Protein AF-A0A950YIQ6-F1 (afdb_monomer)

Radius of gyration: 29.06 Å; Cα contacts (8 Å, |Δi|>4): 868; chains: 1; bounding box: 82×90×87 Å

Foldseek 3Di:
DDDDDPDDDDDDPDDDDPVVVVVVVVVVVVVVVVVVVVVVVVVVVVVVVVVVVVCVVVVPDDDDPDDPDDDDDPPPDAFDDADALKWKKWKKKWWDKDWAQLLGWDQDPVRDIDGDHDIWIKTFTKIWMWIAHLQRKIWIFIFRLDIDTPDPVSVVRNVVNVDDDDLQCQPPPVPHNAGDIARAPQAPDQPPPVPVPPPPPPQDDDRHLHLDGSVVLQVQDLALVSNLVSSVVSVVVSLVSNCVSVVDDSDPPPDALVNLVVRLVSSLSHPHTQSSLLSSVSNNVPGPQKDKDQFDADPVRDTFIWIWHDDVPDIWIWGAHNVRSHTQDTPDTIGTPDIDMDSHSPDDPPPDDDRDRVVADPDQFQWDWPPQEAAQFDKIKIKTKDFQPDDDDDPFWKWKFKDWDAPPPADDDSGGDTFTWDFPDWDDDPRMIITITIDGCVSRPVRHRHFTKIKIFIFGDPDPDDDTGDSSGGNIDIHGHHHDPDD

Mean predicted aligned error: 12.97 Å

Sequence (487 aa):
MSRDQAVRAVEAPHRPSEQEELQALIEEARRRARRRRRRYAITLVVAVLAAGALYLVLASGDGGAGVPTRGPQAAGVGPQAFGPGRFWYTRTISTERQWLPAGGMTIDRRGYTHRHGPNVQFKLRISDETWVGVDGTIRERMIVAGARFASAADHARWVAYGRRLPNFNDVWLGWIGHDQITVGGDKFPPLPWYQVGEWTGPSGKDIGDGLFRYRQLLSLPTRPAAMRARLRQAEAALARREARTAGANATDIQKGAFADLSEITGLLTSPLPAAERLALFRAAVTIPGASVNARARDSLGRQGVAISASGGVSFQQLIIEPASGALLEDAPKVAVVAQGVVGSPYALPKGVSPVRAPGAPPRPQTPAITPRIGNPTTVFTLRLSADARGQSRQPPRLEGLLIGTPGPQCFATSAPAPIPLVASASVRRASRFTDVYRLSPISVHRRTWCPGRYELTVLPKSADRLPSPSPGAGSSIYFEVRPGAGR

Nearest PDB structures (foldseek):
  5j67-assembly3_C  TM=2.232E-01  e=2.550E-02  Homo sapiens
  8ftm-assembly2_B  TM=3.881E-01  e=1.146E+00  Thermochaetoides thermophila DSM 1495
  8ftm-assembly1_A  TM=3.210E-01  e=2.034E+00  Thermochaetoides thermophila DSM 1495
  4af7-assembly2_B  TM=2.852E-01  e=6.077E+00  Pisum sativum

Secondary structure (DSSP, 8-state):
----------PPPPPPPHHHHHHHHHHHHHHHHHHHHHHHHHHHHHHHHHHHHHHHHHHT-----------------------TT-EEEEEEEEEEEEEEETTEEEE-TTS-EEEES-EEEEEEEEEEEEEEETTS-EEEEEEEEEEEESSHHHHHHHHHTTPPPP-TTTS--SSSS-EEEEPP-SEESPPPS--TT---GGGS--TT--SEEHHHHTT--SSHHHHHHHHHHHHHHHHHHHHHHHTS--------HHHHHHHHHHHHTSS--HHHHHHHHHHHHTSTT-EEEEEEE-TT--EEEEEEEEETTEEEEEEE-TTT--EEEEETTEEEEEEEEESSTT---TT-PPPPPTT--SS----EEESSEE-TTPPEEEEEEEE--SS-PPPPPEEEEEEEEE-TT----SSPPPEEE-EEEEEEETTEEEEEEEE-HHHH-TTT-SSEEEEEEEEE---SS-----TT--EEEEEEEPPP---

pLDDT: mean 78.28, std 16.17, range [31.89, 97.5]

Structure (mmCIF, N/CA/C/O backbone):
data_AF-A0A950YIQ6-F1
#
_entry.id   AF-A0A950YIQ6-F1
#
loop_
_atom_site.group_PDB
_atom_site.id
_atom_site.type_symbol
_atom_site.label_atom_id
_atom_site.label_alt_id
_atom_site.label_comp_id
_atom_site.label_asym_id
_atom_site.label_entity_id
_atom_site.label_seq_id
_atom_site.pdbx_PDB_ins_code
_atom_site.Cartn_x
_atom_site.Cartn_y
_atom_site.Cartn_z
_atom_site.occupancy
_atom_site.B_iso_or_equiv
_atom_site.auth_seq_id
_atom_site.auth_comp_id
_atom_site.auth_asym_id
_atom_site.auth_atom_id
_atom_site.pdbx_PDB_model_num
ATOM 1 N N . MET A 1 1 ? 18.750 61.637 -62.722 1.00 42.31 1 MET A N 1
ATOM 2 C CA . MET A 1 1 ? 17.492 60.970 -62.320 1.00 42.31 1 MET A CA 1
ATOM 3 C C . MET A 1 1 ? 17.755 60.244 -61.008 1.00 42.31 1 MET A C 1
ATOM 5 O O . MET A 1 1 ? 18.305 59.155 -61.035 1.00 42.31 1 MET A O 1
ATOM 9 N N . SER A 1 2 ? 17.461 60.894 -59.879 1.00 39.16 2 SER A N 1
ATOM 10 C CA . SER A 1 2 ? 17.601 60.342 -58.523 1.00 39.16 2 SER A CA 1
ATOM 11 C C . SER A 1 2 ? 16.195 60.103 -57.975 1.00 39.16 2 SER A C 1
ATOM 13 O O . SER A 1 2 ? 15.342 60.979 -58.123 1.00 39.16 2 SER A O 1
ATOM 15 N N . ARG A 1 3 ? 15.916 58.914 -57.436 1.00 53.34 3 ARG A N 1
ATOM 16 C CA . ARG A 1 3 ? 14.595 58.532 -56.917 1.00 53.34 3 ARG A CA 1
ATOM 17 C C . ARG A 1 3 ? 14.752 58.169 -55.440 1.00 53.34 3 ARG A C 1
ATOM 19 O O . ARG A 1 3 ? 15.026 57.021 -55.108 1.00 53.34 3 ARG A O 1
ATOM 26 N N . ASP A 1 4 ? 14.591 59.174 -54.585 1.00 46.94 4 ASP A N 1
ATOM 27 C CA . ASP A 1 4 ? 14.439 59.023 -53.139 1.00 46.94 4 ASP A CA 1
ATOM 28 C C . ASP A 1 4 ? 13.091 58.352 -52.840 1.00 46.94 4 ASP A C 1
ATOM 30 O O . ASP A 1 4 ? 12.026 58.960 -52.968 1.00 46.94 4 ASP A O 1
ATOM 34 N N . GLN A 1 5 ? 13.117 57.073 -52.462 1.00 58.41 5 GLN A N 1
ATOM 35 C CA . GLN A 1 5 ? 11.973 56.403 -51.848 1.00 58.41 5 GLN A CA 1
ATOM 36 C C . GLN A 1 5 ? 12.049 56.601 -50.333 1.00 58.41 5 GLN A C 1
ATOM 38 O O . GLN A 1 5 ? 12.748 55.883 -49.622 1.00 58.41 5 GLN A O 1
ATOM 43 N N . ALA A 1 6 ? 11.306 57.595 -49.848 1.00 53.34 6 ALA A N 1
ATOM 44 C CA . ALA A 1 6 ? 11.070 57.813 -48.430 1.00 53.34 6 ALA A CA 1
ATOM 45 C C . ALA A 1 6 ? 10.363 56.587 -47.822 1.00 53.34 6 ALA A C 1
ATOM 47 O O . ALA A 1 6 ? 9.197 56.306 -48.110 1.00 53.34 6 ALA A O 1
ATOM 48 N N . VAL A 1 7 ? 11.084 55.851 -46.976 1.00 58.34 7 VAL A N 1
ATOM 49 C CA . VAL A 1 7 ? 10.540 54.762 -46.163 1.00 58.34 7 VAL A CA 1
ATOM 50 C C . VAL A 1 7 ? 9.609 55.380 -45.121 1.00 58.34 7 VAL A C 1
ATOM 52 O O . VAL A 1 7 ? 10.047 56.000 -44.155 1.00 58.34 7 VAL A O 1
ATOM 55 N N . ARG A 1 8 ? 8.300 55.249 -45.346 1.00 64.25 8 ARG A N 1
ATOM 56 C CA . ARG A 1 8 ? 7.257 55.697 -44.420 1.00 64.25 8 ARG A CA 1
ATOM 57 C C . ARG A 1 8 ? 7.284 54.772 -43.201 1.00 64.25 8 ARG A C 1
ATOM 59 O O . ARG A 1 8 ? 6.934 53.599 -43.317 1.00 64.25 8 ARG A O 1
ATOM 66 N N . ALA A 1 9 ? 7.743 55.285 -42.062 1.00 63.44 9 ALA A N 1
ATOM 67 C CA . ALA A 1 9 ? 7.735 54.557 -40.799 1.00 63.44 9 ALA A CA 1
ATOM 68 C C . ALA A 1 9 ? 6.290 54.165 -40.452 1.00 63.44 9 ALA A C 1
ATOM 70 O O . ALA A 1 9 ? 5.440 55.021 -40.214 1.00 63.44 9 ALA A O 1
ATOM 71 N N . VAL A 1 10 ? 6.003 52.864 -40.497 1.00 71.56 10 VAL A N 1
ATOM 72 C CA . VAL A 1 10 ? 4.728 52.302 -40.050 1.00 71.56 10 VAL A CA 1
ATOM 73 C C . VAL A 1 10 ? 4.785 52.250 -38.531 1.00 71.56 10 VAL A C 1
ATOM 75 O O . VAL A 1 10 ? 5.514 51.443 -37.957 1.00 71.56 10 VAL A O 1
ATOM 78 N N . GLU A 1 11 ? 4.057 53.156 -37.889 1.00 66.69 11 GLU A N 1
ATOM 79 C CA . GLU A 1 11 ? 3.913 53.199 -36.439 1.00 66.69 11 GLU A CA 1
ATOM 80 C C . GLU A 1 11 ? 3.221 51.916 -35.962 1.00 66.69 11 GLU A C 1
ATOM 82 O O . GLU A 1 11 ? 2.131 51.561 -36.420 1.00 66.69 11 GLU A O 1
ATOM 87 N N . ALA A 1 12 ? 3.910 51.155 -35.109 1.00 65.94 12 ALA A N 1
ATOM 88 C CA . ALA A 1 12 ? 3.411 49.875 -34.632 1.00 65.94 12 ALA A CA 1
ATOM 89 C C . ALA A 1 12 ? 2.179 50.099 -33.736 1.00 65.94 12 ALA A C 1
ATOM 91 O O . ALA A 1 12 ? 2.223 50.960 -32.854 1.00 65.94 12 ALA A O 1
ATOM 92 N N . PRO A 1 13 ? 1.085 49.335 -33.928 1.00 75.38 13 PRO A N 1
ATOM 93 C CA . PRO A 1 13 ? -0.121 49.492 -33.129 1.00 75.38 13 PRO A CA 1
ATOM 94 C C . PRO A 1 13 ? 0.188 49.301 -31.642 1.00 75.38 13 PRO A C 1
ATOM 96 O O . PRO A 1 13 ? 0.937 48.400 -31.256 1.00 75.38 13 PRO A O 1
ATOM 99 N N . HIS A 1 14 ? -0.402 50.172 -30.822 1.00 77.62 14 HIS A N 1
ATOM 100 C CA . HIS A 1 14 ? -0.225 50.187 -29.377 1.00 77.62 14 HIS A CA 1
ATOM 101 C C . HIS A 1 14 ? -0.548 48.808 -28.792 1.00 77.62 14 HIS A C 1
ATOM 103 O O . HIS A 1 14 ? -1.653 48.286 -28.966 1.00 77.62 14 HIS A O 1
ATOM 109 N N . ARG A 1 15 ? 0.442 48.190 -28.143 1.00 77.12 15 ARG A N 1
ATOM 110 C CA . ARG A 1 15 ? 0.281 46.876 -27.526 1.00 77.12 15 ARG A CA 1
ATOM 111 C C . ARG A 1 15 ? -0.532 47.059 -26.238 1.00 77.12 15 ARG A C 1
ATOM 113 O O . ARG A 1 15 ? -0.115 47.873 -25.415 1.00 77.12 15 ARG A O 1
ATOM 120 N N . PRO A 1 16 ? -1.667 46.357 -26.063 1.00 79.38 16 PRO A N 1
ATOM 121 C CA . PRO A 1 16 ? -2.445 46.447 -24.834 1.00 79.38 16 PRO A CA 1
ATOM 122 C C . PRO A 1 16 ? -1.581 46.041 -23.641 1.00 79.38 16 PRO A C 1
ATOM 124 O O . PRO A 1 16 ? -0.647 45.242 -23.765 1.00 79.38 16 PRO A O 1
ATOM 127 N N . SER A 1 17 ? -1.876 46.622 -22.486 1.00 89.06 17 SER A N 1
ATOM 128 C CA . SER A 1 17 ? -1.135 46.323 -21.265 1.00 89.06 17 SER A CA 1
ATOM 129 C C . SER A 1 17 ? -1.343 44.859 -20.854 1.00 89.06 17 SER A C 1
ATOM 131 O O . SER A 1 17 ? -2.412 44.282 -21.066 1.00 89.06 17 SER A O 1
ATOM 133 N N . GLU A 1 18 ? -0.347 44.242 -20.211 1.00 70.31 18 GLU A N 1
ATOM 134 C CA . GLU A 1 18 ? -0.447 42.846 -19.740 1.00 70.31 18 GLU A CA 1
ATOM 135 C C . GLU A 1 18 ? -1.662 42.618 -18.816 1.00 70.31 18 GLU A C 1
ATOM 137 O O . GLU A 1 18 ? -2.218 41.520 -18.753 1.00 70.31 18 GLU A O 1
ATOM 142 N N . GLN A 1 19 ? -2.122 43.666 -18.124 1.00 80.56 19 GLN A N 1
ATOM 143 C CA . GLN A 1 19 ? -3.324 43.620 -17.292 1.00 80.56 19 GLN A CA 1
ATOM 144 C C . GLN A 1 19 ? -4.613 43.499 -18.117 1.00 80.56 19 GLN A C 1
ATOM 146 O O . GLN A 1 19 ? -5.512 42.751 -17.723 1.00 80.56 19 GLN A O 1
ATOM 151 N N . GLU A 1 20 ? -4.704 44.175 -19.263 1.00 84.06 20 GLU A N 1
ATOM 152 C CA . GLU A 1 20 ? -5.847 44.074 -20.178 1.00 84.06 20 GLU A CA 1
ATOM 153 C C . GLU A 1 20 ? -5.892 42.702 -20.856 1.00 84.06 20 GLU A C 1
ATOM 155 O O . GLU A 1 20 ? -6.966 42.103 -20.962 1.00 84.06 20 GLU A O 1
ATOM 160 N N . GLU A 1 21 ? -4.733 42.146 -21.225 1.00 79.25 21 GLU A N 1
ATOM 161 C CA . GLU A 1 21 ? -4.646 40.775 -21.742 1.00 79.25 21 GLU A CA 1
ATOM 162 C C . GLU A 1 21 ? -5.109 39.751 -20.688 1.00 79.25 21 GLU A C 1
ATOM 164 O O . GLU A 1 21 ? -5.892 38.843 -20.991 1.00 79.25 21 GLU A O 1
ATOM 169 N N . LEU A 1 22 ? -4.710 39.922 -19.422 1.00 70.50 22 LEU A N 1
ATOM 170 C CA . LEU A 1 22 ? -5.131 39.039 -18.332 1.00 70.50 22 LEU A CA 1
ATOM 171 C C . LEU A 1 22 ? -6.644 39.129 -18.070 1.00 70.50 22 LEU A C 1
ATOM 173 O O . LEU A 1 22 ? -7.314 38.103 -17.897 1.00 70.50 22 LEU A O 1
ATOM 177 N N . GLN A 1 23 ? -7.204 40.341 -18.063 1.00 84.75 23 GLN A N 1
ATOM 178 C CA . GLN A 1 23 ? -8.643 40.546 -17.895 1.00 84.75 23 GLN A CA 1
ATOM 179 C C . GLN A 1 23 ? -9.438 39.953 -19.062 1.00 84.75 23 GLN A C 1
ATOM 181 O O . GLN A 1 23 ? -10.435 39.264 -18.821 1.00 84.75 23 GLN A O 1
ATOM 186 N N . ALA A 1 24 ? -8.970 40.115 -20.303 1.00 84.44 24 ALA A N 1
ATOM 187 C CA . ALA A 1 24 ? -9.593 39.521 -21.483 1.00 84.44 24 ALA A CA 1
ATOM 188 C C . ALA A 1 24 ? -9.618 37.983 -21.410 1.00 84.44 24 ALA A C 1
ATOM 190 O O . ALA A 1 24 ? -10.642 37.359 -21.707 1.00 84.44 24 ALA A O 1
ATOM 191 N N . LEU A 1 25 ? -8.540 37.356 -20.929 1.00 76.88 25 LEU A N 1
ATOM 192 C CA . LEU A 1 25 ? -8.481 35.903 -20.738 1.00 76.88 25 LEU A CA 1
ATOM 193 C C . LEU A 1 25 ? -9.440 35.412 -19.640 1.00 76.88 25 LEU A C 1
ATOM 195 O O . LEU A 1 25 ? -10.090 34.372 -19.802 1.00 76.88 25 LEU A O 1
ATOM 199 N N . ILE A 1 26 ? -9.578 36.156 -18.536 1.00 78.56 26 ILE A N 1
ATOM 200 C CA . ILE A 1 26 ? -10.524 35.833 -17.452 1.00 78.56 26 ILE A CA 1
ATOM 201 C C . ILE A 1 26 ? -11.977 35.983 -17.932 1.00 78.56 26 ILE A C 1
ATOM 203 O O . ILE A 1 26 ? -12.813 35.103 -17.681 1.00 78.56 26 ILE A O 1
ATOM 207 N N . GLU A 1 27 ? -12.284 37.066 -18.646 1.00 88.75 27 GLU A N 1
ATOM 208 C CA . GLU A 1 27 ? -13.581 37.335 -19.275 1.00 88.75 27 GLU A CA 1
ATOM 209 C C . GLU A 1 27 ? -13.953 36.204 -20.252 1.00 88.75 27 GLU A C 1
ATOM 211 O O . GLU A 1 27 ? -15.057 35.640 -20.199 1.00 88.75 27 GLU A O 1
ATOM 216 N N . GLU A 1 28 ? -13.011 35.789 -21.103 1.00 86.12 28 GLU A N 1
ATOM 217 C CA . GLU A 1 28 ? -13.232 34.724 -22.074 1.00 86.12 28 GLU A CA 1
ATOM 218 C C . GLU A 1 28 ? -13.419 33.355 -21.398 1.00 86.12 28 GLU A C 1
ATOM 220 O O . GLU A 1 28 ? -14.325 32.590 -21.763 1.00 86.12 28 GLU A O 1
ATOM 225 N N . ALA A 1 29 ? -12.643 33.054 -20.353 1.00 66.81 29 ALA A N 1
ATOM 226 C CA . ALA A 1 29 ? -12.818 31.846 -19.552 1.00 66.81 29 ALA A CA 1
ATOM 227 C C . ALA A 1 29 ? -14.212 31.793 -18.898 1.00 66.81 29 ALA A C 1
ATOM 229 O O . ALA A 1 29 ? -14.886 30.754 -18.946 1.00 66.81 29 ALA A O 1
ATOM 230 N N . ARG A 1 30 ? -14.707 32.922 -18.368 1.00 82.88 30 ARG A N 1
ATOM 231 C CA . ARG A 1 30 ? -16.068 33.038 -17.813 1.00 82.88 30 ARG A CA 1
ATOM 232 C C . ARG A 1 30 ? -17.140 32.837 -18.886 1.00 82.88 30 ARG A C 1
ATOM 234 O O . ARG A 1 30 ? -18.103 32.098 -18.648 1.00 82.88 30 ARG A O 1
ATOM 241 N N . ARG A 1 31 ? -16.974 33.404 -20.088 1.00 86.62 31 ARG A N 1
ATOM 242 C CA . ARG A 1 31 ? -17.899 33.184 -21.221 1.00 86.62 31 ARG A CA 1
ATOM 243 C C . ARG A 1 31 ? -17.945 31.713 -21.640 1.00 86.62 31 ARG A C 1
ATOM 245 O O . ARG A 1 31 ? -19.036 31.156 -21.805 1.00 86.62 31 ARG A O 1
ATOM 252 N N . ARG A 1 32 ? -16.790 31.044 -21.743 1.00 80.56 32 ARG A N 1
ATOM 253 C CA . ARG A 1 32 ? -16.707 29.605 -22.062 1.00 80.56 32 ARG A CA 1
ATOM 254 C C . ARG A 1 32 ? -17.368 28.743 -20.976 1.00 80.56 32 ARG A C 1
ATOM 256 O O . ARG A 1 32 ? -18.088 27.798 -21.309 1.00 80.56 32 ARG A O 1
ATOM 263 N N . ALA A 1 33 ? -17.212 29.092 -19.697 1.00 65.50 33 ALA A N 1
ATOM 264 C CA . ALA A 1 33 ? -17.868 28.396 -18.587 1.00 65.50 33 ALA A CA 1
ATOM 265 C C . ALA A 1 33 ? -19.403 28.529 -18.622 1.00 65.50 33 ALA A C 1
ATOM 267 O O . ALA A 1 33 ? -20.108 27.529 -18.460 1.00 65.50 33 ALA A O 1
ATOM 268 N N . ARG A 1 34 ? -19.940 29.726 -18.913 1.00 85.44 34 ARG A N 1
ATOM 269 C CA . ARG A 1 34 ? -21.394 29.947 -19.062 1.00 85.44 34 ARG A CA 1
ATOM 270 C C . ARG A 1 34 ? -21.987 29.129 -20.216 1.00 85.44 34 ARG A C 1
ATOM 272 O O . ARG A 1 34 ? -23.048 28.530 -20.048 1.00 85.44 34 ARG A O 1
ATOM 279 N N . ARG A 1 35 ? -21.281 29.020 -21.353 1.00 85.69 35 ARG A N 1
ATOM 280 C CA . ARG A 1 35 ? -21.709 28.176 -22.490 1.00 85.69 35 ARG A CA 1
ATOM 281 C C . ARG A 1 35 ? -21.786 26.690 -22.116 1.00 85.69 35 ARG A C 1
ATOM 283 O O . ARG A 1 35 ? -22.743 26.025 -22.500 1.00 85.69 35 ARG A O 1
ATOM 290 N N . ARG A 1 36 ? -20.831 26.174 -21.328 1.00 77.31 36 ARG A N 1
ATOM 291 C CA . ARG A 1 36 ? -20.856 24.777 -20.844 1.00 77.31 36 ARG A CA 1
ATOM 292 C C . ARG A 1 36 ? -22.008 24.522 -19.872 1.00 77.31 36 ARG A C 1
ATOM 294 O O . ARG A 1 36 ? -22.713 23.535 -20.035 1.00 77.31 36 ARG A O 1
ATOM 301 N N . ARG A 1 37 ? -22.247 25.435 -18.922 1.00 78.56 37 ARG A N 1
ATOM 302 C CA . ARG A 1 37 ? -23.371 25.323 -17.973 1.00 78.56 37 ARG A CA 1
ATOM 303 C C . ARG A 1 37 ? -24.727 25.325 -18.682 1.00 78.56 37 ARG A C 1
ATOM 305 O O . ARG A 1 37 ? -25.567 24.503 -18.343 1.00 78.56 37 ARG A O 1
ATOM 312 N N . ARG A 1 38 ? -24.914 26.168 -19.708 1.00 84.62 38 ARG A N 1
ATOM 313 C CA . ARG A 1 38 ? -26.137 26.150 -20.535 1.00 84.62 38 ARG A CA 1
ATOM 314 C C . ARG A 1 38 ? -26.321 24.822 -21.270 1.00 84.62 38 ARG A C 1
ATOM 316 O O . ARG A 1 38 ? -27.418 24.283 -21.249 1.00 84.62 38 ARG A O 1
ATOM 323 N N . ARG A 1 39 ? -25.257 24.268 -21.866 1.00 83.00 39 ARG A N 1
ATOM 324 C CA . ARG A 1 39 ? -25.331 22.956 -22.533 1.00 83.00 39 ARG A CA 1
ATOM 325 C C . ARG A 1 39 ? -25.726 21.848 -21.556 1.00 83.00 39 ARG A C 1
ATOM 327 O O . ARG A 1 39 ? -26.656 21.120 -21.859 1.00 83.00 39 ARG A O 1
ATOM 334 N N . TYR A 1 40 ? -25.105 21.778 -20.376 1.00 74.38 40 TYR A N 1
ATOM 335 C CA . TYR A 1 40 ? -25.460 20.771 -19.367 1.00 74.38 40 TYR A CA 1
ATOM 336 C C . TYR A 1 40 ? -26.877 20.931 -18.818 1.00 74.38 40 TYR A C 1
ATOM 338 O O . TYR A 1 40 ? -27.555 19.927 -18.636 1.00 74.38 40 TYR A O 1
ATOM 346 N N . ALA A 1 41 ? -27.342 22.163 -18.598 1.00 77.44 41 ALA A N 1
ATOM 347 C CA . ALA A 1 41 ? -28.721 22.407 -18.185 1.00 77.44 41 ALA A CA 1
ATOM 348 C C . ALA A 1 41 ? -29.719 21.886 -19.234 1.00 77.44 41 ALA A C 1
ATOM 350 O O . ALA A 1 41 ? -30.662 21.191 -18.875 1.00 77.44 41 ALA A O 1
ATOM 351 N N . ILE A 1 42 ? -29.464 22.130 -20.526 1.00 89.31 42 ILE A N 1
ATOM 352 C CA . ILE A 1 42 ? -30.293 21.596 -21.619 1.00 89.31 42 ILE A CA 1
ATOM 353 C C . ILE A 1 42 ? -30.255 20.063 -21.632 1.00 89.31 42 ILE A C 1
ATOM 355 O O . ILE A 1 42 ? -31.305 19.434 -21.694 1.00 89.31 42 ILE A O 1
ATOM 359 N N . THR A 1 43 ? -29.072 19.445 -21.531 1.00 84.69 43 THR A N 1
ATOM 360 C CA . THR A 1 43 ? -28.958 17.975 -21.523 1.00 84.69 43 THR A CA 1
ATOM 361 C C . THR A 1 43 ? -29.690 17.353 -20.335 1.00 84.69 43 THR A C 1
ATOM 363 O O . THR A 1 43 ? -30.328 16.317 -20.488 1.00 84.69 43 THR A O 1
ATOM 366 N N . LEU A 1 44 ? -29.634 17.993 -19.164 1.00 86.75 44 LEU A N 1
ATOM 367 C CA . LEU A 1 44 ? -30.313 17.523 -17.960 1.00 86.75 44 LEU A CA 1
ATOM 368 C C . LEU A 1 44 ? -31.835 17.657 -18.085 1.00 86.75 44 LEU A C 1
ATOM 370 O O . LEU A 1 44 ? -32.541 16.716 -17.744 1.00 86.75 44 LEU A O 1
ATOM 374 N N . VAL A 1 45 ? -32.338 18.763 -18.643 1.00 89.12 45 VAL A N 1
ATOM 375 C CA . VAL A 1 45 ? -33.773 18.925 -18.935 1.00 89.12 45 VAL A CA 1
ATOM 376 C C . VAL A 1 45 ? -34.251 17.863 -19.929 1.00 89.12 45 VAL A C 1
ATOM 378 O O . VAL A 1 45 ? -35.259 17.214 -19.671 1.00 89.12 45 VAL A O 1
ATOM 381 N N . VAL A 1 46 ? -33.509 17.612 -21.013 1.00 91.06 46 VAL A N 1
ATOM 382 C CA . VAL A 1 46 ? -33.849 16.556 -21.986 1.00 91.06 46 VAL A CA 1
ATOM 383 C C . VAL A 1 46 ? -33.846 15.173 -21.331 1.00 91.06 46 VAL A C 1
ATOM 385 O O . VAL A 1 46 ? -34.763 14.392 -21.563 1.00 91.06 46 VAL A O 1
ATOM 388 N N . ALA A 1 47 ? -32.861 14.872 -20.482 1.00 84.94 47 ALA A N 1
ATOM 389 C CA . ALA A 1 47 ? -32.800 13.598 -19.770 1.00 84.94 47 ALA A CA 1
ATOM 390 C C . ALA A 1 47 ? -33.969 13.421 -18.786 1.00 84.94 47 ALA A C 1
ATOM 392 O O . ALA A 1 47 ? -34.541 12.337 -18.717 1.00 84.94 47 ALA A O 1
ATOM 393 N N . VAL A 1 48 ? -34.355 14.477 -18.061 1.00 85.56 48 VAL A N 1
ATOM 394 C CA . VAL A 1 48 ? -35.510 14.452 -17.150 1.00 85.56 48 VAL A CA 1
ATOM 395 C C . VAL A 1 48 ? -36.815 14.280 -17.925 1.00 85.56 48 VAL A C 1
ATOM 397 O O . VAL A 1 48 ? -37.645 13.474 -17.521 1.00 85.56 48 VAL A O 1
ATOM 400 N N . LEU A 1 49 ? -36.985 14.968 -19.058 1.00 88.38 49 LEU A N 1
ATOM 401 C CA . LEU A 1 49 ? -38.165 14.805 -19.910 1.00 88.38 49 LEU A CA 1
ATOM 402 C C . LEU A 1 49 ? -38.238 13.399 -20.521 1.00 88.38 49 LEU A C 1
ATOM 404 O O . LEU A 1 49 ? -39.303 12.791 -20.511 1.00 88.38 49 LEU A O 1
ATOM 408 N N . ALA A 1 50 ? -37.113 12.848 -20.984 1.00 85.44 50 ALA A N 1
ATOM 409 C CA . ALA A 1 50 ? -37.051 11.482 -21.500 1.00 85.44 50 ALA A CA 1
ATOM 410 C C . ALA A 1 50 ? -37.350 10.441 -20.409 1.00 85.44 50 ALA A C 1
ATOM 412 O O . ALA A 1 50 ? -38.095 9.494 -20.648 1.00 85.44 50 ALA A O 1
ATOM 413 N N . ALA A 1 51 ? -36.823 10.636 -19.196 1.00 78.88 51 ALA A N 1
ATOM 414 C CA . ALA A 1 51 ? -37.116 9.777 -18.053 1.00 78.88 51 ALA A CA 1
ATOM 415 C C . ALA A 1 51 ? -38.582 9.889 -17.606 1.00 78.88 51 ALA A C 1
ATOM 417 O O . ALA A 1 51 ? -39.194 8.875 -17.288 1.00 78.88 51 ALA A O 1
ATOM 418 N N . GLY A 1 52 ? -39.161 11.093 -17.624 1.00 84.00 52 GLY A N 1
ATOM 419 C CA . GLY A 1 52 ? -40.573 11.325 -17.318 1.00 84.00 52 GLY A CA 1
ATOM 420 C C . GLY A 1 52 ? -41.509 10.682 -18.343 1.00 84.00 52 GLY A C 1
ATOM 421 O O . GLY A 1 52 ? -42.465 10.015 -17.961 1.00 84.00 52 GLY A O 1
ATOM 422 N N . ALA A 1 53 ? -41.196 10.802 -19.636 1.00 82.62 53 ALA A N 1
ATOM 423 C CA . ALA A 1 53 ? -41.944 10.138 -20.702 1.00 82.62 53 ALA A CA 1
ATOM 424 C C . ALA A 1 53 ? -41.854 8.607 -20.588 1.00 82.62 53 ALA A C 1
ATOM 426 O O . ALA A 1 53 ? -42.868 7.921 -20.676 1.00 82.62 53 ALA A O 1
ATOM 427 N N . LEU A 1 54 ? -40.659 8.071 -20.313 1.00 82.19 54 LEU A N 1
ATOM 428 C CA . LEU A 1 54 ? -40.466 6.639 -20.087 1.00 82.19 54 LEU A CA 1
ATOM 429 C C . LEU A 1 54 ? -41.223 6.151 -18.843 1.00 82.19 54 LEU A C 1
ATOM 431 O O . LEU A 1 54 ? -41.815 5.077 -18.870 1.00 82.19 54 LEU A O 1
ATOM 435 N N . TYR A 1 55 ? -41.243 6.945 -17.770 1.00 81.00 55 TYR A N 1
ATOM 436 C CA . TYR A 1 55 ? -41.996 6.629 -16.559 1.00 81.00 55 TYR A CA 1
ATOM 437 C C . TYR A 1 55 ? -43.504 6.580 -16.821 1.00 81.00 55 TYR A C 1
ATOM 439 O O . TYR A 1 55 ? -44.151 5.652 -16.360 1.00 81.00 55 TYR A O 1
ATOM 447 N N . LEU A 1 56 ? -44.060 7.508 -17.606 1.00 80.00 56 LEU A N 1
ATOM 448 C CA . LEU A 1 56 ? -45.485 7.491 -17.967 1.00 80.00 56 LEU A CA 1
ATOM 449 C C . LEU A 1 56 ? -45.858 6.287 -18.852 1.00 80.00 56 LEU A C 1
ATOM 451 O O . LEU A 1 56 ? -46.930 5.708 -18.680 1.00 80.00 56 LEU A O 1
ATOM 455 N N . VAL A 1 57 ? -44.960 5.859 -19.747 1.00 78.19 57 VAL A N 1
ATOM 456 C CA . VAL A 1 57 ? -45.144 4.633 -20.549 1.00 78.19 57 VAL A CA 1
ATOM 457 C C . VAL A 1 57 ? -45.070 3.375 -19.678 1.00 78.19 57 VAL A C 1
ATOM 459 O O . VAL A 1 57 ? -45.838 2.444 -19.877 1.00 78.19 57 VAL A O 1
ATOM 462 N N . LEU A 1 58 ? -44.180 3.338 -18.684 1.00 74.12 58 LEU A N 1
ATOM 463 C CA . LEU A 1 58 ? -44.047 2.184 -17.787 1.00 74.12 58 LEU A CA 1
ATOM 464 C C . LEU A 1 58 ? -45.124 2.145 -16.691 1.00 74.12 58 LEU A C 1
ATOM 466 O O . LEU A 1 58 ? -45.496 1.066 -16.245 1.00 74.12 58 LEU A O 1
ATOM 470 N N . ALA A 1 59 ? -45.641 3.299 -16.266 1.00 69.62 59 ALA A N 1
ATOM 471 C CA . ALA A 1 59 ? -46.675 3.407 -15.237 1.00 69.62 59 ALA A CA 1
ATOM 472 C C . ALA A 1 59 ? -48.098 3.141 -15.763 1.00 69.62 59 ALA A C 1
ATOM 474 O O . ALA A 1 59 ? -49.011 2.981 -14.960 1.00 69.62 59 ALA A O 1
ATOM 475 N N . SER A 1 60 ? -48.294 3.074 -17.086 1.00 67.31 60 SER A N 1
ATOM 476 C CA . SER A 1 60 ? -49.566 2.679 -17.717 1.00 67.31 60 SER A CA 1
ATOM 477 C C . SER A 1 60 ? -49.671 1.169 -17.994 1.00 67.31 60 SER A C 1
ATOM 479 O O . SER A 1 60 ? -50.661 0.716 -18.565 1.00 67.31 60 SER A O 1
ATOM 481 N N . GLY A 1 61 ? -48.681 0.376 -17.568 1.00 49.66 61 GLY A N 1
ATOM 482 C CA . GLY A 1 61 ? -48.738 -1.084 -17.601 1.00 49.66 61 GLY A CA 1
ATOM 483 C C . GLY A 1 61 ? -49.470 -1.649 -16.385 1.00 49.66 61 GLY A C 1
ATOM 484 O O . GLY A 1 61 ? -48.925 -1.663 -15.281 1.00 49.66 61 GLY A O 1
ATOM 485 N N . ASP A 1 62 ? -50.691 -2.130 -16.601 1.00 52.97 62 ASP A N 1
ATOM 486 C CA . ASP A 1 62 ? -51.471 -2.879 -15.619 1.00 52.97 62 ASP A CA 1
ATOM 487 C C . ASP A 1 62 ? -50.723 -4.138 -15.141 1.00 52.97 62 ASP A C 1
ATOM 489 O O . ASP A 1 62 ? -50.290 -4.967 -15.941 1.00 52.97 62 ASP A O 1
ATOM 493 N N . GLY A 1 63 ? -50.636 -4.291 -13.817 1.00 51.28 63 GLY A N 1
ATOM 494 C CA . GLY A 1 63 ? -50.615 -5.589 -13.137 1.00 51.28 63 GLY A CA 1
ATOM 495 C C . GLY A 1 63 ? -49.334 -6.429 -13.204 1.00 51.28 63 GLY A C 1
ATOM 496 O O . GLY A 1 63 ? -49.126 -7.223 -14.114 1.00 51.28 63 GLY A O 1
ATOM 497 N N . GLY A 1 64 ? -48.552 -6.407 -12.120 1.00 47.34 64 GLY A N 1
ATOM 498 C CA . GLY A 1 64 ? -47.594 -7.478 -11.835 1.00 47.34 64 GLY A CA 1
ATOM 499 C C . GLY A 1 64 ? -46.610 -7.128 -10.730 1.00 47.34 64 GLY A C 1
ATOM 500 O O . GLY A 1 64 ? -45.510 -6.656 -11.003 1.00 47.34 64 GLY A O 1
ATOM 501 N N . ALA A 1 65 ? -46.988 -7.368 -9.473 1.00 48.53 65 ALA A N 1
ATOM 502 C CA . ALA A 1 65 ? -46.122 -7.193 -8.310 1.00 48.53 65 ALA A CA 1
ATOM 503 C C . ALA A 1 65 ? -44.953 -8.204 -8.328 1.00 48.53 65 ALA A C 1
ATOM 505 O O . ALA A 1 65 ? -44.991 -9.251 -7.687 1.00 48.53 65 ALA A O 1
ATOM 506 N N . GLY A 1 66 ? -43.902 -7.887 -9.083 1.00 42.44 66 GLY A N 1
ATOM 507 C CA . GLY A 1 66 ? -42.624 -8.587 -9.050 1.00 42.44 66 GLY A CA 1
ATOM 508 C C . GLY A 1 66 ? -41.787 -8.092 -7.876 1.00 42.44 66 GLY A C 1
ATOM 509 O O . GLY A 1 66 ? -41.178 -7.026 -7.940 1.00 42.44 66 GLY A O 1
ATOM 510 N N . VAL A 1 67 ? -41.762 -8.869 -6.794 1.00 49.59 67 VAL A N 1
ATOM 511 C CA . VAL A 1 67 ? -40.841 -8.685 -5.665 1.00 49.59 67 VAL A CA 1
ATOM 512 C C . VAL A 1 67 ? -39.405 -8.623 -6.209 1.00 49.59 67 VAL A C 1
ATOM 514 O O . VAL A 1 67 ? -38.976 -9.574 -6.865 1.00 49.59 67 VAL A O 1
ATOM 517 N N . PRO A 1 68 ? -38.631 -7.548 -5.966 1.00 49.38 68 PRO A N 1
ATOM 518 C CA . PRO A 1 68 ? -37.263 -7.474 -6.452 1.00 49.38 68 PRO A CA 1
ATOM 519 C C . PRO A 1 68 ? -36.412 -8.538 -5.756 1.00 49.38 68 PRO A C 1
ATOM 521 O O . PRO A 1 68 ? -36.198 -8.509 -4.541 1.00 49.38 68 PRO A O 1
ATOM 524 N N . THR A 1 69 ? -35.907 -9.480 -6.550 1.00 42.09 69 THR A N 1
ATOM 525 C CA . THR A 1 69 ? -34.956 -10.511 -6.145 1.00 42.09 69 THR A CA 1
ATOM 526 C C . THR A 1 69 ? -33.662 -9.833 -5.704 1.00 42.09 69 THR A C 1
ATOM 528 O O . THR A 1 69 ? -32.825 -9.414 -6.504 1.00 42.09 69 THR A O 1
ATOM 531 N N . ARG A 1 70 ? -33.519 -9.683 -4.388 1.00 44.25 70 ARG A N 1
ATOM 532 C CA . ARG A 1 70 ? -32.305 -9.244 -3.703 1.00 44.25 70 ARG A CA 1
ATOM 533 C C . ARG A 1 70 ? -31.169 -10.181 -4.120 1.00 44.25 70 ARG A C 1
ATOM 535 O O . ARG A 1 70 ? -31.153 -11.342 -3.720 1.00 44.25 70 ARG A O 1
ATOM 542 N N . GLY A 1 71 ? -30.249 -9.692 -4.955 1.00 44.22 71 GLY A N 1
ATOM 543 C CA . GLY A 1 71 ? -29.046 -10.441 -5.322 1.00 44.22 71 GLY A CA 1
ATOM 544 C C . GLY A 1 71 ? -28.305 -10.913 -4.063 1.00 44.22 71 GLY A C 1
ATOM 545 O O . GLY A 1 71 ? -28.387 -10.233 -3.034 1.00 44.22 71 GLY A O 1
ATOM 546 N N . PRO A 1 72 ? -27.618 -12.069 -4.109 1.00 39.00 72 PRO A N 1
ATOM 547 C CA . PRO A 1 72 ? -26.993 -12.666 -2.938 1.00 39.00 72 PRO A CA 1
ATOM 548 C C . PRO A 1 72 ? -26.003 -11.677 -2.319 1.00 39.00 72 PRO A C 1
ATOM 550 O O . PRO A 1 72 ? -24.911 -11.447 -2.840 1.00 39.00 72 PRO A O 1
ATOM 553 N N . GLN A 1 73 ? -26.401 -11.074 -1.197 1.00 46.16 73 GLN A N 1
ATOM 554 C CA . GLN A 1 73 ? -25.473 -10.418 -0.291 1.00 46.16 73 GLN A CA 1
ATOM 555 C C . GLN A 1 73 ? -24.469 -11.491 0.117 1.00 46.16 73 GLN A C 1
ATOM 557 O O . GLN A 1 73 ? -24.861 -12.536 0.637 1.00 46.16 73 GLN A O 1
ATOM 562 N N . ALA A 1 74 ? -23.191 -11.262 -0.191 1.00 45.94 74 ALA A N 1
ATOM 563 C CA . ALA A 1 74 ? -22.110 -12.137 0.226 1.00 45.94 74 ALA A CA 1
ATOM 564 C C . ALA A 1 74 ? -22.273 -12.399 1.727 1.00 45.94 74 ALA A C 1
ATOM 566 O O . ALA A 1 74 ? -22.218 -11.460 2.522 1.00 45.94 74 ALA A O 1
ATOM 567 N N . ALA A 1 75 ? -22.568 -13.653 2.084 1.00 39.69 75 ALA A N 1
ATOM 568 C CA . ALA A 1 75 ? -22.800 -14.061 3.459 1.00 39.69 75 ALA A CA 1
ATOM 569 C C . ALA A 1 75 ? -21.664 -13.515 4.325 1.00 39.69 75 ALA A C 1
ATOM 571 O O . ALA A 1 75 ? -20.489 -13.773 4.045 1.00 39.69 75 ALA A O 1
ATOM 572 N N . GLY A 1 76 ? -22.029 -12.700 5.317 1.00 39.25 76 GLY A N 1
ATOM 573 C CA . GLY A 1 76 ? -21.092 -12.040 6.211 1.00 39.25 76 GLY A CA 1
ATOM 574 C C . GLY A 1 76 ? -20.203 -13.083 6.866 1.00 39.25 76 GLY A C 1
ATOM 575 O O . GLY A 1 76 ? -20.631 -13.809 7.759 1.00 39.25 76 GLY A O 1
ATOM 576 N N . VAL A 1 77 ? -18.966 -13.181 6.386 1.00 45.38 77 VAL A N 1
ATOM 577 C CA . VAL A 1 77 ? -17.920 -13.973 7.018 1.00 45.38 77 VAL A CA 1
ATOM 578 C C . VAL A 1 77 ? -17.766 -13.396 8.422 1.00 45.38 77 VAL A C 1
ATOM 580 O O . VAL A 1 77 ? -17.389 -12.233 8.570 1.00 45.38 77 VAL A O 1
ATOM 583 N N . GLY A 1 78 ? -18.121 -14.183 9.442 1.00 46.28 78 GLY A N 1
ATOM 584 C CA . GLY A 1 78 ? -17.937 -13.803 10.842 1.00 46.28 78 GLY A CA 1
ATOM 585 C C . GLY A 1 78 ? -16.489 -13.370 11.119 1.00 46.28 78 GLY A C 1
ATOM 586 O O . GLY A 1 78 ? -15.600 -13.657 10.311 1.00 46.28 78 GLY A O 1
ATOM 587 N N . PRO A 1 79 ? -16.227 -12.665 12.234 1.00 51.56 79 PRO A N 1
ATOM 588 C CA . PRO A 1 79 ? -14.917 -12.093 12.531 1.00 51.56 79 PRO A CA 1
ATOM 589 C C . PRO A 1 79 ? -13.836 -13.179 12.493 1.00 51.56 79 PRO A C 1
ATOM 591 O O . PRO A 1 79 ? -13.696 -13.988 13.406 1.00 51.56 79 PRO A O 1
ATOM 594 N N . GLN A 1 80 ? -13.081 -13.229 11.395 1.00 56.22 80 GLN A N 1
ATOM 595 C CA . GLN A 1 80 ? -11.994 -14.181 11.245 1.00 56.22 80 GLN A CA 1
ATOM 596 C C . GLN A 1 80 ? -10.854 -13.738 12.157 1.00 56.22 80 GLN A C 1
ATOM 598 O O . GLN A 1 80 ? -10.250 -12.691 11.933 1.00 56.22 80 GLN A O 1
ATOM 603 N N . ALA A 1 81 ? -10.538 -14.551 13.164 1.00 60.69 81 ALA A N 1
ATOM 604 C CA . ALA A 1 81 ? -9.344 -14.349 13.968 1.00 60.69 81 ALA A CA 1
ATOM 605 C C . ALA A 1 81 ? -8.094 -14.418 13.067 1.00 60.69 81 ALA A C 1
ATOM 607 O O . ALA A 1 81 ? -7.884 -15.376 12.310 1.00 60.69 81 ALA A O 1
ATOM 608 N N . PHE A 1 82 ? -7.263 -13.381 13.123 1.00 75.25 82 PHE A N 1
ATOM 609 C CA . PHE A 1 82 ? -5.975 -13.346 12.441 1.00 75.25 82 PHE A CA 1
ATOM 610 C C . PHE A 1 82 ? -4.957 -14.166 13.243 1.00 75.25 82 PHE A C 1
ATOM 612 O O . PHE A 1 82 ? -4.607 -13.806 14.365 1.00 75.25 82 PHE A O 1
ATOM 619 N N . GLY A 1 83 ? -4.495 -15.277 12.672 1.00 73.38 83 GLY A N 1
ATOM 620 C CA . GLY A 1 83 ? -3.426 -16.101 13.237 1.00 73.38 83 GLY A CA 1
ATOM 621 C C . GLY A 1 83 ? -2.042 -15.741 12.676 1.00 73.38 83 GLY A C 1
ATOM 622 O O . GLY A 1 83 ? -1.958 -15.065 11.646 1.00 73.38 83 GLY A O 1
ATOM 623 N N . PRO A 1 84 ? -0.952 -16.222 13.306 1.00 75.69 84 PRO A N 1
ATOM 624 C CA . PRO A 1 84 ? 0.401 -16.120 12.762 1.00 75.69 84 PRO A CA 1
ATOM 625 C C . PRO A 1 84 ? 0.478 -16.603 11.306 1.00 75.69 84 PRO A C 1
ATOM 627 O O . PRO A 1 84 ? -0.162 -17.585 10.932 1.00 75.69 84 PRO A O 1
ATOM 630 N N . GLY A 1 85 ? 1.247 -15.899 10.472 1.00 77.19 85 GLY A N 1
ATOM 631 C CA . GLY A 1 85 ? 1.392 -16.211 9.044 1.00 77.19 85 GLY A CA 1
ATOM 632 C C . GLY A 1 85 ? 0.216 -15.784 8.155 1.00 77.19 85 GLY A C 1
ATOM 633 O O . GLY A 1 85 ? 0.293 -15.953 6.939 1.00 77.19 85 GLY A O 1
ATOM 634 N N . ARG A 1 86 ? -0.853 -15.205 8.722 1.00 87.62 86 ARG A N 1
ATOM 635 C CA . ARG A 1 86 ? -1.931 -14.562 7.956 1.00 87.62 86 ARG A CA 1
ATOM 636 C C . ARG A 1 86 ? -1.639 -13.075 7.763 1.00 87.62 86 ARG A C 1
ATOM 638 O O . ARG A 1 86 ? -1.052 -12.432 8.630 1.00 87.62 86 ARG A O 1
ATOM 645 N N . PHE A 1 87 ? -2.096 -12.542 6.636 1.00 87.31 87 PHE A N 1
ATOM 646 C CA . PHE A 1 87 ? -1.924 -11.144 6.251 1.00 87.31 87 PHE A CA 1
ATOM 647 C C . PHE A 1 87 ? -3.281 -10.518 5.943 1.00 87.31 87 PHE A C 1
ATOM 649 O O . PHE A 1 87 ? -4.153 -11.174 5.370 1.00 87.31 87 PHE A O 1
ATOM 656 N N . TRP A 1 88 ? -3.454 -9.250 6.295 1.00 89.62 88 TRP A N 1
ATOM 657 C CA . TRP A 1 88 ? -4.525 -8.417 5.769 1.00 89.62 88 TRP A CA 1
ATOM 658 C C . TRP A 1 88 ? -4.091 -7.815 4.447 1.00 89.62 88 TRP A C 1
ATOM 660 O O . TRP A 1 88 ? -3.136 -7.047 4.390 1.00 89.62 88 TRP A O 1
ATOM 670 N N . TYR A 1 89 ? -4.784 -8.200 3.390 1.00 90.44 89 TYR A N 1
ATOM 671 C CA . TYR A 1 89 ? -4.597 -7.647 2.069 1.00 90.44 89 TYR A CA 1
ATOM 672 C C . TYR A 1 89 ? -5.510 -6.444 1.867 1.00 90.44 89 TYR A C 1
ATOM 674 O O . TYR A 1 89 ? -6.708 -6.545 2.141 1.00 90.44 89 TYR A O 1
ATOM 682 N N . THR A 1 90 ? -4.974 -5.366 1.302 1.00 89.12 90 THR A N 1
ATOM 683 C CA . THR A 1 90 ? -5.755 -4.256 0.746 1.00 89.12 90 THR A CA 1
ATOM 684 C C . THR A 1 90 ? -5.231 -3.940 -0.648 1.00 89.12 90 THR A C 1
ATOM 686 O O . THR A 1 90 ? -4.028 -3.856 -0.856 1.00 89.12 90 THR A O 1
ATOM 689 N N . ARG A 1 91 ? -6.126 -3.753 -1.618 1.00 91.19 91 ARG A N 1
ATOM 690 C CA . ARG A 1 91 ? -5.801 -3.168 -2.919 1.00 91.19 91 ARG A CA 1
ATOM 691 C C . ARG A 1 91 ? -6.564 -1.882 -3.088 1.00 91.19 91 ARG A C 1
ATOM 693 O O . ARG A 1 91 ? -7.799 -1.886 -3.053 1.00 91.19 91 ARG A O 1
ATOM 700 N N . THR A 1 92 ? -5.837 -0.824 -3.389 1.00 89.44 92 THR A N 1
ATOM 701 C CA . THR A 1 92 ? -6.412 0.436 -3.817 1.00 89.44 92 THR A CA 1
ATOM 702 C C . THR A 1 92 ? -6.069 0.725 -5.270 1.00 89.44 92 THR A C 1
ATOM 704 O O . THR A 1 92 ? -5.121 0.183 -5.840 1.00 89.44 92 THR A O 1
ATOM 707 N N . ILE A 1 93 ? -6.907 1.531 -5.909 1.00 90.06 93 ILE A N 1
ATOM 708 C CA . ILE A 1 93 ? -6.657 2.080 -7.231 1.00 90.06 93 ILE A CA 1
ATOM 709 C C . ILE A 1 93 ? -6.742 3.587 -7.118 1.00 90.06 93 ILE A C 1
ATOM 711 O O . ILE A 1 93 ? -7.762 4.120 -6.674 1.00 90.06 93 ILE A O 1
ATOM 715 N N . SER A 1 94 ? -5.699 4.261 -7.579 1.00 88.44 94 SER A N 1
ATOM 716 C CA . SER A 1 94 ? -5.656 5.709 -7.647 1.00 88.44 94 SER A CA 1
ATOM 717 C C . SER A 1 94 ? -5.444 6.206 -9.070 1.00 88.44 94 SER A C 1
ATOM 719 O O . SER A 1 94 ? -5.022 5.474 -9.974 1.00 88.44 94 SER A O 1
ATOM 721 N N . THR A 1 95 ? -5.829 7.462 -9.305 1.00 89.69 95 THR A N 1
ATOM 722 C CA . THR A 1 95 ? -5.464 8.176 -10.530 1.00 89.69 95 THR A CA 1
ATOM 723 C C . THR A 1 95 ? -4.541 9.327 -10.189 1.00 89.69 95 THR A C 1
ATOM 725 O O . THR A 1 95 ? -4.960 10.322 -9.594 1.00 89.69 9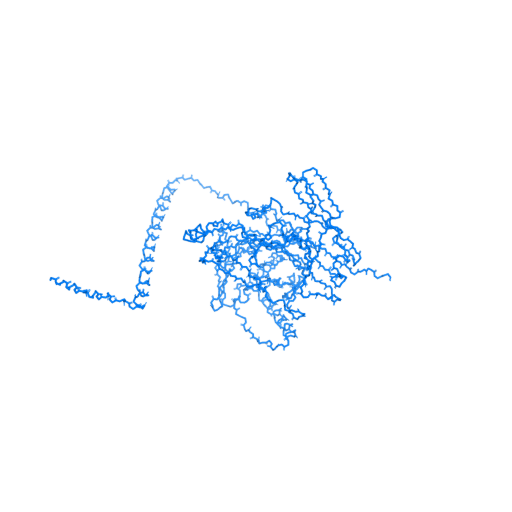5 THR A O 1
ATOM 728 N N . GLU A 1 96 ? -3.302 9.223 -10.643 1.00 87.56 96 GLU A N 1
ATOM 729 C CA . GLU A 1 96 ? -2.281 10.236 -10.431 1.00 87.56 96 GLU A CA 1
ATOM 730 C C . GLU A 1 96 ? -1.953 10.987 -11.711 1.00 87.56 96 GLU A C 1
ATOM 732 O O . GLU A 1 96 ? -2.212 10.521 -12.825 1.00 87.56 96 GLU A O 1
ATOM 737 N N . ARG A 1 97 ? -1.405 12.193 -11.555 1.00 91.19 97 ARG A N 1
ATOM 738 C CA . ARG A 1 97 ? -0.916 12.986 -12.677 1.00 91.19 97 ARG A CA 1
ATOM 739 C C . ARG A 1 97 ? 0.590 13.101 -12.588 1.00 91.19 97 ARG A C 1
ATOM 741 O O . ARG A 1 97 ? 1.083 13.713 -11.650 1.00 91.19 97 ARG A O 1
ATOM 748 N N . GLN A 1 98 ? 1.278 12.586 -13.598 1.00 90.50 98 GLN A N 1
ATOM 749 C CA . GLN A 1 98 ? 2.731 12.638 -13.670 1.00 90.50 98 GLN A CA 1
ATOM 750 C C . GLN A 1 98 ? 3.182 13.539 -14.810 1.00 90.50 98 GLN A C 1
ATOM 752 O O . GLN A 1 98 ? 2.662 13.447 -15.921 1.00 90.50 98 GLN A O 1
ATOM 757 N N . TRP A 1 99 ? 4.167 14.391 -14.542 1.00 91.62 99 TRP A N 1
ATOM 758 C CA . TRP A 1 99 ? 4.826 15.193 -15.566 1.00 91.62 99 TRP A CA 1
ATOM 759 C C . TRP A 1 99 ? 6.120 14.518 -16.005 1.00 91.62 99 TRP A C 1
ATOM 761 O O . TRP A 1 99 ? 6.949 14.165 -15.165 1.00 91.62 99 TRP A O 1
ATOM 771 N N . LEU A 1 100 ? 6.306 14.374 -17.316 1.00 91.25 100 LEU A N 1
ATOM 772 C CA . LEU A 1 100 ? 7.564 13.929 -17.908 1.00 91.25 100 LEU A CA 1
ATOM 773 C C . LEU A 1 100 ? 8.003 14.886 -19.021 1.00 91.25 100 LEU A C 1
ATOM 775 O O . LEU A 1 100 ? 7.157 15.328 -19.800 1.00 91.25 100 LEU A O 1
ATOM 779 N N . PRO A 1 101 ? 9.304 15.180 -19.140 1.00 93.00 101 PRO A N 1
ATOM 780 C CA . PRO A 1 101 ? 9.826 15.929 -20.278 1.00 93.00 101 PRO A CA 1
ATOM 781 C C . PRO A 1 101 ? 9.724 15.087 -21.562 1.00 93.00 101 PRO A C 1
ATOM 783 O O . PRO A 1 101 ? 10.176 13.941 -21.588 1.00 93.00 101 PRO A O 1
ATOM 786 N N . ALA A 1 102 ? 9.141 15.636 -22.633 1.00 92.81 102 ALA A N 1
ATOM 787 C CA . ALA A 1 102 ? 8.933 14.926 -23.905 1.00 92.81 102 ALA A CA 1
ATOM 788 C C . ALA A 1 102 ? 10.247 14.488 -24.574 1.00 92.81 102 ALA A C 1
ATOM 790 O O . ALA A 1 102 ? 10.326 13.420 -25.179 1.00 92.81 102 ALA A O 1
ATOM 791 N N . GLY A 1 103 ? 11.304 15.287 -24.425 1.00 90.12 103 GLY A N 1
ATOM 792 C CA . GLY A 1 103 ? 12.649 14.961 -24.891 1.00 90.12 103 GLY A CA 1
ATOM 793 C C . GLY A 1 103 ? 13.383 13.960 -23.996 1.00 90.12 103 GLY A C 1
ATOM 794 O O . GLY A 1 103 ? 14.446 13.482 -24.384 1.00 90.12 103 GLY A O 1
ATOM 795 N N . GLY A 1 104 ? 12.811 13.567 -22.855 1.00 87.81 104 GLY A N 1
ATOM 796 C CA . GLY A 1 104 ? 13.396 12.622 -21.907 1.00 87.81 104 GLY A CA 1
ATOM 797 C C . GLY A 1 104 ? 14.286 13.278 -20.850 1.00 87.81 104 GLY A C 1
ATOM 798 O O . GLY A 1 104 ? 14.368 14.502 -20.732 1.00 87.81 104 GLY A O 1
ATOM 799 N N . MET A 1 105 ? 14.924 12.429 -20.047 1.00 85.31 105 MET A N 1
ATOM 800 C CA . MET A 1 105 ? 15.868 12.826 -19.004 1.00 85.31 105 MET A CA 1
ATOM 801 C C . MET A 1 105 ? 17.230 12.201 -19.297 1.00 85.31 105 MET A C 1
ATOM 803 O O . MET A 1 105 ? 17.296 11.046 -19.717 1.00 85.31 105 MET A O 1
ATOM 807 N N . THR A 1 106 ? 18.305 12.946 -19.069 1.00 84.19 106 THR A N 1
ATOM 808 C CA . THR A 1 106 ? 19.681 12.433 -19.123 1.00 84.19 106 THR A CA 1
ATOM 809 C C . THR A 1 106 ? 20.388 12.769 -17.823 1.00 84.19 106 THR A C 1
ATOM 811 O O . THR A 1 106 ? 20.198 13.863 -17.303 1.00 84.19 106 THR A O 1
ATOM 814 N N . ILE A 1 107 ? 21.219 11.866 -17.315 1.00 77.94 107 ILE A N 1
ATOM 815 C CA . ILE A 1 107 ? 22.059 12.125 -16.143 1.00 77.94 107 ILE A CA 1
ATOM 816 C C . ILE A 1 107 ? 23.477 12.379 -16.652 1.00 77.94 107 ILE A C 1
ATOM 818 O O . ILE A 1 107 ? 24.003 11.569 -17.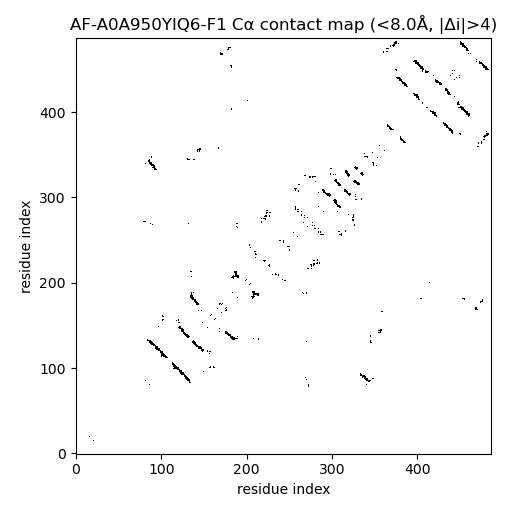417 1.00 77.94 107 ILE A O 1
ATOM 822 N N . ASP A 1 108 ? 24.073 13.517 -16.300 1.00 80.50 108 ASP A N 1
ATOM 823 C CA . ASP A 1 108 ? 25.460 13.796 -16.675 1.00 80.50 108 ASP A CA 1
ATOM 824 C C . ASP A 1 108 ? 26.463 13.025 -15.797 1.00 80.50 108 ASP A C 1
ATOM 826 O O . ASP A 1 108 ? 26.103 12.343 -14.839 1.00 80.50 108 ASP A O 1
ATOM 830 N N . ARG A 1 109 ? 27.760 13.131 -16.111 1.00 80.19 109 ARG A N 1
ATOM 831 C CA . ARG A 1 109 ? 28.824 12.440 -15.356 1.00 80.19 109 ARG A CA 1
ATOM 832 C C . ARG A 1 109 ? 28.917 12.863 -13.885 1.00 80.19 109 ARG A C 1
ATOM 834 O O . ARG A 1 109 ? 29.555 12.161 -13.110 1.00 80.19 109 ARG A O 1
ATOM 841 N N . ARG A 1 110 ? 28.333 14.005 -13.510 1.00 84.25 110 ARG A N 1
ATOM 842 C CA . ARG A 1 110 ? 28.297 14.513 -12.132 1.00 84.25 110 ARG A CA 1
ATOM 843 C C . ARG A 1 110 ? 27.023 14.080 -11.396 1.00 84.25 110 ARG A C 1
ATOM 845 O O . ARG A 1 110 ? 26.872 14.408 -10.226 1.00 84.25 110 ARG A O 1
ATOM 852 N N . GLY A 1 111 ? 26.120 13.350 -12.056 1.00 76.81 111 GLY A N 1
ATOM 853 C CA . GLY A 1 111 ? 24.859 12.896 -11.475 1.00 76.81 111 GLY A CA 1
ATOM 854 C C . GLY A 1 111 ? 23.702 13.889 -11.621 1.00 76.81 111 GLY A C 1
ATOM 855 O O . GLY A 1 111 ? 22.613 13.615 -11.117 1.00 76.81 111 GLY A O 1
ATOM 856 N N . TYR A 1 112 ? 23.877 15.020 -12.318 1.00 79.31 112 TYR A N 1
ATOM 857 C CA . TYR A 1 112 ? 22.781 15.975 -12.500 1.00 79.31 112 TYR A CA 1
ATOM 858 C C . TYR A 1 112 ? 21.802 15.492 -13.567 1.00 79.31 112 TYR A C 1
ATOM 860 O O . TYR A 1 112 ? 22.190 15.106 -14.671 1.00 79.31 112 TYR A O 1
ATOM 868 N N . THR A 1 113 ? 20.510 15.543 -13.236 1.00 81.56 113 THR A N 1
ATOM 869 C CA . THR A 1 113 ? 19.423 15.191 -14.155 1.00 81.56 113 THR A CA 1
ATOM 870 C C . THR A 1 113 ? 19.056 16.393 -15.021 1.00 81.56 113 THR A C 1
ATOM 872 O O . THR A 1 113 ? 18.499 17.376 -14.536 1.00 81.56 113 THR A O 1
ATOM 875 N N . HIS A 1 114 ? 19.295 16.283 -16.322 1.00 87.00 114 HIS A N 1
ATOM 876 C CA . HIS A 1 114 ? 18.889 17.249 -17.340 1.00 87.00 114 HIS A CA 1
ATOM 877 C C . HIS A 1 114 ? 17.567 16.816 -17.975 1.00 87.00 114 HIS A C 1
ATOM 879 O O . HIS A 1 114 ? 17.396 15.648 -18.333 1.00 87.00 114 HIS A O 1
ATOM 885 N N . ARG A 1 115 ? 16.622 17.752 -18.109 1.00 91.81 115 ARG A N 1
ATOM 886 C CA . ARG A 1 115 ? 15.293 17.527 -18.702 1.00 91.81 115 ARG A CA 1
ATOM 887 C C . ARG A 1 115 ? 15.238 18.171 -20.082 1.00 91.81 115 ARG A C 1
ATOM 889 O O . ARG A 1 115 ? 15.530 19.354 -20.207 1.00 91.81 115 ARG A O 1
ATOM 896 N N . HIS A 1 116 ? 14.818 17.416 -21.093 1.00 92.62 116 HIS A N 1
ATOM 897 C CA . HIS A 1 116 ? 14.809 17.885 -22.481 1.00 92.62 116 HIS A CA 1
ATOM 898 C C . HIS A 1 116 ? 13.383 18.080 -23.000 1.00 92.62 116 HIS A C 1
ATOM 900 O O . HIS A 1 116 ? 12.537 17.201 -22.855 1.00 92.62 116 HIS A O 1
ATOM 906 N N . GLY A 1 117 ? 13.114 19.204 -23.665 1.00 93.12 117 GLY A N 1
ATOM 907 C CA . GLY A 1 117 ? 11.813 19.489 -24.284 1.00 93.12 117 GLY A CA 1
ATOM 908 C C . GLY A 1 117 ? 10.686 19.861 -23.303 1.00 93.12 117 GLY A C 1
ATOM 909 O O . GLY A 1 117 ? 10.912 19.994 -22.099 1.00 93.12 117 GLY A O 1
ATOM 910 N N . PRO A 1 118 ? 9.453 20.064 -23.806 1.00 94.62 118 PRO A N 1
ATOM 911 C CA . PRO A 1 118 ? 8.322 20.496 -22.996 1.00 94.62 118 PRO A CA 1
ATOM 912 C C . PRO A 1 118 ? 7.839 19.388 -22.056 1.00 94.62 118 PRO A C 1
ATOM 914 O O . PRO A 1 118 ? 7.907 18.199 -22.374 1.00 94.62 118 PRO A O 1
ATOM 917 N N . ASN A 1 119 ? 7.266 19.783 -20.920 1.00 95.25 119 ASN A N 1
ATOM 918 C CA . ASN A 1 119 ? 6.612 18.842 -20.018 1.00 95.25 119 ASN A CA 1
ATOM 919 C C . ASN A 1 119 ? 5.285 18.345 -20.614 1.00 95.25 119 ASN A C 1
ATOM 921 O O . ASN A 1 119 ? 4.466 19.110 -21.129 1.00 95.25 119 ASN A O 1
ATOM 925 N N . VAL A 1 120 ? 5.074 17.040 -20.508 1.00 96.38 120 VAL A N 1
ATOM 926 C CA . VAL A 1 120 ? 3.877 16.316 -20.928 1.00 96.38 120 VAL A CA 1
ATOM 927 C C . VAL A 1 120 ? 3.247 15.695 -19.694 1.00 96.38 120 VAL A C 1
ATOM 929 O O . VAL A 1 120 ? 3.935 15.064 -18.889 1.00 96.38 120 VAL A O 1
ATOM 932 N N . GLN A 1 121 ? 1.939 15.879 -19.533 1.00 96.44 121 GLN A N 1
ATOM 933 C CA . GLN A 1 121 ? 1.201 15.316 -18.412 1.00 96.44 121 GLN A CA 1
ATOM 934 C C . GLN A 1 121 ? 0.566 13.972 -18.780 1.00 96.44 121 GLN A C 1
ATOM 936 O O . GLN A 1 121 ? -0.154 13.834 -19.773 1.00 96.44 121 GLN A O 1
ATOM 941 N N . PHE A 1 122 ? 0.771 12.987 -17.915 1.00 94.81 122 PHE A N 1
ATOM 942 C CA . PHE A 1 122 ? 0.152 11.672 -17.961 1.00 94.81 122 PHE A CA 1
ATOM 943 C C . PHE A 1 122 ? -0.865 11.531 -16.838 1.00 94.81 122 PHE A C 1
ATOM 945 O O . PHE A 1 122 ? -0.675 12.067 -15.751 1.00 94.81 122 PHE A O 1
ATOM 952 N N . LYS A 1 123 ? -1.943 10.793 -17.097 1.00 94.25 123 LYS A N 1
ATOM 953 C CA . LYS A 1 123 ? -2.838 10.242 -16.081 1.00 94.25 123 LYS A CA 1
ATOM 954 C C . LYS A 1 123 ? -2.468 8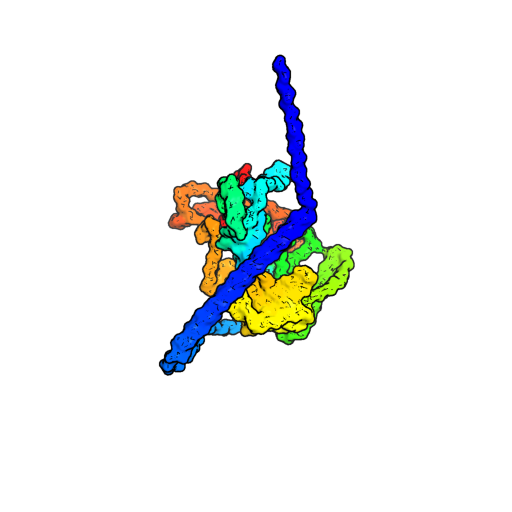.778 -15.893 1.00 94.25 123 LYS A C 1
ATOM 956 O O . LYS A 1 123 ? -2.670 7.974 -16.807 1.00 94.25 123 LYS A O 1
ATOM 961 N N . LEU A 1 124 ? -1.919 8.463 -14.730 1.00 92.31 124 LEU A N 1
ATOM 962 C CA . LEU A 1 124 ? -1.529 7.117 -14.340 1.00 92.31 124 LEU A CA 1
ATOM 963 C C . LEU A 1 124 ? -2.657 6.505 -13.523 1.00 92.31 124 LEU A C 1
ATOM 965 O O . LEU A 1 124 ? -3.169 7.142 -12.609 1.00 92.31 124 LEU A O 1
ATOM 969 N N . ARG A 1 125 ? -3.057 5.285 -13.866 1.00 92.25 125 ARG A N 1
ATOM 970 C CA . ARG A 1 125 ? -3.900 4.446 -13.020 1.00 92.25 125 ARG A CA 1
ATOM 971 C C . ARG A 1 125 ? -2.966 3.548 -12.226 1.00 92.25 125 ARG A C 1
ATOM 973 O O . ARG A 1 125 ? -2.384 2.628 -12.802 1.00 92.25 125 ARG A O 1
ATOM 980 N N . ILE A 1 126 ? -2.816 3.839 -10.944 1.00 89.50 126 ILE A N 1
ATOM 981 C CA . ILE A 1 126 ? -1.903 3.135 -10.048 1.00 89.50 126 ILE A CA 1
ATOM 982 C C . ILE A 1 126 ? -2.713 2.146 -9.215 1.00 89.50 126 ILE A C 1
ATOM 984 O O . ILE A 1 126 ? -3.845 2.433 -8.833 1.00 89.50 126 ILE A O 1
ATOM 988 N N . SER A 1 127 ? -2.168 0.950 -9.032 1.00 90.50 127 SER A N 1
ATOM 989 C CA . SER A 1 127 ? -2.665 -0.066 -8.116 1.00 90.50 127 SER A CA 1
ATOM 990 C C . SER A 1 127 ? -1.666 -0.213 -6.990 1.00 90.50 127 SER A C 1
ATOM 992 O O . SER A 1 127 ? -0.562 -0.689 -7.246 1.00 90.50 127 SER A O 1
ATOM 994 N N . ASP A 1 128 ? -2.088 0.115 -5.777 1.00 88.56 128 ASP A N 1
ATOM 995 C CA . ASP A 1 128 ? -1.309 -0.122 -4.569 1.00 88.56 128 ASP A CA 1
ATOM 996 C C . ASP A 1 128 ? -1.886 -1.340 -3.861 1.00 88.56 128 ASP A C 1
ATOM 998 O O . ASP A 1 128 ? -3.083 -1.419 -3.578 1.00 88.56 128 ASP A O 1
ATOM 1002 N N . GLU A 1 129 ? -1.049 -2.341 -3.647 1.00 88.75 129 GLU A N 1
ATOM 1003 C CA . GLU A 1 129 ? -1.388 -3.566 -2.943 1.00 88.75 129 GLU A CA 1
ATOM 1004 C C . GLU A 1 129 ? -0.584 -3.616 -1.652 1.00 88.75 129 GLU A C 1
ATOM 1006 O O . GLU A 1 129 ? 0.641 -3.538 -1.688 1.00 88.75 129 GLU A O 1
ATOM 1011 N N . THR A 1 130 ? -1.254 -3.787 -0.519 1.00 87.62 130 THR A N 1
ATOM 1012 C CA . THR A 1 130 ? -0.600 -3.966 0.772 1.00 87.62 130 THR A CA 1
ATOM 1013 C C . THR A 1 130 ? -0.962 -5.311 1.384 1.00 87.62 130 THR A C 1
ATOM 1015 O O . THR A 1 130 ? -2.086 -5.791 1.235 1.00 87.62 130 THR A O 1
ATOM 1018 N N . TRP A 1 131 ? -0.005 -5.942 2.065 1.00 89.31 131 TRP A N 1
ATOM 1019 C CA . TRP A 1 131 ? -0.198 -7.160 2.853 1.00 89.31 131 TRP A CA 1
ATOM 1020 C C . TRP A 1 131 ? 0.390 -6.949 4.231 1.00 89.31 131 TRP A C 1
ATOM 1022 O O . TRP A 1 131 ? 1.604 -6.964 4.393 1.00 89.31 131 TRP A O 1
ATOM 1032 N N . VAL A 1 132 ? -0.454 -6.825 5.239 1.00 85.06 132 VAL A N 1
ATOM 1033 C CA . VAL A 1 132 ? 0.005 -6.501 6.583 1.00 85.06 132 VAL A CA 1
ATOM 1034 C C . VAL A 1 132 ? -0.185 -7.703 7.505 1.00 85.06 132 VAL A C 1
ATOM 1036 O O . VAL A 1 132 ? -1.306 -8.161 7.731 1.00 85.06 132 VAL A O 1
ATOM 1039 N N . GLY A 1 133 ? 0.918 -8.256 7.999 1.00 84.25 133 GLY A N 1
ATOM 1040 C CA . GLY A 1 133 ? 0.951 -9.363 8.948 1.00 84.25 133 GLY A CA 1
ATOM 1041 C C . GLY A 1 133 ? 0.719 -8.898 10.384 1.00 84.25 133 GLY A C 1
ATOM 1042 O O . GLY A 1 133 ? 0.960 -7.746 10.736 1.00 84.25 133 GLY A O 1
ATOM 1043 N N . VAL A 1 134 ? 0.290 -9.819 11.247 1.00 83.75 134 VAL A N 1
ATOM 1044 C CA . VAL A 1 134 ? 0.073 -9.564 12.688 1.00 83.75 134 VAL A CA 1
ATOM 1045 C C . VAL A 1 134 ? 1.352 -9.225 13.461 1.00 83.75 134 VAL A C 1
ATOM 1047 O O . VAL A 1 134 ? 1.296 -8.742 14.585 1.00 83.75 134 VAL A O 1
ATOM 1050 N N . ASP A 1 135 ? 2.514 -9.499 12.878 1.00 76.88 135 ASP A N 1
ATOM 1051 C CA . ASP A 1 135 ? 3.824 -9.151 13.426 1.00 76.88 135 ASP A CA 1
ATOM 1052 C C . ASP A 1 135 ? 4.346 -7.803 12.896 1.00 76.88 135 ASP A C 1
ATOM 1054 O O . ASP A 1 135 ? 5.504 -7.454 13.107 1.00 76.88 135 ASP A O 1
ATOM 1058 N N . GLY A 1 136 ? 3.490 -7.052 12.197 1.00 74.75 136 GLY A N 1
ATOM 1059 C CA . GLY A 1 136 ? 3.825 -5.786 11.559 1.00 74.75 136 GLY A CA 1
ATOM 1060 C C . GLY A 1 136 ? 4.521 -5.941 10.211 1.00 74.75 136 GLY A C 1
ATOM 1061 O O . GLY A 1 136 ? 4.818 -4.926 9.601 1.00 74.75 136 GLY A O 1
ATOM 1062 N N . THR A 1 137 ? 4.824 -7.154 9.734 1.00 77.44 137 THR A N 1
ATOM 1063 C CA . THR A 1 137 ? 5.434 -7.334 8.406 1.00 77.44 137 THR A CA 1
ATOM 1064 C C . THR A 1 137 ? 4.520 -6.762 7.331 1.00 77.44 137 THR A C 1
ATOM 1066 O O . THR A 1 137 ? 3.363 -7.172 7.242 1.00 77.44 137 THR A O 1
ATOM 1069 N N . ILE A 1 138 ? 5.032 -5.858 6.498 1.00 78.31 138 ILE A N 1
ATOM 1070 C CA . ILE A 1 138 ? 4.264 -5.196 5.445 1.00 78.31 138 ILE A CA 1
ATOM 1071 C C . ILE A 1 138 ? 4.827 -5.541 4.070 1.00 78.31 138 ILE A C 1
ATOM 1073 O O . ILE A 1 138 ? 5.865 -5.052 3.661 1.00 78.31 138 ILE A O 1
ATOM 1077 N N . ARG A 1 139 ? 4.061 -6.356 3.355 1.00 82.75 139 ARG A N 1
ATOM 1078 C CA . ARG A 1 139 ? 3.833 -6.346 1.911 1.00 82.75 139 ARG A CA 1
ATOM 1079 C C . ARG A 1 139 ? 3.507 -5.003 1.268 1.00 82.75 139 ARG A C 1
ATOM 1081 O O . ARG A 1 139 ? 2.384 -4.600 1.527 1.00 82.75 139 ARG A O 1
ATOM 1088 N N . GLU A 1 140 ? 4.292 -4.371 0.410 1.00 80.56 140 GLU A N 1
ATOM 1089 C CA . GLU A 1 140 ? 3.777 -3.293 -0.448 1.00 80.56 140 GLU A CA 1
ATOM 1090 C C . GLU A 1 140 ? 4.139 -3.504 -1.911 1.00 80.56 140 GLU A C 1
ATOM 1092 O O . GLU A 1 140 ? 5.266 -3.833 -2.264 1.00 80.56 140 GLU A O 1
ATOM 1097 N N . ARG A 1 141 ? 3.159 -3.328 -2.792 1.00 83.50 141 ARG A N 1
ATOM 1098 C CA . ARG A 1 141 ? 3.363 -3.451 -4.226 1.00 83.50 141 ARG A CA 1
ATOM 1099 C C . ARG A 1 141 ? 2.590 -2.387 -4.978 1.00 83.50 141 ARG A C 1
ATOM 1101 O O . ARG A 1 141 ? 1.365 -2.430 -5.027 1.00 83.50 141 ARG A O 1
ATOM 1108 N N . MET A 1 142 ? 3.319 -1.493 -5.631 1.00 84.38 142 MET A N 1
ATOM 1109 C CA . MET A 1 142 ? 2.774 -0.456 -6.500 1.00 84.38 142 MET A CA 1
ATOM 1110 C C . MET A 1 142 ? 2.941 -0.850 -7.969 1.00 84.38 142 MET A C 1
ATOM 1112 O O . MET A 1 142 ? 4.032 -1.199 -8.421 1.00 84.38 142 MET A O 1
ATOM 1116 N N . ILE A 1 143 ? 1.857 -0.774 -8.741 1.00 85.44 143 ILE A N 1
ATOM 1117 C CA . ILE A 1 143 ? 1.831 -1.144 -10.161 1.00 85.44 143 ILE A CA 1
ATOM 1118 C C . ILE A 1 143 ? 1.125 -0.051 -10.948 1.00 85.44 143 ILE A C 1
ATOM 1120 O O . ILE A 1 143 ? -0.026 0.283 -10.665 1.00 85.44 143 ILE A O 1
ATOM 1124 N N . VAL A 1 144 ? 1.741 0.438 -12.023 1.00 88.50 144 VAL A N 1
ATOM 1125 C CA . VAL A 1 144 ? 1.028 1.276 -12.991 1.00 88.50 144 VAL A CA 1
ATOM 1126 C C . VAL A 1 144 ? 0.194 0.372 -13.888 1.00 88.50 144 VAL A C 1
ATOM 1128 O O . VAL A 1 144 ? 0.664 -0.169 -14.892 1.00 88.50 144 VAL A O 1
ATOM 1131 N N . ALA A 1 145 ? -1.066 0.199 -13.492 1.00 89.31 145 ALA A N 1
ATOM 1132 C CA . ALA A 1 145 ? -2.066 -0.611 -14.178 1.00 89.31 145 ALA A CA 1
ATOM 1133 C C . ALA A 1 145 ? -2.477 -0.018 -15.535 1.00 89.31 145 ALA A C 1
ATOM 1135 O O . ALA A 1 145 ? -2.987 -0.728 -16.400 1.00 89.31 145 ALA A O 1
ATOM 1136 N N . GLY A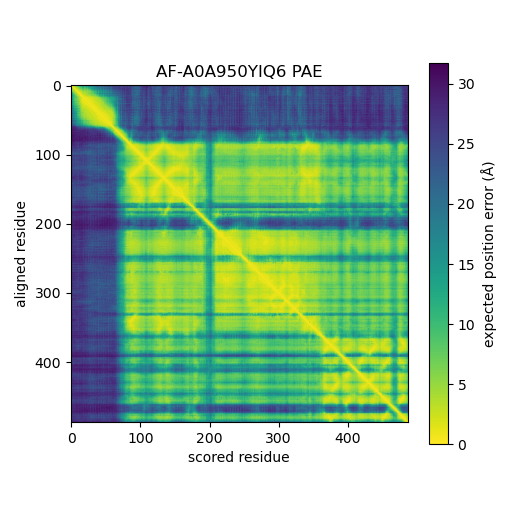 1 146 ? -2.272 1.285 -15.734 1.00 90.94 146 GLY A N 1
ATOM 1137 C CA . GLY A 1 146 ? -2.481 1.932 -17.021 1.00 90.94 146 GLY A CA 1
ATOM 1138 C C . GLY A 1 146 ? -1.916 3.343 -17.061 1.00 90.94 146 GLY A C 1
ATOM 1139 O O . GLY A 1 146 ? -1.831 4.023 -16.042 1.00 90.94 146 GLY A O 1
ATOM 1140 N N . ALA A 1 147 ? -1.564 3.799 -18.257 1.00 92.62 147 ALA A N 1
ATOM 1141 C CA . ALA A 1 147 ? -1.096 5.154 -18.493 1.00 92.62 147 ALA A CA 1
ATOM 1142 C C . ALA A 1 147 ? -1.759 5.720 -19.745 1.00 92.62 147 ALA A C 1
ATOM 1144 O O . ALA A 1 147 ? -1.933 5.025 -20.745 1.00 92.62 147 ALA A O 1
ATOM 1145 N N . ARG A 1 148 ? -2.133 6.996 -19.686 1.00 95.00 148 ARG A N 1
ATOM 1146 C CA . ARG A 1 148 ? -2.643 7.749 -20.835 1.00 95.00 148 ARG A CA 1
ATOM 1147 C C . ARG A 1 148 ? -2.228 9.205 -20.734 1.00 95.00 148 ARG A C 1
ATOM 1149 O O . ARG A 1 148 ? -1.985 9.704 -19.639 1.00 95.00 148 ARG A O 1
ATOM 1156 N N . PHE A 1 149 ? -2.212 9.910 -21.855 1.00 96.69 149 PHE A N 1
ATOM 1157 C CA . PHE A 1 149 ? -2.001 11.354 -21.851 1.00 96.69 149 PHE A CA 1
ATOM 1158 C C . PHE A 1 149 ? -3.154 12.070 -21.141 1.00 96.69 149 PHE A C 1
ATOM 1160 O O . PHE A 1 149 ? -4.317 11.659 -21.221 1.00 96.69 149 PHE A O 1
ATOM 1167 N N . ALA A 1 150 ? -2.841 13.143 -20.416 1.00 95.75 150 ALA A N 1
ATOM 1168 C CA . ALA A 1 150 ? -3.855 13.937 -19.735 1.00 95.75 150 ALA A CA 1
ATOM 1169 C C . ALA A 1 150 ? -4.744 14.709 -20.722 1.00 95.75 150 ALA A C 1
ATOM 1171 O O . ALA A 1 150 ? -5.924 14.926 -20.415 1.00 95.75 150 ALA A O 1
ATOM 1172 N N . SER A 1 151 ? -4.190 15.061 -21.891 1.00 97.19 151 SER A N 1
ATOM 1173 C CA . SER A 1 151 ? -4.845 15.763 -22.996 1.00 97.19 151 SER A CA 1
ATOM 1174 C C . SER A 1 151 ? -4.337 15.303 -24.376 1.00 97.19 151 SER A C 1
ATOM 1176 O O . SER A 1 151 ? -3.298 14.654 -24.490 1.00 97.19 151 SER A O 1
ATOM 1178 N N . ALA A 1 152 ? -5.046 15.674 -25.447 1.00 97.44 152 ALA A N 1
ATOM 1179 C CA . ALA A 1 152 ? -4.578 15.451 -26.820 1.00 97.44 152 ALA A CA 1
ATOM 1180 C C . ALA A 1 152 ? -3.321 16.279 -27.159 1.00 97.44 152 ALA A C 1
ATOM 1182 O O . ALA A 1 152 ? -2.470 15.822 -27.915 1.00 97.44 152 ALA A O 1
ATOM 1183 N N . ALA A 1 153 ? -3.168 17.466 -26.560 1.00 97.50 153 ALA A N 1
ATOM 1184 C CA . ALA A 1 153 ? -1.986 18.308 -26.745 1.00 97.50 153 ALA A CA 1
ATOM 1185 C C . ALA A 1 153 ? -0.728 17.684 -26.116 1.00 97.50 153 ALA A C 1
ATOM 1187 O O . ALA A 1 153 ? 0.351 17.752 -26.695 1.00 97.50 153 ALA A O 1
ATOM 1188 N N . ASP A 1 154 ? -0.875 17.038 -24.955 1.00 97.44 154 ASP A N 1
ATOM 1189 C CA . ASP A 1 154 ? 0.183 16.239 -24.324 1.00 97.44 154 ASP A CA 1
ATOM 1190 C C . ASP A 1 154 ? 0.637 15.094 -25.237 1.00 97.44 154 ASP A C 1
ATOM 1192 O O . ASP A 1 154 ? 1.834 14.906 -25.448 1.00 97.44 154 ASP A O 1
ATOM 1196 N N . HIS A 1 155 ? -0.321 14.378 -25.832 1.00 96.94 155 HIS A N 1
ATOM 1197 C CA . HIS A 1 155 ? -0.031 13.318 -26.795 1.00 96.94 155 HIS A CA 1
ATOM 1198 C C . HIS A 1 155 ? 0.722 13.849 -28.023 1.00 96.94 155 HIS A C 1
ATOM 1200 O O . HIS A 1 155 ? 1.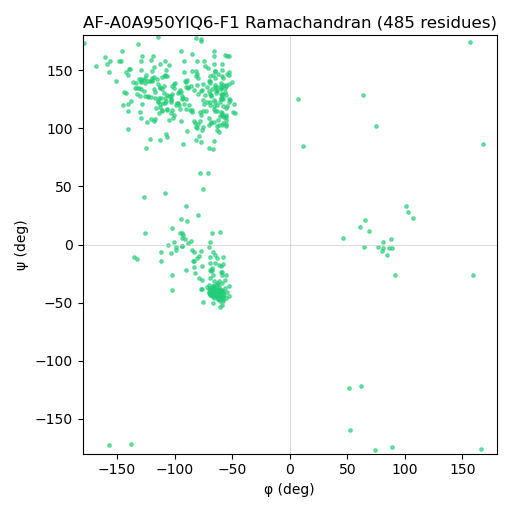757 13.296 -28.384 1.00 96.94 155 HIS A O 1
ATOM 1206 N N . ALA A 1 156 ? 0.252 14.946 -28.623 1.00 96.00 156 ALA A N 1
ATOM 1207 C CA . ALA A 1 156 ? 0.893 15.551 -29.790 1.00 96.00 156 ALA A CA 1
ATOM 1208 C C . ALA A 1 156 ? 2.336 15.991 -29.495 1.00 96.00 156 ALA A C 1
ATOM 1210 O O . ALA A 1 156 ? 3.238 15.691 -30.275 1.00 96.00 156 ALA A O 1
ATOM 1211 N N . ARG A 1 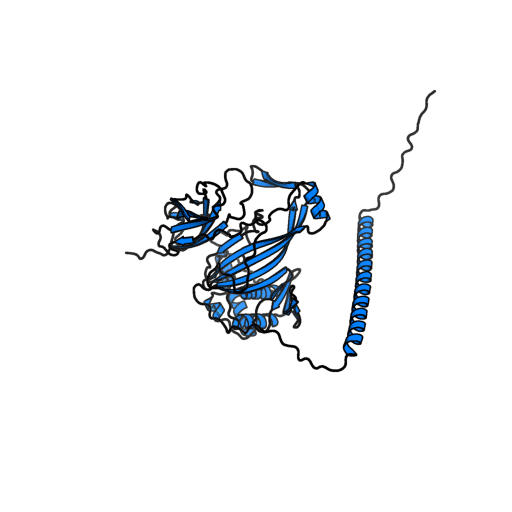157 ? 2.577 16.625 -28.336 1.00 96.06 157 ARG A N 1
ATOM 1212 C CA . ARG A 1 157 ? 3.933 16.979 -27.887 1.00 96.06 157 ARG A CA 1
ATOM 1213 C C . ARG A 1 157 ? 4.823 15.751 -27.738 1.00 96.06 157 ARG A C 1
ATOM 1215 O O . ARG A 1 157 ? 5.967 15.790 -28.160 1.00 96.06 157 ARG A O 1
ATOM 1222 N N . TRP A 1 158 ? 4.318 14.664 -27.159 1.00 95.81 158 TRP A N 1
ATOM 1223 C CA . TRP A 1 158 ? 5.098 13.436 -26.984 1.00 95.81 158 TRP A CA 1
ATOM 1224 C C . TRP A 1 158 ? 5.473 12.778 -28.318 1.00 95.81 158 TRP A C 1
ATOM 1226 O O . TRP A 1 158 ? 6.623 12.388 -28.524 1.00 95.81 158 TRP A O 1
ATOM 1236 N N . VAL A 1 159 ? 4.513 12.701 -29.245 1.00 95.56 159 VAL A N 1
ATOM 1237 C CA . VAL A 1 159 ? 4.710 12.127 -30.586 1.00 95.56 159 VAL A CA 1
ATOM 1238 C C . VAL A 1 159 ? 5.661 12.974 -31.431 1.00 95.56 159 VAL A C 1
ATOM 1240 O O . VAL A 1 159 ? 6.479 12.404 -32.147 1.00 95.56 159 VAL A O 1
ATOM 1243 N N . ALA A 1 160 ? 5.630 14.305 -31.304 1.00 96.56 160 ALA A N 1
ATOM 1244 C CA . ALA A 1 160 ? 6.554 15.200 -32.010 1.00 96.56 160 ALA A CA 1
ATOM 1245 C C . ALA A 1 160 ? 8.037 14.932 -31.678 1.00 96.56 160 ALA A C 1
ATOM 1247 O O . ALA A 1 160 ? 8.908 15.223 -32.489 1.00 96.56 160 ALA A O 1
ATOM 1248 N N . TYR A 1 161 ? 8.325 14.326 -30.521 1.00 95.62 161 TYR A N 1
ATOM 1249 C CA . TYR A 1 161 ? 9.669 13.888 -30.124 1.00 95.62 161 TYR A CA 1
ATOM 1250 C C . TYR A 1 161 ? 9.979 12.427 -30.509 1.00 95.62 161 TYR A C 1
ATOM 1252 O O . TYR A 1 161 ? 10.987 11.873 -30.068 1.00 95.62 161 TYR A O 1
ATOM 1260 N N . GLY A 1 162 ? 9.116 11.764 -31.288 1.00 94.31 162 GLY A N 1
ATOM 1261 C CA . GLY A 1 162 ? 9.324 10.392 -31.768 1.00 94.31 162 GLY A CA 1
ATOM 1262 C C . GLY A 1 162 ? 9.348 9.329 -30.662 1.00 94.31 162 GLY A C 1
ATOM 1263 O O . GLY A 1 162 ? 9.913 8.249 -30.845 1.00 94.31 162 GLY A O 1
ATOM 1264 N N . ARG A 1 163 ? 8.777 9.616 -29.485 1.00 87.69 163 ARG A N 1
ATOM 1265 C CA . ARG A 1 163 ? 8.820 8.720 -28.321 1.00 87.69 163 ARG A CA 1
ATOM 1266 C C . ARG A 1 163 ? 7.633 7.751 -28.309 1.00 87.69 163 ARG A C 1
ATOM 1268 O O . ARG A 1 163 ? 6.488 8.130 -28.542 1.00 87.69 163 ARG A O 1
ATOM 1275 N N . ARG A 1 164 ? 7.887 6.493 -27.934 1.00 90.31 164 ARG A N 1
ATOM 1276 C CA . ARG A 1 164 ? 6.829 5.526 -27.576 1.00 90.31 164 ARG A CA 1
ATOM 1277 C C . ARG A 1 164 ? 6.261 5.851 -26.194 1.00 90.31 164 ARG A C 1
ATOM 1279 O O . ARG A 1 164 ? 6.928 6.520 -25.405 1.00 90.31 164 ARG A O 1
ATOM 1286 N N . LEU A 1 165 ? 5.042 5.394 -25.895 1.00 86.88 165 LEU A N 1
ATOM 1287 C CA . LEU A 1 165 ? 4.488 5.510 -24.543 1.00 86.88 165 LEU A CA 1
ATOM 1288 C C . LEU A 1 165 ? 5.444 4.805 -23.565 1.00 86.88 165 LEU A C 1
ATOM 1290 O O . LEU A 1 165 ? 5.777 3.640 -23.804 1.00 86.88 165 LEU A O 1
ATOM 1294 N N . PRO A 1 166 ? 5.916 5.482 -22.507 1.00 85.38 166 PRO A N 1
ATOM 1295 C CA . PRO A 1 166 ? 6.842 4.860 -21.584 1.00 85.38 166 PRO A CA 1
ATOM 1296 C C . PRO A 1 166 ? 6.111 3.776 -20.794 1.00 85.38 166 PRO A C 1
ATOM 1298 O O . PRO A 1 166 ? 4.959 3.949 -20.384 1.00 85.38 166 PRO A O 1
ATOM 1301 N N . ASN A 1 167 ? 6.790 2.658 -20.552 1.00 83.50 167 ASN A N 1
ATOM 1302 C CA . ASN A 1 167 ? 6.339 1.724 -19.538 1.00 83.50 167 ASN A CA 1
ATOM 1303 C C . ASN A 1 167 ? 6.683 2.324 -18.173 1.00 83.50 167 ASN A C 1
ATOM 1305 O O . ASN A 1 167 ? 7.829 2.284 -17.743 1.00 83.50 167 ASN A O 1
ATOM 1309 N N . PHE A 1 168 ? 5.696 2.908 -17.496 1.00 82.56 168 PHE A N 1
ATOM 1310 C CA . PHE A 1 168 ? 5.894 3.540 -16.187 1.00 82.56 168 PHE A CA 1
ATOM 1311 C C . PHE A 1 168 ? 6.292 2.559 -15.075 1.00 82.56 168 PHE A C 1
ATOM 1313 O O . PHE A 1 168 ? 6.667 3.007 -14.002 1.00 82.56 168 PHE A O 1
ATOM 1320 N N . ASN A 1 169 ? 6.236 1.248 -15.327 1.00 75.31 169 ASN A N 1
ATOM 1321 C CA . ASN A 1 169 ? 6.800 0.245 -14.423 1.00 75.31 169 ASN A CA 1
ATOM 1322 C C . ASN A 1 169 ? 8.313 0.037 -14.649 1.00 75.31 169 ASN A C 1
ATOM 1324 O O . ASN A 1 169 ? 8.964 -0.548 -13.794 1.00 75.31 169 ASN A O 1
ATOM 1328 N N . ASP A 1 170 ? 8.863 0.529 -15.768 1.00 69.62 170 ASP A N 1
ATOM 1329 C CA . ASP A 1 170 ? 10.298 0.458 -16.112 1.00 69.62 170 ASP A CA 1
ATOM 1330 C C . ASP A 1 170 ? 10.996 1.794 -15.868 1.00 69.62 170 ASP A C 1
ATOM 1332 O O . ASP A 1 170 ? 12.213 1.860 -15.682 1.00 69.62 170 ASP A O 1
ATOM 1336 N N . VAL A 1 171 ? 10.240 2.891 -15.924 1.00 67.38 171 VAL A N 1
ATOM 1337 C CA . VAL A 1 171 ? 10.761 4.213 -15.600 1.00 67.38 171 VAL A CA 1
ATOM 1338 C C . VAL A 1 171 ? 10.865 4.288 -14.087 1.00 67.38 171 VAL A C 1
ATOM 1340 O O . VAL A 1 171 ? 9.878 4.558 -13.407 1.00 67.38 171 VAL A O 1
ATOM 1343 N N . TRP A 1 172 ? 12.074 4.067 -13.569 1.00 58.28 172 TRP A N 1
ATOM 1344 C CA . TRP A 1 172 ? 12.382 4.349 -12.175 1.00 58.28 172 TRP A CA 1
ATOM 1345 C C . TRP A 1 172 ? 12.176 5.847 -11.946 1.00 58.28 172 TRP A C 1
ATOM 1347 O O . TRP A 1 172 ? 13.028 6.671 -12.272 1.00 58.28 172 TRP A O 1
ATOM 1357 N N . LEU A 1 173 ? 11.001 6.214 -11.439 1.00 58.50 173 LEU A N 1
ATOM 1358 C CA . LEU A 1 173 ? 10.722 7.581 -11.008 1.00 58.50 173 LEU A CA 1
ATOM 1359 C C . LEU A 1 173 ? 11.182 7.821 -9.568 1.00 58.50 173 LEU A C 1
ATOM 1361 O O . LEU A 1 173 ? 10.968 8.912 -9.061 1.00 58.50 173 LEU A O 1
ATOM 1365 N N . GLY A 1 174 ? 11.815 6.836 -8.920 1.00 55.19 174 GLY A N 1
ATOM 1366 C CA . GLY A 1 174 ? 12.200 6.855 -7.505 1.00 55.19 174 GLY A CA 1
ATOM 1367 C C . GLY A 1 174 ? 11.136 6.266 -6.575 1.00 55.19 174 GLY A C 1
ATOM 1368 O O . GLY A 1 174 ? 11.469 5.707 -5.537 1.00 55.19 174 GLY A O 1
ATOM 1369 N N . TRP A 1 175 ? 9.862 6.297 -6.976 1.00 55.31 175 TRP A N 1
ATOM 1370 C CA . TRP A 1 175 ? 8.706 5.953 -6.130 1.00 55.31 175 TRP A CA 1
ATOM 1371 C C . TRP A 1 175 ? 7.662 5.053 -6.816 1.00 55.31 175 TRP A C 1
ATOM 1373 O O . TRP A 1 175 ? 6.792 4.530 -6.135 1.00 55.31 175 TRP A O 1
ATOM 1383 N N . ILE A 1 176 ? 7.745 4.833 -8.136 1.00 53.06 176 ILE A N 1
ATOM 1384 C CA . ILE A 1 176 ? 6.755 4.061 -8.905 1.00 53.06 176 ILE A CA 1
ATOM 1385 C C . ILE A 1 176 ? 7.391 2.754 -9.394 1.00 53.06 176 ILE A C 1
ATOM 1387 O O . ILE A 1 176 ? 8.433 2.789 -10.046 1.00 53.06 176 ILE A O 1
ATOM 1391 N N . GLY A 1 177 ? 6.751 1.617 -9.089 1.00 53.97 177 GLY A N 1
ATOM 1392 C CA . GLY A 1 177 ? 7.212 0.274 -9.475 1.00 53.97 177 GLY A CA 1
ATOM 1393 C C . GLY A 1 177 ? 7.922 -0.508 -8.366 1.00 53.97 177 GLY A C 1
ATOM 1394 O O . GLY A 1 177 ? 8.835 -1.280 -8.648 1.00 53.97 177 GLY A O 1
ATOM 1395 N N . HIS A 1 178 ? 7.518 -0.311 -7.112 1.00 66.38 178 HIS A N 1
ATOM 1396 C CA . HIS A 1 178 ? 8.107 -0.995 -5.964 1.00 66.38 178 HIS A CA 1
ATOM 1397 C C . HIS A 1 178 ? 7.272 -2.209 -5.584 1.00 66.38 178 HIS A C 1
ATOM 1399 O O . HIS A 1 178 ? 6.087 -2.075 -5.303 1.00 66.38 178 HIS A O 1
ATOM 1405 N N . ASP A 1 179 ? 7.889 -3.386 -5.596 1.00 71.75 179 ASP A N 1
ATOM 1406 C CA . ASP A 1 179 ? 7.438 -4.555 -4.846 1.00 71.75 179 ASP A CA 1
ATOM 1407 C C . ASP A 1 179 ? 8.423 -4.704 -3.690 1.00 71.75 179 ASP A C 1
ATOM 1409 O O . ASP A 1 179 ? 9.519 -5.235 -3.854 1.00 71.75 179 ASP A O 1
ATOM 1413 N N . GLN A 1 180 ? 8.076 -4.103 -2.562 1.00 68.44 180 GLN A N 1
ATOM 1414 C CA . GLN A 1 180 ? 8.913 -4.030 -1.375 1.00 68.44 180 GLN A CA 1
ATOM 1415 C C . GLN A 1 180 ? 8.211 -4.740 -0.246 1.00 68.44 180 GLN A C 1
ATOM 1417 O O . GLN A 1 180 ? 6.981 -4.804 -0.199 1.00 68.44 180 GLN A O 1
ATOM 1422 N N . ILE A 1 181 ? 8.973 -5.269 0.697 1.00 68.12 181 ILE A N 1
ATOM 1423 C CA . ILE A 1 181 ? 8.349 -5.686 1.933 1.00 68.12 181 ILE A CA 1
ATOM 1424 C C . ILE A 1 181 ? 9.188 -5.365 3.143 1.00 68.12 181 ILE A C 1
ATOM 1426 O O . ILE A 1 181 ? 10.316 -5.786 3.354 1.00 68.12 181 ILE A O 1
ATOM 1430 N N . THR A 1 182 ? 8.572 -4.584 3.999 1.00 67.56 182 THR A N 1
ATOM 1431 C CA . THR A 1 182 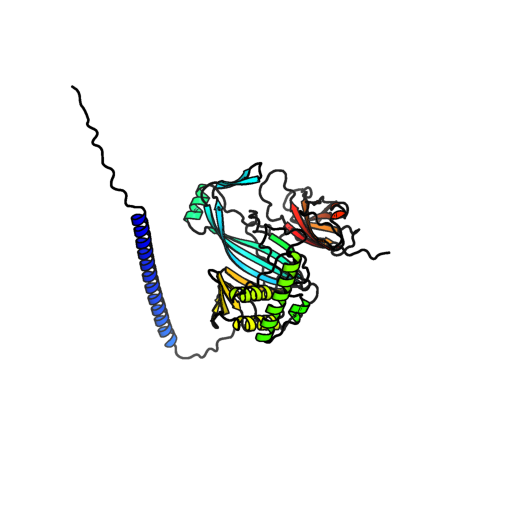? 9.212 -4.120 5.192 1.00 67.56 182 THR A CA 1
ATOM 1432 C C . THR A 1 182 ? 8.951 -5.115 6.300 1.00 67.56 182 THR A C 1
ATOM 1434 O O . THR A 1 182 ? 7.809 -5.465 6.609 1.00 67.56 182 THR A O 1
ATOM 1437 N N . VAL A 1 183 ? 10.022 -5.592 6.924 1.00 63.09 183 VAL A N 1
ATOM 1438 C CA . VAL A 1 183 ? 9.881 -6.374 8.143 1.00 63.09 183 VAL A CA 1
ATOM 1439 C C . VAL A 1 183 ? 9.397 -5.437 9.240 1.00 63.09 183 VAL A C 1
ATOM 1441 O O . VAL A 1 183 ? 10.073 -4.473 9.586 1.00 63.09 183 VAL A O 1
ATOM 1444 N N . GLY A 1 184 ? 8.229 -5.737 9.796 1.00 57.84 184 GLY A N 1
ATOM 1445 C CA . GLY A 1 184 ? 7.643 -4.909 10.832 1.00 57.84 184 GLY A CA 1
ATOM 1446 C C . GLY A 1 184 ? 8.398 -4.966 12.144 1.00 57.84 184 GLY A C 1
ATOM 1447 O O . GLY A 1 184 ? 8.852 -6.029 12.569 1.00 57.84 184 GLY A O 1
ATOM 1448 N N . GLY A 1 185 ? 8.416 -3.830 12.830 1.00 59.69 185 GLY A N 1
ATOM 1449 C CA . GLY A 1 185 ? 8.722 -3.732 14.251 1.00 59.69 185 GLY A CA 1
ATOM 1450 C C . GLY A 1 185 ? 7.486 -3.859 15.144 1.00 59.69 185 GLY A C 1
ATOM 1451 O O . GLY A 1 185 ? 7.451 -3.184 16.156 1.00 59.69 185 GLY A O 1
ATOM 1452 N N . ASP A 1 186 ? 6.471 -4.647 14.760 1.00 61.59 186 ASP A N 1
ATOM 1453 C CA . ASP A 1 186 ? 5.214 -4.926 15.490 1.00 61.59 186 ASP A CA 1
ATOM 1454 C C . ASP A 1 186 ? 4.216 -3.778 15.752 1.00 61.59 186 ASP A C 1
ATOM 1456 O O . ASP A 1 186 ? 3.126 -4.057 16.271 1.00 61.59 186 ASP A O 1
ATOM 1460 N N . LYS A 1 187 ? 4.527 -2.531 15.357 1.00 66.56 187 LYS A N 1
ATOM 1461 C CA . LYS A 1 187 ? 3.665 -1.350 15.571 1.00 66.56 187 LYS A CA 1
ATOM 1462 C C . LYS A 1 187 ? 2.919 -0.847 14.320 1.00 66.56 187 LYS A C 1
ATOM 1464 O O . LYS A 1 187 ? 3.372 -1.025 13.195 1.00 66.56 187 LYS A O 1
ATOM 1469 N N . PHE A 1 188 ? 1.787 -0.181 14.557 1.00 69.06 188 PHE A N 1
ATOM 1470 C CA . PHE A 1 188 ? 0.751 0.210 13.596 1.00 69.06 188 PHE A CA 1
ATOM 1471 C C . PHE A 1 188 ? 0.205 1.629 13.866 1.00 69.06 188 PHE A C 1
ATOM 1473 O O . PHE A 1 188 ? 0.140 2.009 15.037 1.00 69.06 188 PHE A O 1
ATOM 1480 N N . PRO A 1 189 ? -0.261 2.373 12.843 1.00 64.31 189 PRO A N 1
ATOM 1481 C CA . PRO A 1 189 ? -0.199 1.993 11.436 1.00 64.31 189 PRO A CA 1
ATOM 1482 C C . PRO A 1 189 ? 1.261 1.909 10.974 1.00 64.31 189 PRO A C 1
ATOM 1484 O O . PRO A 1 189 ? 2.125 2.572 11.555 1.00 64.31 189 PRO A O 1
ATOM 1487 N N . PRO A 1 190 ? 1.574 1.038 10.004 1.00 56.09 190 PRO A N 1
ATOM 1488 C CA . PRO A 1 190 ? 2.888 1.076 9.390 1.00 56.09 190 PRO A CA 1
ATOM 1489 C C . PRO A 1 190 ? 3.077 2.468 8.785 1.00 56.09 190 PRO A C 1
ATOM 1491 O O . PRO A 1 190 ? 2.202 2.943 8.062 1.00 56.09 190 PRO A O 1
ATOM 1494 N N . LEU A 1 191 ? 4.160 3.165 9.144 1.00 55.19 191 LEU A N 1
ATOM 1495 C CA . LEU A 1 191 ? 4.425 4.479 8.565 1.00 55.19 191 LEU A CA 1
ATOM 1496 C C . LEU A 1 191 ? 4.583 4.296 7.048 1.00 55.19 191 LEU A C 1
ATOM 1498 O O . LEU A 1 191 ? 5.432 3.502 6.638 1.00 55.19 191 LEU A O 1
ATOM 1502 N N . PRO A 1 192 ? 3.786 4.987 6.213 1.00 49.94 192 PRO A N 1
ATOM 1503 C CA . PRO A 1 192 ? 3.979 4.927 4.777 1.00 49.94 192 PRO A CA 1
ATOM 1504 C C . PRO A 1 192 ? 5.358 5.511 4.454 1.00 49.94 192 PRO A C 1
ATOM 1506 O O . PRO A 1 192 ? 5.717 6.592 4.919 1.00 49.94 192 PRO A O 1
ATOM 1509 N N . TRP A 1 193 ? 6.122 4.802 3.631 1.00 50.28 193 TRP A N 1
ATOM 1510 C CA . TRP A 1 193 ? 7.489 5.092 3.171 1.00 50.28 193 TRP A CA 1
ATOM 1511 C C . TRP A 1 193 ? 7.651 6.410 2.386 1.00 50.28 193 TRP A C 1
ATOM 1513 O O . TRP A 1 193 ? 8.710 6.666 1.820 1.00 50.28 193 TRP A O 1
ATOM 1523 N N . TYR A 1 194 ? 6.642 7.284 2.355 1.00 44.03 194 TYR A N 1
ATOM 1524 C CA . TYR A 1 194 ? 6.613 8.517 1.561 1.00 44.03 194 TYR A CA 1
ATOM 1525 C C . TYR A 1 194 ? 7.615 9.610 1.994 1.00 44.03 194 TYR A C 1
ATOM 1527 O O . TYR A 1 194 ? 7.572 10.715 1.459 1.00 44.03 194 TYR A O 1
ATOM 1535 N N . GLN A 1 195 ? 8.563 9.319 2.889 1.00 44.62 195 GLN A N 1
ATOM 1536 C CA . GLN A 1 195 ? 9.720 10.183 3.167 1.00 44.62 195 GLN A CA 1
ATOM 1537 C C . GLN A 1 195 ? 11.032 9.596 2.624 1.00 44.62 195 GLN A C 1
ATOM 1539 O O . GL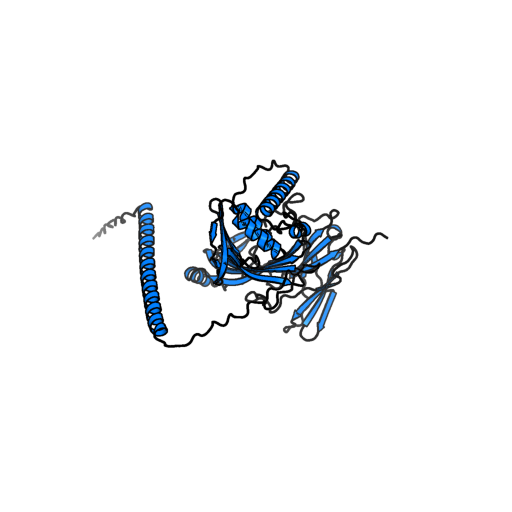N A 1 195 ? 12.070 9.615 3.283 1.00 44.62 195 GLN A O 1
ATOM 1544 N N . VAL A 1 196 ? 11.012 9.090 1.385 1.00 33.28 196 VAL A N 1
ATOM 1545 C CA . VAL A 1 196 ? 12.244 8.770 0.649 1.00 33.28 196 VAL A CA 1
ATOM 1546 C C . VAL A 1 196 ? 13.030 10.067 0.427 1.00 33.28 196 VAL A C 1
ATOM 1548 O O . VAL A 1 196 ? 12.694 10.883 -0.427 1.00 33.28 196 VAL A O 1
ATOM 1551 N N . GLY A 1 197 ? 14.062 10.261 1.242 1.00 33.22 197 GLY A N 1
ATOM 1552 C CA . GLY A 1 197 ? 14.936 11.434 1.246 1.00 33.22 197 GLY A CA 1
ATOM 1553 C C . GLY A 1 197 ? 15.671 11.599 2.574 1.00 33.22 197 GLY A C 1
ATOM 1554 O O . GLY A 1 197 ? 16.790 12.100 2.594 1.00 33.22 197 GLY A O 1
ATOM 1555 N N . GLU A 1 198 ? 15.092 11.087 3.658 1.00 35.34 198 GLU A N 1
ATOM 1556 C CA . GLU A 1 198 ? 15.694 11.136 4.983 1.00 35.34 198 GLU A CA 1
ATOM 1557 C C . GLU A 1 198 ? 15.783 9.710 5.535 1.00 35.34 198 GLU A C 1
ATOM 1559 O O . GLU A 1 198 ? 14.927 9.230 6.271 1.00 35.34 198 GLU A O 1
ATOM 1564 N N . TRP A 1 199 ? 16.836 8.986 5.142 1.00 36.91 199 TRP A N 1
ATOM 1565 C CA . TRP A 1 199 ? 17.319 7.884 5.972 1.00 36.91 199 TRP A CA 1
ATOM 1566 C C . TRP A 1 199 ? 17.848 8.547 7.248 1.00 36.91 199 TRP A C 1
ATOM 1568 O O . TRP A 1 199 ? 18.992 8.999 7.291 1.00 36.91 199 TRP A O 1
ATOM 1578 N N . THR A 1 200 ? 16.984 8.731 8.244 1.00 34.00 200 THR A N 1
ATOM 1579 C CA . THR A 1 200 ? 17.249 9.512 9.463 1.00 34.00 200 THR A CA 1
ATOM 1580 C C . THR A 1 200 ? 18.163 8.776 10.444 1.00 34.00 200 THR A C 1
ATOM 1582 O O . THR A 1 200 ? 17.877 8.701 11.633 1.00 34.00 200 THR A O 1
ATOM 1585 N N . GLY A 1 201 ? 19.275 8.222 9.961 1.00 32.78 201 GLY A N 1
ATOM 1586 C CA . GLY A 1 201 ? 20.349 7.703 10.800 1.00 32.78 201 GLY A CA 1
ATOM 1587 C C . GLY A 1 201 ? 19.907 6.702 11.884 1.00 32.78 201 GLY A C 1
ATOM 1588 O O . GLY A 1 201 ? 18.828 6.122 11.826 1.00 32.78 201 GLY A O 1
ATOM 1589 N N . PRO A 1 202 ? 20.733 6.516 12.923 1.00 31.89 202 PRO A N 1
ATOM 1590 C CA . PRO A 1 202 ? 20.401 5.711 14.102 1.00 31.89 202 PRO A CA 1
ATOM 1591 C C . PRO A 1 202 ? 19.315 6.319 15.015 1.00 31.89 202 PRO A C 1
ATOM 1593 O O . PRO A 1 202 ? 19.058 5.769 16.083 1.00 31.89 202 PRO A O 1
ATOM 1596 N N . SER A 1 203 ? 18.732 7.472 14.662 1.00 36.56 203 SER A N 1
ATOM 1597 C CA . SER A 1 203 ? 17.873 8.270 15.551 1.00 36.56 203 SER A CA 1
ATOM 1598 C C . SER A 1 203 ? 16.487 8.601 14.985 1.00 36.56 203 SER A C 1
ATOM 1600 O O . SER A 1 203 ? 15.783 9.407 15.591 1.00 36.56 203 SER A O 1
ATOM 1602 N N . GLY A 1 204 ? 16.052 8.024 13.860 1.00 38.16 204 GLY A N 1
ATOM 1603 C CA . GLY A 1 204 ? 14.782 8.416 13.248 1.00 38.16 204 GLY A CA 1
ATOM 1604 C C . GLY A 1 204 ? 13.870 7.270 12.834 1.00 38.16 204 GLY A C 1
ATOM 1605 O O . GLY A 1 204 ? 14.309 6.281 12.264 1.00 38.16 204 GLY A O 1
ATOM 1606 N N . LYS A 1 205 ? 12.597 7.465 13.202 1.00 44.03 205 LYS A N 1
ATOM 1607 C CA . LYS A 1 205 ? 11.387 6.674 12.936 1.00 44.03 205 LYS A CA 1
ATOM 1608 C C . LYS A 1 205 ? 11.668 5.300 12.337 1.00 44.03 205 LYS A C 1
ATOM 1610 O O . LYS A 1 205 ? 11.575 5.109 11.124 1.00 44.03 205 LYS A O 1
ATOM 1615 N N . ASP A 1 206 ? 11.952 4.339 13.210 1.00 45.06 206 ASP A N 1
ATOM 1616 C CA . ASP A 1 206 ? 12.050 2.948 12.791 1.00 45.06 206 ASP A CA 1
ATOM 1617 C C . ASP A 1 206 ? 10.724 2.518 12.153 1.00 45.06 206 ASP A C 1
ATOM 1619 O O . ASP A 1 206 ? 9.626 2.866 12.612 1.00 45.06 206 ASP A O 1
ATOM 1623 N N . ILE A 1 207 ? 10.810 1.693 11.110 1.00 43.53 207 ILE A N 1
ATOM 1624 C CA . ILE A 1 207 ? 9.660 0.913 10.658 1.00 43.53 207 ILE A CA 1
ATOM 1625 C C . ILE A 1 207 ? 9.177 0.110 11.868 1.00 43.53 207 ILE A C 1
ATOM 1627 O O . ILE A 1 207 ? 9.843 -0.807 12.346 1.00 43.53 207 ILE A O 1
ATOM 1631 N N . GLY A 1 208 ? 7.995 0.462 12.368 1.00 49.62 208 GLY A N 1
ATOM 1632 C CA . GLY A 1 208 ? 7.516 -0.030 13.653 1.00 49.62 208 GLY A CA 1
ATOM 1633 C C . GLY A 1 208 ? 7.524 1.012 14.766 1.00 49.62 208 GLY A C 1
ATOM 1634 O O . GLY A 1 208 ? 7.480 0.619 15.922 1.00 49.62 208 GLY A O 1
ATOM 1635 N N . ASP A 1 209 ? 7.502 2.314 14.477 1.00 60.31 209 ASP A N 1
ATOM 1636 C CA . ASP A 1 209 ? 7.145 3.372 15.440 1.00 60.31 209 ASP A CA 1
ATOM 1637 C C . ASP A 1 209 ? 5.674 3.809 15.402 1.00 60.31 209 ASP A C 1
ATOM 1639 O O . ASP A 1 209 ? 5.309 4.867 15.910 1.00 60.31 209 ASP A O 1
ATOM 1643 N N . GLY A 1 210 ? 4.792 2.949 14.891 1.00 70.62 210 GLY A N 1
ATOM 1644 C CA . GLY A 1 210 ? 3.348 3.167 14.946 1.00 70.62 210 GLY A CA 1
ATOM 1645 C C . GLY A 1 210 ? 2.795 3.383 16.369 1.00 70.62 210 GLY A C 1
ATOM 1646 O O . GLY A 1 210 ? 3.422 3.064 17.388 1.00 70.62 210 GLY A O 1
ATOM 1647 N N . LEU A 1 211 ? 1.578 3.921 16.440 1.00 81.75 211 LEU A N 1
ATOM 1648 C CA . LEU A 1 211 ? 0.839 4.171 17.678 1.00 81.75 211 LEU A CA 1
ATOM 1649 C C . LEU A 1 211 ? 0.630 2.926 18.551 1.00 81.75 211 LEU A C 1
ATOM 1651 O O . LEU A 1 211 ? 0.676 3.021 19.782 1.00 81.75 211 LEU A O 1
ATOM 1655 N N . PHE A 1 212 ? 0.389 1.770 17.932 1.00 84.31 212 PHE A N 1
ATOM 1656 C CA . PHE A 1 212 ? -0.048 0.558 18.622 1.00 84.31 212 PHE A CA 1
ATOM 1657 C C . PHE A 1 212 ? 0.726 -0.662 18.179 1.00 84.31 212 PHE A C 1
ATOM 1659 O O . PHE A 1 212 ? 0.867 -0.896 16.990 1.00 84.31 212 PHE A O 1
ATOM 1666 N N . ARG A 1 213 ? 1.098 -1.532 19.114 1.00 83.69 213 ARG A N 1
ATOM 1667 C CA . ARG A 1 213 ? 1.426 -2.918 18.767 1.00 83.69 213 ARG A CA 1
ATOM 1668 C C . ARG A 1 213 ? 0.195 -3.656 18.258 1.00 83.69 213 ARG A C 1
ATOM 1670 O O . ARG A 1 213 ? -0.912 -3.357 18.702 1.00 83.69 213 ARG A O 1
ATOM 1677 N N . TYR A 1 214 ? 0.371 -4.710 17.462 1.00 81.12 214 TYR A N 1
ATOM 1678 C CA . TYR A 1 214 ? -0.769 -5.520 17.008 1.00 81.12 214 TYR A CA 1
ATOM 1679 C C . TYR A 1 214 ? -1.662 -6.024 18.156 1.00 81.12 214 TYR A C 1
ATOM 1681 O O . TYR A 1 214 ? -2.882 -5.899 18.113 1.00 81.12 214 TYR A O 1
ATOM 1689 N N . ARG A 1 215 ? -1.064 -6.518 19.250 1.00 79.62 215 ARG A N 1
ATOM 1690 C CA . ARG A 1 215 ? -1.834 -6.927 20.441 1.00 79.62 215 ARG A CA 1
ATOM 1691 C C . ARG A 1 215 ? -2.658 -5.780 21.037 1.00 79.62 215 ARG A C 1
ATOM 1693 O O . ARG A 1 215 ? -3.736 -6.027 21.559 1.00 79.62 215 ARG A O 1
ATOM 1700 N N . GLN A 1 216 ? -2.161 -4.545 20.959 1.00 87.62 216 GLN A N 1
ATOM 1701 C CA . GLN A 1 216 ? -2.870 -3.361 21.448 1.00 87.62 216 GLN A CA 1
ATOM 1702 C C . GLN A 1 216 ? -3.995 -2.931 20.499 1.00 87.62 216 GLN A C 1
ATOM 1704 O O . GLN A 1 216 ? -5.001 -2.409 20.974 1.00 87.62 216 GLN A O 1
ATOM 1709 N N . LEU A 1 217 ? -3.847 -3.176 19.190 1.00 86.38 217 LEU A N 1
ATOM 1710 C CA . LEU A 1 217 ? -4.918 -2.980 18.212 1.00 86.38 217 LEU A CA 1
ATOM 1711 C C . LEU A 1 217 ? -6.132 -3.867 18.517 1.00 86.38 217 LEU A C 1
ATOM 1713 O O . LEU A 1 217 ? -7.263 -3.394 18.488 1.00 86.38 217 LEU A O 1
ATOM 1717 N N . LEU A 1 218 ? -5.894 -5.133 18.875 1.00 85.75 218 LEU A N 1
ATOM 1718 C CA . LEU A 1 218 ? -6.955 -6.078 19.251 1.00 85.75 218 LEU A CA 1
ATOM 1719 C C . LEU A 1 218 ? -7.630 -5.746 20.588 1.00 85.75 218 LEU A C 1
ATOM 1721 O O . LEU A 1 218 ? -8.693 -6.272 20.891 1.00 85.75 218 LEU A O 1
ATOM 1725 N N . SER A 1 219 ? -7.013 -4.890 21.405 1.00 88.25 219 SER A N 1
ATOM 1726 C CA . SER A 1 219 ? -7.580 -4.419 22.670 1.00 88.25 219 SER A CA 1
ATOM 1727 C C . SER A 1 219 ? -8.154 -3.005 22.568 1.00 88.25 219 SER A C 1
ATOM 1729 O O . SER A 1 219 ? -8.347 -2.347 23.593 1.00 88.25 219 SER A O 1
ATOM 1731 N N . LEU A 1 220 ? -8.346 -2.476 21.354 1.00 91.88 220 LEU A N 1
ATOM 1732 C CA . LEU A 1 220 ? -8.917 -1.147 21.194 1.00 91.88 220 LEU A CA 1
ATOM 1733 C C . LEU A 1 220 ? -10.364 -1.128 21.712 1.00 91.88 220 LEU A C 1
ATOM 1735 O O . LEU A 1 220 ? -11.146 -2.039 21.432 1.00 91.88 220 LEU A O 1
ATOM 1739 N N . PRO A 1 221 ? -10.751 -0.097 22.477 1.00 95.38 221 PRO A N 1
ATOM 1740 C CA . PRO A 1 221 ? -12.084 -0.038 23.051 1.00 95.38 221 PRO A CA 1
ATOM 1741 C C . PRO A 1 221 ? -13.132 0.197 21.958 1.00 95.38 221 PRO A C 1
ATOM 1743 O O . PRO A 1 221 ? -12.951 1.016 21.065 1.00 95.38 221 PRO A O 1
ATOM 1746 N N . THR A 1 222 ? -14.281 -0.465 22.060 1.00 93.88 222 THR A N 1
ATOM 1747 C CA . THR A 1 222 ? -15.342 -0.382 21.039 1.00 93.88 222 THR A CA 1
ATOM 1748 C C . THR A 1 222 ? -16.262 0.836 21.187 1.00 93.88 222 THR A C 1
ATOM 1750 O O . THR A 1 222 ? -17.014 1.169 20.268 1.00 93.88 222 THR A O 1
ATOM 1753 N N . ARG A 1 223 ? -16.218 1.524 22.339 1.00 95.12 223 ARG A N 1
ATOM 1754 C CA . ARG A 1 223 ? -16.991 2.752 22.593 1.00 95.12 223 ARG A CA 1
ATOM 1755 C C . ARG A 1 223 ? -16.303 3.958 21.932 1.00 95.12 223 ARG A C 1
ATOM 1757 O O . ARG A 1 223 ? -15.129 4.177 22.222 1.00 95.12 223 ARG A O 1
ATOM 1764 N N . PRO A 1 224 ? -17.008 4.798 21.148 1.00 94.06 224 PRO A N 1
ATOM 1765 C CA . PRO A 1 224 ? -16.385 5.879 20.370 1.00 94.06 224 PRO A CA 1
ATOM 1766 C C . PRO A 1 224 ? -15.536 6.855 21.194 1.00 94.06 224 PRO A C 1
ATOM 1768 O O . PRO A 1 224 ? -14.395 7.136 20.837 1.00 94.06 224 PRO A O 1
ATOM 1771 N N . ALA A 1 225 ? -16.051 7.321 22.337 1.00 93.19 225 ALA A N 1
ATOM 1772 C CA . ALA A 1 225 ? -15.326 8.246 23.211 1.00 93.19 225 ALA A CA 1
ATOM 1773 C C . ALA A 1 225 ? -14.055 7.614 23.808 1.00 93.19 225 ALA A C 1
ATOM 1775 O O . ALA A 1 225 ? -12.992 8.233 23.809 1.00 93.19 225 ALA A O 1
ATOM 1776 N N . ALA A 1 226 ? -14.144 6.355 24.254 1.00 95.50 226 ALA A N 1
ATOM 1777 C CA . ALA A 1 226 ? -12.997 5.616 24.775 1.00 95.50 226 ALA A CA 1
ATOM 1778 C C . ALA A 1 226 ? -11.959 5.329 23.677 1.00 95.50 226 ALA A C 1
ATOM 1780 O O . ALA A 1 226 ? -10.762 5.431 23.935 1.00 95.50 226 ALA A O 1
ATOM 1781 N N . MET A 1 227 ? -12.405 5.031 22.450 1.00 94.81 227 MET A N 1
ATOM 1782 C CA . MET A 1 227 ? -11.532 4.867 21.283 1.00 94.81 227 MET A CA 1
ATOM 1783 C C . MET A 1 227 ? -10.735 6.141 21.031 1.00 94.81 227 MET A C 1
ATOM 1785 O O . MET A 1 227 ? -9.509 6.095 21.008 1.00 94.81 227 MET A O 1
ATOM 1789 N N . ARG A 1 228 ? -11.401 7.297 20.943 1.00 93.19 228 ARG A N 1
ATOM 1790 C CA . ARG A 1 228 ? -10.718 8.583 20.735 1.00 93.19 228 ARG A CA 1
ATOM 1791 C C . ARG A 1 228 ? -9.735 8.921 21.851 1.00 93.19 228 ARG A C 1
ATOM 1793 O O . ARG A 1 228 ? -8.621 9.350 21.563 1.00 93.19 228 ARG A O 1
ATOM 1800 N N . ALA A 1 229 ? -10.114 8.698 23.108 1.00 92.94 229 ALA A N 1
ATOM 1801 C CA . ALA A 1 229 ? -9.209 8.896 24.238 1.00 92.94 229 ALA A CA 1
ATOM 1802 C C . ALA A 1 229 ? -7.967 7.992 24.132 1.00 92.94 229 ALA A C 1
ATOM 1804 O O . ALA A 1 229 ? -6.843 8.454 24.332 1.00 92.94 229 ALA A O 1
ATOM 1805 N N . ARG A 1 230 ? -8.155 6.721 23.747 1.00 94.38 230 ARG A N 1
ATOM 1806 C CA . ARG A 1 230 ? -7.059 5.763 23.571 1.00 94.38 230 ARG A CA 1
ATOM 1807 C C . ARG A 1 230 ? -6.119 6.140 22.423 1.00 94.38 230 ARG A C 1
ATOM 1809 O O . ARG A 1 230 ? -4.908 5.978 22.596 1.00 94.38 230 ARG A O 1
ATOM 1816 N N . LEU A 1 231 ? -6.657 6.633 21.302 1.00 91.94 231 LEU A N 1
ATOM 1817 C CA . LEU A 1 231 ? -5.885 7.152 20.163 1.00 91.94 231 LEU A CA 1
ATOM 1818 C C . LEU A 1 231 ? -5.016 8.338 20.598 1.00 91.94 231 LEU A C 1
ATOM 1820 O O . LEU A 1 231 ? -3.795 8.255 20.506 1.00 91.94 231 LEU A O 1
ATOM 1824 N N . ARG A 1 232 ? -5.614 9.366 21.211 1.00 90.94 232 ARG A N 1
ATOM 1825 C CA . ARG A 1 232 ? -4.885 10.548 21.709 1.00 90.94 232 ARG A CA 1
ATOM 1826 C C . ARG A 1 232 ? -3.791 10.193 22.714 1.00 90.94 232 ARG A C 1
ATOM 1828 O O . ARG A 1 232 ? -2.690 10.733 22.665 1.00 90.94 232 ARG A O 1
ATOM 1835 N N . GLN A 1 233 ? -4.061 9.246 23.613 1.00 90.88 233 GLN A N 1
ATOM 1836 C CA . GLN A 1 233 ? -3.057 8.755 24.557 1.00 90.88 233 GLN A CA 1
ATOM 1837 C C . GLN A 1 233 ? -1.881 8.069 23.842 1.00 90.88 233 GLN A C 1
ATOM 1839 O O . GLN A 1 233 ? -0.730 8.239 24.251 1.00 90.88 233 GLN A O 1
ATOM 1844 N N . ALA A 1 234 ? -2.155 7.280 22.797 1.00 89.75 234 ALA A N 1
ATOM 1845 C CA . ALA A 1 234 ? -1.119 6.626 22.003 1.00 89.75 234 ALA A CA 1
ATOM 1846 C C . ALA A 1 234 ? -0.265 7.651 21.247 1.00 89.75 234 ALA A C 1
ATOM 1848 O O . ALA A 1 234 ? 0.960 7.547 21.265 1.00 89.75 234 ALA A O 1
ATOM 1849 N N . GLU A 1 235 ? -0.894 8.670 20.666 1.00 87.06 235 GLU A N 1
ATOM 1850 C CA . GLU A 1 235 ? -0.205 9.768 19.985 1.00 87.06 235 GLU A CA 1
ATOM 1851 C C . GLU A 1 235 ? 0.684 10.563 20.940 1.00 87.06 235 GLU A C 1
ATOM 1853 O O . GLU A 1 235 ? 1.860 10.764 20.655 1.00 87.06 235 GLU A O 1
ATOM 1858 N N . ALA A 1 236 ? 0.174 10.939 22.115 1.00 86.69 236 ALA A N 1
ATOM 1859 C CA . ALA A 1 236 ? 0.971 11.615 23.138 1.00 86.69 236 ALA A CA 1
ATOM 1860 C C . ALA A 1 236 ? 2.139 10.741 23.634 1.00 86.69 236 ALA A C 1
ATOM 1862 O O . ALA A 1 236 ? 3.199 11.236 24.018 1.00 86.69 236 ALA A O 1
ATOM 1863 N N . ALA A 1 237 ? 1.973 9.415 23.655 1.00 85.75 237 ALA A N 1
ATOM 1864 C CA . ALA A 1 237 ? 3.066 8.497 23.958 1.00 85.75 237 ALA A CA 1
ATOM 1865 C C . ALA A 1 237 ? 4.098 8.415 22.821 1.00 85.75 237 ALA A C 1
ATOM 1867 O O . ALA A 1 237 ? 5.284 8.281 23.119 1.00 85.75 237 ALA A O 1
ATOM 1868 N N . LEU A 1 238 ? 3.675 8.482 21.553 1.00 82.88 238 LEU A N 1
ATOM 1869 C CA . LEU A 1 238 ? 4.573 8.542 20.397 1.00 82.88 238 LEU A CA 1
ATOM 1870 C C . LEU A 1 238 ? 5.358 9.855 20.377 1.00 82.88 238 LEU A C 1
ATOM 1872 O O . LEU A 1 238 ? 6.583 9.805 20.365 1.00 82.88 238 LEU A O 1
ATOM 1876 N N . ALA A 1 239 ? 4.685 10.997 20.512 1.00 82.69 239 ALA A N 1
ATOM 1877 C CA . ALA A 1 239 ? 5.326 12.310 20.562 1.00 82.69 239 ALA A CA 1
ATOM 1878 C C . ALA A 1 239 ? 6.401 12.385 21.664 1.00 82.69 239 ALA A C 1
ATOM 1880 O O . ALA A 1 239 ? 7.508 12.860 21.433 1.00 82.69 239 ALA A O 1
ATOM 1881 N N . ARG A 1 240 ? 6.136 11.814 22.851 1.00 83.81 240 ARG A N 1
ATOM 1882 C CA . ARG A 1 240 ? 7.130 11.709 23.941 1.00 83.81 240 ARG A CA 1
ATOM 1883 C C . ARG A 1 240 ? 8.313 10.786 23.633 1.00 83.81 240 ARG A C 1
ATOM 1885 O O . ARG A 1 240 ? 9.362 10.915 24.261 1.00 83.81 240 ARG A O 1
ATOM 1892 N N . ARG A 1 241 ? 8.159 9.793 22.754 1.00 81.56 241 ARG A N 1
ATOM 1893 C CA . ARG A 1 241 ? 9.293 8.982 22.275 1.00 81.56 241 ARG A CA 1
ATOM 1894 C C . ARG A 1 241 ? 10.118 9.785 21.280 1.00 81.56 241 ARG A C 1
ATOM 1896 O O . ARG A 1 241 ? 11.315 9.908 21.487 1.00 81.56 241 ARG A O 1
ATOM 1903 N N . GLU A 1 242 ? 9.464 10.386 20.290 1.00 78.88 242 GLU A N 1
ATOM 1904 C CA . GLU A 1 242 ? 10.116 11.203 19.262 1.00 78.88 242 GLU A CA 1
ATOM 1905 C C . GLU A 1 242 ? 10.905 12.367 19.879 1.00 78.88 242 GLU A C 1
ATOM 1907 O O . GLU A 1 242 ? 12.067 12.554 19.540 1.00 78.88 242 GLU A O 1
ATOM 1912 N N . ALA A 1 243 ? 10.334 13.072 20.863 1.00 81.69 243 ALA A N 1
ATOM 1913 C CA . ALA A 1 243 ? 11.013 14.150 21.588 1.00 81.69 243 ALA A CA 1
ATOM 1914 C C . ALA A 1 243 ? 12.312 13.687 22.270 1.00 81.69 243 ALA A C 1
ATOM 1916 O O . ALA A 1 243 ? 13.330 14.375 22.220 1.00 81.69 243 ALA A O 1
ATOM 1917 N N . ARG A 1 244 ? 12.287 12.498 22.892 1.00 82.00 244 ARG A N 1
ATOM 1918 C CA . ARG A 1 244 ? 13.458 11.924 23.570 1.00 82.00 244 ARG A CA 1
ATOM 1919 C C . ARG A 1 244 ? 14.561 11.556 22.586 1.00 82.00 244 ARG A C 1
ATOM 1921 O O . ARG A 1 244 ? 15.726 11.753 22.909 1.00 82.00 244 ARG A O 1
ATOM 1928 N N . THR A 1 245 ? 14.203 11.036 21.415 1.00 75.50 245 THR A N 1
ATOM 1929 C CA . THR A 1 245 ? 15.185 10.639 20.399 1.00 75.50 245 THR A CA 1
ATOM 1930 C C . THR A 1 245 ? 15.744 11.843 19.641 1.00 75.50 245 THR A C 1
ATOM 1932 O O . THR A 1 245 ? 16.937 11.887 19.363 1.00 75.50 245 THR A O 1
ATOM 1935 N N . ALA A 1 246 ? 14.908 12.840 19.338 1.00 75.69 246 ALA A N 1
ATOM 1936 C CA . ALA A 1 246 ? 15.303 14.018 18.568 1.00 75.69 246 ALA A CA 1
ATOM 1937 C C . ALA A 1 246 ? 16.070 15.072 19.388 1.00 75.69 246 ALA A C 1
ATOM 1939 O O . ALA A 1 246 ? 16.563 16.040 18.816 1.00 75.69 246 ALA A O 1
ATOM 1940 N N . GLY A 1 247 ? 16.127 14.940 20.720 1.00 76.56 247 GLY A N 1
ATOM 1941 C CA . GLY A 1 247 ? 16.710 15.960 21.602 1.00 76.56 247 GLY A CA 1
ATOM 1942 C C . GLY A 1 247 ? 16.000 17.321 21.524 1.00 76.56 247 GLY A C 1
ATOM 1943 O O . GLY A 1 247 ? 16.549 18.327 21.964 1.00 76.56 247 GLY A O 1
ATOM 1944 N N . ALA A 1 248 ? 14.797 17.363 20.946 1.00 69.44 248 ALA A N 1
ATOM 1945 C CA . ALA A 1 248 ? 14.044 18.578 20.678 1.00 69.44 248 ALA A CA 1
ATOM 1946 C C . ALA A 1 248 ? 12.861 18.716 21.642 1.00 69.44 248 ALA A C 1
ATOM 1948 O O . ALA A 1 248 ? 12.197 17.736 21.994 1.00 69.44 248 ALA A O 1
ATOM 1949 N N . ASN A 1 249 ? 12.552 19.959 22.015 1.00 66.94 249 ASN A N 1
ATOM 1950 C CA . ASN A 1 249 ? 11.317 20.288 22.715 1.00 66.94 249 ASN A CA 1
ATOM 1951 C C . ASN A 1 249 ? 10.147 20.029 21.762 1.00 66.94 249 ASN A C 1
ATOM 1953 O O . ASN A 1 249 ? 9.932 20.797 20.826 1.00 66.94 249 ASN A O 1
ATOM 1957 N N . ALA A 1 250 ? 9.407 18.941 21.984 1.00 62.16 250 ALA A N 1
ATOM 1958 C CA . ALA A 1 250 ? 8.164 18.698 21.268 1.00 62.16 250 ALA A CA 1
ATOM 1959 C C . ALA A 1 250 ? 7.192 19.836 21.584 1.00 62.16 250 ALA A C 1
ATOM 1961 O O . ALA A 1 250 ? 6.621 19.899 22.672 1.00 62.16 250 ALA A O 1
ATOM 1962 N N . THR A 1 251 ? 7.036 20.761 20.641 1.00 65.06 251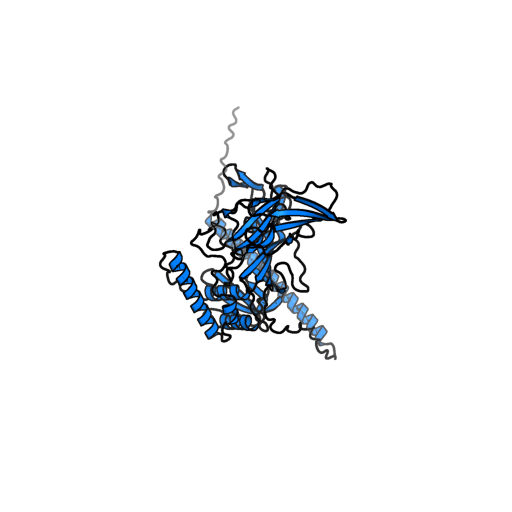 THR A N 1
ATOM 1963 C CA . THR A 1 251 ? 5.953 21.730 20.690 1.00 65.06 251 THR A CA 1
ATOM 1964 C C . THR A 1 251 ? 4.641 20.973 20.563 1.00 65.06 251 THR A C 1
ATOM 1966 O O . THR A 1 251 ? 4.493 20.082 19.723 1.00 65.06 251 THR A O 1
ATOM 1969 N N . ASP A 1 252 ? 3.697 21.307 21.438 1.00 65.62 252 ASP A N 1
ATOM 1970 C CA . ASP A 1 252 ? 2.352 20.746 21.425 1.00 65.62 252 ASP A CA 1
ATOM 1971 C C . ASP A 1 252 ? 1.616 21.286 20.191 1.00 65.62 252 ASP A C 1
ATOM 1973 O O . ASP A 1 252 ? 0.944 22.318 20.224 1.00 65.62 252 ASP A O 1
ATOM 1977 N N . ILE A 1 253 ? 1.842 20.650 19.040 1.00 65.00 253 ILE A N 1
ATOM 1978 C CA . ILE A 1 253 ? 1.116 20.971 17.817 1.00 65.00 253 ILE A CA 1
ATOM 1979 C C . ILE A 1 253 ? -0.310 20.482 18.044 1.00 65.00 253 ILE A C 1
ATOM 1981 O O . ILE A 1 253 ? -0.581 19.282 17.960 1.00 65.00 253 ILE A O 1
ATOM 1985 N N . GLN A 1 254 ? -1.225 21.415 18.325 1.00 67.25 254 GLN A N 1
ATOM 1986 C CA . GLN A 1 254 ? -2.647 21.101 18.396 1.00 67.25 254 GLN A CA 1
ATOM 1987 C C . GLN A 1 254 ? -3.085 20.440 17.086 1.00 67.25 254 GLN A C 1
ATOM 1989 O O . GLN A 1 254 ? -3.152 21.065 16.026 1.00 67.25 254 GLN A O 1
ATOM 1994 N N . LYS A 1 255 ? -3.381 19.143 17.169 1.00 77.62 255 LYS A N 1
ATOM 1995 C CA . LYS A 1 255 ? -3.899 18.358 16.054 1.00 77.62 255 LYS A CA 1
ATOM 1996 C C . LYS A 1 255 ? -5.366 18.717 15.822 1.00 77.62 255 LYS A C 1
ATOM 1998 O O . LYS A 1 255 ? -6.202 18.588 16.713 1.00 77.62 255 LYS A O 1
ATOM 2003 N N . GLY A 1 256 ? -5.672 19.189 14.615 1.00 83.19 256 GLY A N 1
ATOM 2004 C CA . GLY A 1 256 ? -7.044 19.441 14.169 1.00 83.19 256 GLY A CA 1
ATOM 2005 C C . GLY A 1 256 ? -7.757 18.174 13.678 1.00 83.19 256 GLY A C 1
ATOM 2006 O O . GLY A 1 256 ? -7.159 17.105 13.574 1.00 83.19 256 GLY A O 1
ATOM 2007 N N . ALA A 1 257 ? -9.029 18.314 13.292 1.00 82.06 257 ALA A N 1
ATOM 2008 C CA . ALA A 1 257 ? -9.878 17.220 12.797 1.00 82.06 257 ALA A CA 1
ATOM 2009 C C . ALA A 1 257 ? -9.257 16.409 11.645 1.00 82.06 257 ALA A C 1
ATOM 2011 O O . ALA A 1 257 ? -9.433 15.197 11.570 1.00 82.06 257 ALA A O 1
ATOM 2012 N N . PHE A 1 258 ? -8.513 17.079 10.758 1.00 84.69 258 PHE A N 1
ATOM 2013 C CA . PHE A 1 258 ? -7.793 16.440 9.657 1.00 84.69 258 PHE A CA 1
ATOM 2014 C C . PHE A 1 258 ? -6.743 15.431 10.150 1.00 84.69 258 PHE A C 1
ATOM 2016 O O . PHE A 1 258 ? -6.647 14.337 9.607 1.00 84.69 258 PHE A O 1
ATOM 2023 N N . ALA A 1 259 ? -5.987 15.768 11.200 1.00 85.50 259 ALA A N 1
ATOM 2024 C CA . ALA A 1 259 ? -4.977 14.873 11.758 1.00 85.50 259 ALA A CA 1
ATOM 2025 C C . ALA A 1 259 ? -5.622 13.657 12.448 1.00 85.50 259 ALA A C 1
ATOM 2027 O O . ALA A 1 259 ? -5.204 12.532 12.185 1.00 85.50 259 ALA A O 1
ATOM 2028 N N . ASP A 1 260 ? -6.688 13.873 13.236 1.00 86.50 260 ASP A N 1
ATOM 2029 C CA . ASP A 1 260 ? -7.475 12.786 13.849 1.00 86.50 260 ASP A CA 1
ATOM 2030 C C . ASP A 1 260 ? -8.014 11.820 12.765 1.00 86.50 260 ASP A C 1
ATOM 2032 O O . ASP A 1 260 ? -7.959 10.598 12.923 1.00 86.50 260 ASP A O 1
ATOM 2036 N N . LEU A 1 261 ? -8.530 12.352 11.646 1.00 87.94 261 LEU A N 1
ATOM 2037 C CA . LEU A 1 261 ? -9.081 11.544 10.551 1.00 87.94 261 LEU A CA 1
ATOM 2038 C C . LEU A 1 261 ? -7.990 10.780 9.784 1.00 87.94 261 LEU A C 1
ATOM 2040 O O . LEU A 1 261 ? -8.170 9.599 9.473 1.00 87.94 261 LEU A O 1
ATOM 2044 N N . SER A 1 262 ? -6.843 11.416 9.534 1.00 85.44 262 SER A N 1
ATOM 2045 C CA . SER A 1 262 ? -5.697 10.790 8.870 1.00 85.44 262 SER A CA 1
ATOM 2046 C C . SER A 1 262 ? -5.170 9.594 9.664 1.00 85.44 262 SER A C 1
ATOM 2048 O O . SER A 1 262 ? -4.861 8.556 9.078 1.00 85.44 262 SER A O 1
ATOM 2050 N N . GLU A 1 263 ? -5.115 9.701 10.992 1.00 86.62 263 GLU A N 1
ATOM 2051 C CA . GLU A 1 263 ? -4.668 8.607 11.857 1.00 86.62 263 GLU A CA 1
ATOM 2052 C C . GLU A 1 263 ? -5.633 7.414 11.810 1.00 86.62 263 GLU A C 1
ATOM 2054 O O . GLU A 1 263 ? -5.225 6.267 11.613 1.00 86.62 263 GLU A O 1
ATOM 2059 N N . ILE A 1 264 ? -6.941 7.679 11.910 1.00 90.12 264 ILE A N 1
ATOM 2060 C CA . ILE A 1 264 ? -7.960 6.629 11.785 1.00 90.12 264 ILE A CA 1
ATOM 2061 C C . ILE A 1 264 ? -7.858 5.929 10.426 1.00 90.12 264 ILE A C 1
ATOM 2063 O O . ILE A 1 264 ? -7.992 4.708 10.355 1.00 90.12 264 ILE A O 1
ATOM 2067 N N . THR A 1 265 ? -7.580 6.677 9.360 1.00 87.38 265 THR A N 1
ATOM 2068 C CA . THR A 1 265 ? -7.403 6.123 8.011 1.00 87.38 265 THR A CA 1
ATOM 2069 C C . THR A 1 265 ? -6.255 5.119 7.961 1.00 87.38 265 THR A C 1
ATOM 2071 O O . THR A 1 265 ? -6.447 4.006 7.472 1.00 87.38 265 THR A O 1
ATOM 2074 N N . GLY A 1 266 ? -5.095 5.460 8.533 1.00 82.88 266 GLY A N 1
ATOM 2075 C CA . GLY A 1 266 ? -3.954 4.542 8.620 1.00 82.88 266 GLY A CA 1
ATOM 2076 C C . GLY A 1 266 ? -4.266 3.277 9.427 1.00 82.88 266 GLY A C 1
ATOM 2077 O O . GLY A 1 266 ? -3.843 2.174 9.080 1.00 82.88 266 GLY A O 1
ATOM 2078 N N . LEU A 1 267 ? -5.060 3.388 10.493 1.00 88.38 267 LEU A N 1
ATOM 2079 C CA . LEU A 1 267 ? -5.490 2.215 11.257 1.00 88.38 267 LEU A CA 1
ATOM 2080 C C . LEU A 1 267 ? -6.486 1.345 10.481 1.00 88.38 267 LEU A C 1
ATOM 2082 O O . LEU A 1 267 ? -6.432 0.122 10.575 1.00 88.38 267 LEU A O 1
ATOM 2086 N N . LEU A 1 268 ? -7.369 1.935 9.674 1.00 86.81 268 LEU A N 1
ATOM 2087 C CA . LEU A 1 268 ? -8.331 1.181 8.862 1.00 86.81 268 LEU A CA 1
ATOM 2088 C C . LEU A 1 268 ? -7.674 0.363 7.739 1.00 86.81 268 LEU A C 1
ATOM 2090 O O . LEU A 1 268 ? -8.272 -0.613 7.284 1.00 86.81 268 LEU A O 1
ATOM 2094 N N . THR A 1 269 ? -6.448 0.700 7.328 1.00 79.88 269 THR A N 1
ATOM 2095 C CA . THR A 1 269 ? -5.649 -0.107 6.385 1.00 79.88 269 THR A CA 1
ATOM 2096 C C . THR A 1 269 ? -4.853 -1.231 7.068 1.00 79.88 269 THR A C 1
ATOM 2098 O O . THR A 1 269 ? -4.248 -2.064 6.391 1.00 79.88 269 THR A O 1
ATOM 2101 N N . SER A 1 270 ? -4.888 -1.306 8.404 1.00 81.75 270 SER A N 1
ATOM 2102 C CA . SER A 1 270 ? -4.218 -2.327 9.222 1.00 81.75 270 SER A CA 1
ATOM 2103 C C . SER A 1 270 ? -5.066 -3.616 9.371 1.00 81.75 270 SER A C 1
ATOM 2105 O O . SER A 1 270 ? -6.274 -3.594 9.115 1.00 81.75 270 SER A O 1
ATOM 2107 N N . PRO A 1 271 ? -4.478 -4.759 9.802 1.00 79.56 271 PRO A N 1
ATOM 2108 C CA . PRO A 1 271 ? -5.153 -6.052 9.983 1.00 79.56 271 PRO A CA 1
ATOM 2109 C C . PRO A 1 271 ? -6.116 -6.067 11.182 1.00 79.56 271 PRO A C 1
ATOM 2111 O O . PRO A 1 271 ? -5.948 -6.821 12.132 1.00 79.56 271 PRO A O 1
ATOM 2114 N N . LEU A 1 272 ? -7.142 -5.223 11.162 1.00 84.38 272 LEU A N 1
ATOM 2115 C CA . LEU A 1 272 ? -8.131 -5.131 12.230 1.00 84.38 272 LEU A CA 1
ATOM 2116 C C . LEU A 1 272 ? -9.300 -6.098 12.002 1.00 84.38 272 LEU A C 1
ATOM 2118 O O . LEU A 1 272 ? -9.760 -6.247 10.865 1.00 84.38 272 LEU A O 1
ATOM 2122 N N . PRO A 1 273 ? -9.844 -6.734 13.052 1.00 85.94 273 PRO A N 1
ATOM 2123 C CA . PRO A 1 273 ? -11.136 -7.390 12.937 1.00 85.94 273 PRO A CA 1
ATOM 2124 C C . PRO A 1 273 ? -12.259 -6.360 12.698 1.00 85.94 273 PRO A C 1
ATOM 2126 O O . PRO A 1 273 ? -12.102 -5.145 12.848 1.00 85.94 273 PRO A O 1
ATOM 2129 N N . ALA A 1 274 ? -13.410 -6.845 12.221 1.00 87.62 274 ALA A N 1
ATOM 2130 C CA . ALA A 1 274 ? -14.501 -5.977 11.771 1.00 87.62 274 ALA A CA 1
ATOM 2131 C C . ALA A 1 274 ? -15.089 -5.110 12.901 1.00 87.62 274 ALA A C 1
ATOM 2133 O O . ALA A 1 274 ? -15.489 -3.973 12.656 1.00 87.62 274 ALA A O 1
ATOM 2134 N N . ALA A 1 275 ? -15.114 -5.622 14.136 1.00 88.94 275 ALA A N 1
ATOM 2135 C CA . ALA A 1 275 ? -15.649 -4.899 15.287 1.00 88.94 275 ALA A CA 1
ATOM 2136 C C . ALA A 1 275 ? -14.811 -3.651 15.616 1.00 88.94 275 ALA A C 1
ATOM 2138 O O . ALA A 1 275 ? -15.360 -2.577 15.859 1.00 88.94 275 ALA A O 1
ATOM 2139 N N . GLU A 1 276 ? -13.487 -3.774 15.558 1.00 92.00 276 GLU A N 1
ATOM 2140 C CA . GLU A 1 276 ? -12.522 -2.708 15.805 1.00 92.00 276 GLU A CA 1
ATOM 2141 C C . GLU A 1 276 ? -12.561 -1.670 14.681 1.00 92.00 276 GLU A C 1
ATOM 2143 O O . GLU A 1 276 ? -12.590 -0.472 14.961 1.00 92.00 276 GLU A O 1
ATOM 2148 N N . ARG A 1 277 ? -12.665 -2.099 13.413 1.00 91.88 277 ARG A N 1
ATOM 2149 C CA . ARG A 1 277 ? -12.877 -1.173 12.283 1.00 91.88 277 ARG A CA 1
ATOM 2150 C C . ARG A 1 277 ? -14.162 -0.368 12.431 1.00 91.88 277 ARG A C 1
ATOM 2152 O O . ARG A 1 277 ? -14.162 0.847 12.238 1.00 91.88 277 ARG A O 1
ATOM 2159 N N . LEU A 1 278 ? -15.256 -1.024 12.816 1.00 92.38 278 LEU A N 1
ATOM 2160 C CA . LEU A 1 278 ? -16.525 -0.344 13.054 1.00 92.38 278 LEU A CA 1
ATOM 2161 C C . LEU A 1 278 ? -16.427 0.639 14.230 1.00 92.38 278 LEU A C 1
ATOM 2163 O O . LEU A 1 278 ? -17.008 1.723 14.183 1.00 92.38 278 LEU A O 1
ATOM 2167 N N . ALA A 1 279 ? -15.678 0.292 15.276 1.00 93.56 279 ALA A N 1
ATOM 2168 C CA . ALA A 1 279 ? -15.427 1.188 16.397 1.00 93.56 279 ALA A CA 1
ATOM 2169 C C . ALA A 1 279 ? -14.587 2.413 15.996 1.00 93.56 279 ALA A C 1
ATOM 2171 O O . ALA A 1 279 ? -14.922 3.526 16.404 1.00 93.56 279 ALA A O 1
ATOM 2172 N N . LEU A 1 280 ? -13.564 2.239 15.151 1.00 94.88 280 LEU A N 1
ATOM 2173 C CA . LEU A 1 280 ? -12.794 3.340 14.560 1.00 94.88 280 LEU A CA 1
ATOM 2174 C C . LEU A 1 280 ? -13.674 4.255 13.701 1.00 94.88 280 LEU A C 1
ATOM 2176 O O . LEU A 1 280 ? -13.616 5.473 13.846 1.00 94.88 280 LEU A O 1
ATOM 2180 N N . PHE A 1 281 ? -14.551 3.686 12.871 1.00 94.81 281 PHE A N 1
ATOM 2181 C CA . PHE A 1 281 ? -15.528 4.458 12.100 1.00 94.81 281 PHE A CA 1
ATOM 2182 C C . PHE A 1 281 ? -16.442 5.294 13.006 1.00 94.81 281 PHE A C 1
ATOM 2184 O O . PHE A 1 281 ? -16.602 6.497 12.803 1.00 94.81 281 PHE A O 1
ATOM 2191 N N . ARG A 1 282 ? -17.015 4.685 14.051 1.00 95.06 282 ARG A N 1
ATOM 2192 C CA . ARG A 1 282 ? -17.875 5.409 15.000 1.00 95.06 282 ARG A CA 1
ATOM 2193 C C . ARG A 1 282 ? -17.101 6.485 15.762 1.00 95.06 282 ARG A C 1
ATOM 2195 O O . ARG A 1 282 ? -17.660 7.536 16.051 1.00 95.06 282 ARG A O 1
ATOM 2202 N N . ALA A 1 283 ? -15.827 6.249 16.072 1.00 95.81 283 ALA A N 1
ATOM 2203 C CA . ALA A 1 283 ? -14.948 7.262 16.644 1.00 95.81 283 ALA A CA 1
ATOM 2204 C C . ALA A 1 283 ? -14.741 8.437 15.675 1.00 95.81 283 ALA A C 1
ATOM 2206 O O . ALA A 1 283 ? -14.886 9.584 16.098 1.00 95.81 283 ALA A O 1
ATOM 2207 N N . ALA A 1 284 ? -14.510 8.170 14.385 1.00 95.19 284 ALA A N 1
ATOM 2208 C CA . ALA A 1 284 ? -14.332 9.197 13.358 1.00 95.19 284 ALA A CA 1
ATOM 2209 C C . ALA A 1 284 ? -15.553 10.122 13.218 1.00 95.19 284 ALA A C 1
ATOM 2211 O O . ALA A 1 284 ? -15.398 11.336 13.118 1.00 95.19 284 ALA A O 1
ATOM 2212 N N . VAL A 1 285 ? -16.771 9.574 13.311 1.00 95.69 285 VAL A N 1
ATOM 2213 C CA . VAL A 1 285 ? -18.029 10.351 13.301 1.00 95.69 285 VAL A CA 1
ATOM 2214 C C . VAL A 1 285 ? -18.102 11.371 14.446 1.00 95.69 285 VAL A C 1
ATOM 2216 O O . VAL A 1 285 ? -18.774 12.389 14.323 1.00 95.69 285 VAL A O 1
ATOM 2219 N N . THR A 1 286 ? -17.410 11.123 15.562 1.00 95.56 286 THR A N 1
ATOM 2220 C CA . THR A 1 286 ? -17.427 12.000 16.749 1.00 95.56 286 THR A CA 1
ATOM 2221 C C . THR A 1 286 ? -16.294 13.028 16.784 1.00 95.56 286 THR A C 1
ATOM 2223 O O . THR A 1 286 ? -16.122 13.706 17.800 1.00 95.56 286 THR A O 1
ATOM 2226 N N . ILE A 1 287 ? -15.484 13.137 15.725 1.00 94.75 287 ILE A N 1
ATOM 2227 C CA . ILE A 1 287 ? -14.411 14.135 15.637 1.00 94.75 287 ILE A CA 1
ATOM 2228 C C . ILE A 1 287 ? -15.035 15.540 15.498 1.00 94.75 287 ILE A C 1
ATOM 2230 O O . ILE A 1 287 ? -15.774 15.782 14.544 1.00 94.75 287 ILE A O 1
ATOM 2234 N N . PRO A 1 288 ? -14.740 16.497 16.403 1.00 94.44 288 PRO A N 1
ATOM 2235 C CA . PRO A 1 288 ? -15.188 17.877 16.262 1.00 94.44 288 PRO A CA 1
ATOM 2236 C C . PRO A 1 288 ? -14.663 18.480 14.960 1.00 94.44 288 PRO A C 1
ATOM 2238 O O . PRO A 1 288 ? -13.467 18.408 14.693 1.00 94.44 288 PRO A O 1
ATOM 2241 N N . GLY A 1 289 ? -15.550 19.069 14.158 1.00 93.62 289 GLY A N 1
ATOM 2242 C CA . GLY A 1 289 ? -15.207 19.633 12.848 1.00 93.62 289 GLY A CA 1
ATOM 2243 C C . GLY A 1 289 ? -15.244 18.635 11.685 1.00 93.62 289 GLY A C 1
ATOM 2244 O O . GLY A 1 289 ? -15.061 19.051 10.543 1.00 93.62 289 GLY A O 1
ATOM 2245 N N . ALA A 1 290 ? -15.512 17.348 11.937 1.00 95.88 290 ALA A N 1
ATOM 2246 C CA . ALA A 1 290 ? -15.814 16.402 10.869 1.00 95.88 290 ALA A CA 1
ATOM 2247 C C . ALA A 1 290 ? -17.276 16.542 10.410 1.00 95.88 290 ALA A C 1
ATOM 2249 O O . ALA A 1 290 ? -18.180 16.761 11.217 1.00 95.88 290 ALA A O 1
ATOM 2250 N N . SER A 1 291 ? -17.516 16.388 9.109 1.00 96.75 291 SER A N 1
ATOM 2251 C CA . SER A 1 291 ? -18.857 16.348 8.522 1.00 96.75 291 SER A CA 1
ATOM 2252 C C . SER A 1 291 ? -19.203 14.932 8.070 1.00 96.75 291 SER A C 1
ATOM 2254 O O . SER A 1 291 ? -18.325 14.187 7.633 1.00 96.75 291 SER A O 1
ATOM 2256 N N . VAL A 1 292 ? -20.477 14.548 8.188 1.00 97.38 292 VAL A N 1
ATOM 2257 C CA . VAL A 1 292 ? -20.942 13.189 7.881 1.00 97.38 292 VAL A CA 1
ATOM 2258 C C . VAL A 1 292 ? -22.037 13.226 6.826 1.00 97.38 292 VAL A C 1
ATOM 2260 O O . VAL A 1 292 ? -23.048 13.906 6.984 1.00 97.38 292 VAL A O 1
ATOM 2263 N N . ASN A 1 293 ? -21.865 12.439 5.767 1.00 97.44 293 ASN A N 1
ATOM 2264 C CA . ASN A 1 293 ? -22.888 12.188 4.759 1.00 97.44 293 ASN A CA 1
ATOM 2265 C C . ASN A 1 293 ? -23.246 10.696 4.750 1.00 97.44 293 ASN A C 1
ATOM 2267 O O . ASN A 1 293 ? -22.502 9.859 4.239 1.00 97.44 293 ASN A O 1
ATOM 2271 N N . ALA A 1 294 ? -24.422 10.371 5.291 1.00 96.56 294 ALA A N 1
ATOM 2272 C CA . ALA A 1 294 ? -24.907 9.001 5.460 1.00 96.56 294 ALA A CA 1
ATOM 2273 C C . ALA A 1 294 ? -25.267 8.271 4.150 1.00 96.56 294 ALA A C 1
ATOM 2275 O O . ALA A 1 294 ? -25.536 7.071 4.174 1.00 96.56 294 ALA A O 1
ATOM 2276 N N . ARG A 1 295 ? -25.328 8.979 3.016 1.00 95.62 295 ARG A N 1
ATOM 2277 C CA . ARG A 1 295 ? -25.732 8.430 1.710 1.00 95.62 295 ARG A CA 1
ATOM 2278 C C . ARG A 1 295 ? -24.684 8.717 0.640 1.00 95.62 295 ARG A C 1
ATOM 2280 O O . ARG A 1 295 ? -25.014 9.076 -0.490 1.00 95.62 295 ARG A O 1
ATOM 2287 N N . ALA A 1 296 ? -23.418 8.577 1.004 1.00 96.44 296 ALA A N 1
ATOM 2288 C CA . ALA A 1 296 ? -22.331 8.732 0.060 1.00 96.44 296 ALA A CA 1
ATOM 2289 C C . ALA A 1 296 ? -22.246 7.527 -0.883 1.00 96.44 296 ALA A C 1
ATOM 2291 O O . ALA A 1 296 ? -22.636 6.403 -0.552 1.00 96.44 296 ALA A O 1
ATOM 2292 N N . ARG A 1 297 ? -21.706 7.777 -2.072 1.00 95.56 297 ARG A N 1
ATOM 2293 C CA . ARG A 1 297 ? -21.238 6.734 -2.979 1.00 95.56 297 ARG A CA 1
ATOM 2294 C C . ARG A 1 297 ? -19.770 6.972 -3.255 1.00 95.56 297 ARG A C 1
ATOM 2296 O O . ARG A 1 297 ? -19.367 8.125 -3.396 1.00 95.56 297 ARG A O 1
ATOM 2303 N N . ASP A 1 298 ? -19.004 5.898 -3.314 1.00 93.56 298 ASP A N 1
ATOM 2304 C CA . ASP A 1 298 ? -17.620 5.975 -3.758 1.00 93.56 298 ASP A CA 1
ATOM 2305 C C . ASP A 1 298 ? -17.518 6.102 -5.285 1.00 93.56 298 ASP A C 1
ATOM 2307 O O . ASP A 1 298 ? -18.509 6.057 -6.022 1.00 93.56 298 ASP A O 1
ATOM 2311 N N . SER A 1 299 ? -16.294 6.243 -5.772 1.00 89.88 299 SER A N 1
ATOM 2312 C CA . SER A 1 299 ? -15.938 6.307 -7.190 1.00 89.88 299 SER A CA 1
ATOM 2313 C C . SER A 1 299 ? -16.263 5.034 -7.981 1.00 89.88 299 SER A C 1
ATOM 2315 O O . SER A 1 299 ? -16.243 5.064 -9.213 1.00 89.88 299 SER A O 1
ATOM 2317 N N . LEU A 1 300 ? -16.605 3.931 -7.306 1.00 87.50 300 LEU A N 1
ATOM 2318 C CA . LEU A 1 300 ? -17.078 2.679 -7.904 1.00 87.50 300 LEU A CA 1
ATOM 2319 C C . LEU A 1 300 ? -18.609 2.529 -7.818 1.00 87.50 300 LEU A C 1
ATOM 2321 O O . LEU A 1 300 ? -19.152 1.513 -8.249 1.00 87.50 300 LEU A O 1
ATOM 2325 N N . GLY A 1 301 ? -19.315 3.525 -7.273 1.00 93.06 301 GLY A N 1
ATOM 2326 C CA . GLY A 1 301 ? -20.769 3.546 -7.114 1.00 93.06 301 GLY A CA 1
ATOM 2327 C C . GLY A 1 301 ? -21.303 2.770 -5.905 1.00 93.06 301 GLY A C 1
ATOM 2328 O O . GLY A 1 301 ? -22.527 2.731 -5.713 1.00 93.06 301 GLY A O 1
ATOM 2329 N N . ARG A 1 302 ? -20.432 2.179 -5.076 1.00 93.88 302 ARG A N 1
ATOM 2330 C CA . ARG A 1 302 ? -20.811 1.453 -3.854 1.00 93.88 302 ARG A CA 1
ATOM 2331 C C . ARG A 1 302 ? -21.339 2.438 -2.820 1.00 93.88 302 ARG A C 1
ATOM 2333 O O . ARG A 1 302 ? -20.809 3.535 -2.667 1.00 93.88 302 ARG A O 1
ATOM 2340 N N . GLN A 1 303 ? -22.398 2.053 -2.119 1.00 96.25 303 GLN A N 1
ATOM 2341 C CA . GLN A 1 303 ? -23.010 2.891 -1.093 1.00 96.25 303 GLN A CA 1
ATOM 2342 C C . GLN A 1 303 ? -22.225 2.799 0.219 1.00 96.25 303 GLN A C 1
ATOM 2344 O O . GLN A 1 303 ? -21.860 1.708 0.650 1.00 96.25 303 GLN A O 1
ATOM 2349 N N . GLY A 1 304 ? -22.012 3.939 0.872 1.00 95.56 304 GLY A N 1
ATOM 2350 C CA . GLY A 1 304 ? -21.344 4.020 2.166 1.00 95.56 304 GLY A CA 1
ATOM 2351 C C . GLY A 1 304 ? -21.702 5.290 2.931 1.00 95.56 304 GLY A C 1
ATOM 2352 O O . GLY A 1 304 ? -22.576 6.064 2.533 1.00 95.56 304 GLY A O 1
ATOM 2353 N N . VAL A 1 305 ? -21.006 5.506 4.042 1.00 96.69 305 VAL A N 1
ATOM 2354 C CA . VAL A 1 305 ? -21.072 6.739 4.830 1.00 96.69 305 VAL A CA 1
ATOM 2355 C C . VAL A 1 305 ? -19.777 7.504 4.622 1.00 96.69 305 VAL A C 1
ATOM 2357 O O . VAL A 1 305 ? -18.703 6.954 4.865 1.00 96.69 305 VAL A O 1
ATOM 2360 N N . ALA A 1 306 ? -19.877 8.754 4.168 1.00 96.62 306 ALA A N 1
ATOM 2361 C CA . ALA A 1 306 ? -18.721 9.628 4.063 1.00 96.62 306 ALA A CA 1
ATOM 2362 C C . ALA A 1 306 ? -18.494 10.396 5.364 1.00 96.62 306 ALA A C 1
ATOM 2364 O O . ALA A 1 306 ? -19.439 10.958 5.917 1.00 96.62 306 ALA A O 1
ATOM 2365 N N . ILE A 1 307 ? -17.242 10.458 5.804 1.00 96.56 307 ILE A N 1
ATOM 2366 C CA . ILE A 1 307 ? -16.764 11.342 6.866 1.00 96.56 307 ILE A CA 1
ATOM 2367 C C . ILE A 1 307 ? -15.685 12.215 6.250 1.00 96.56 307 ILE A C 1
ATOM 2369 O O . ILE A 1 307 ? -14.749 11.684 5.657 1.00 96.56 307 ILE A O 1
ATOM 2373 N N . SER A 1 308 ? -15.795 13.531 6.372 1.00 95.88 308 SER A N 1
ATOM 2374 C CA . SER A 1 308 ? -14.781 14.446 5.856 1.00 95.88 308 SER A CA 1
ATOM 2375 C C . SER A 1 308 ? -14.331 15.454 6.894 1.00 95.88 308 SER A C 1
ATOM 2377 O O . SER A 1 308 ? -15.098 15.844 7.771 1.00 95.88 308 SER A O 1
ATOM 2379 N N . ALA A 1 309 ? -13.079 15.880 6.783 1.00 94.31 309 ALA A N 1
ATOM 2380 C CA . ALA A 1 309 ? -12.492 16.918 7.613 1.00 94.31 309 ALA A CA 1
ATOM 2381 C C . ALA A 1 309 ? -11.563 17.795 6.767 1.00 94.31 309 ALA A C 1
ATOM 2383 O O . ALA A 1 309 ? -10.930 17.330 5.814 1.00 94.31 309 ALA A O 1
ATOM 2384 N N . SER A 1 310 ? -11.469 19.071 7.132 1.00 90.50 310 SER A N 1
ATOM 2385 C CA . SER A 1 310 ? -10.561 20.039 6.515 1.00 90.50 310 SER A CA 1
ATOM 2386 C C . SER A 1 310 ? -9.560 20.576 7.534 1.00 90.50 310 SER A C 1
ATOM 2388 O O . SER A 1 310 ? -9.906 20.791 8.695 1.00 90.50 310 SER A O 1
ATOM 2390 N N . GLY A 1 311 ? -8.332 20.830 7.089 1.00 86.19 311 GLY A N 1
ATOM 2391 C CA . GLY A 1 311 ? -7.277 21.472 7.872 1.00 86.19 311 GLY A CA 1
ATOM 2392 C C . GLY A 1 311 ? -6.494 22.437 6.988 1.00 86.19 311 GLY A C 1
ATOM 2393 O O . GLY A 1 311 ? -5.647 22.011 6.206 1.00 86.19 311 GLY A O 1
ATOM 2394 N N . GLY A 1 312 ? -6.800 23.734 7.071 1.00 87.88 312 GLY A N 1
ATOM 2395 C CA . GLY A 1 312 ? -6.242 24.733 6.155 1.00 87.88 312 GLY A CA 1
ATOM 2396 C C . GLY A 1 312 ? -6.652 24.460 4.704 1.00 87.88 312 GLY A C 1
ATOM 2397 O O . GLY A 1 312 ? -7.839 24.390 4.395 1.00 87.88 312 GLY A O 1
ATOM 2398 N N . VAL A 1 313 ? -5.669 24.287 3.816 1.00 84.69 313 VAL A N 1
ATOM 2399 C CA . VAL A 1 313 ? -5.883 23.944 2.393 1.00 84.69 313 VAL A CA 1
ATOM 2400 C C . VAL A 1 313 ? -6.087 22.444 2.145 1.00 84.69 313 VAL A C 1
ATOM 2402 O O . VAL A 1 313 ? -6.375 22.041 1.018 1.00 84.69 313 VAL A O 1
ATOM 2405 N N . SER A 1 314 ? -5.931 21.614 3.178 1.00 86.25 314 SER A N 1
ATOM 2406 C CA . SER A 1 314 ? -6.049 20.161 3.080 1.00 86.25 314 SER A CA 1
ATOM 2407 C C . SER A 1 314 ? -7.479 19.701 3.350 1.00 86.25 314 SER A C 1
ATOM 2409 O O . SER A 1 314 ? -8.153 20.198 4.254 1.00 86.25 314 SER A O 1
ATOM 2411 N N . PHE A 1 315 ? -7.929 18.713 2.581 1.00 89.19 315 PHE A N 1
ATOM 2412 C CA . PHE A 1 315 ? -9.235 18.073 2.707 1.00 89.19 315 PHE A CA 1
ATOM 2413 C C . PHE A 1 315 ? -9.060 16.560 2.622 1.00 89.19 315 PHE A C 1
ATOM 2415 O O . PHE A 1 315 ? -8.357 16.077 1.733 1.00 89.19 315 PHE A O 1
ATOM 2422 N N . GLN A 1 316 ? -9.719 15.829 3.516 1.00 90.62 316 GLN A N 1
ATOM 2423 C CA . GLN A 1 316 ? -9.794 14.373 3.478 1.00 90.62 316 GLN A CA 1
ATOM 2424 C C . GLN A 1 316 ? -11.250 13.930 3.585 1.00 90.62 316 GLN A C 1
ATOM 2426 O O . GLN A 1 316 ? -12.029 14.521 4.335 1.00 90.62 316 GLN A O 1
ATOM 2431 N N . GLN A 1 317 ? -11.610 12.878 2.849 1.00 93.75 317 GLN A N 1
ATOM 2432 C CA . GLN A 1 317 ? -12.917 12.242 2.942 1.00 93.75 317 GLN A CA 1
ATOM 2433 C C . GLN A 1 317 ? -12.770 10.724 2.898 1.00 93.75 317 GLN A C 1
ATOM 2435 O O . GLN A 1 317 ? -12.286 10.172 1.919 1.00 93.75 317 GLN A O 1
ATOM 2440 N N . LEU A 1 318 ? -13.278 10.046 3.919 1.00 94.19 318 LEU A N 1
ATOM 2441 C CA . LEU A 1 318 ? -13.348 8.591 3.982 1.00 94.19 318 LEU A CA 1
ATOM 2442 C C . LEU A 1 318 ? -14.753 8.146 3.632 1.00 94.19 318 LEU A C 1
ATOM 2444 O O . LEU A 1 318 ? -15.703 8.701 4.173 1.00 94.19 318 LEU A O 1
ATOM 2448 N N . ILE A 1 319 ? -14.901 7.134 2.784 1.00 94.75 319 ILE A N 1
ATOM 2449 C CA . ILE A 1 319 ? -16.182 6.465 2.543 1.00 94.75 319 ILE A CA 1
ATOM 2450 C C . ILE A 1 319 ? -16.073 5.052 3.092 1.00 94.75 319 ILE A C 1
ATOM 2452 O O . ILE A 1 319 ? -15.201 4.291 2.679 1.00 94.75 319 ILE A O 1
ATOM 2456 N N . ILE A 1 320 ? -16.946 4.710 4.036 1.00 93.81 320 ILE A N 1
ATOM 2457 C CA . ILE A 1 320 ? -16.887 3.452 4.789 1.00 93.81 320 ILE A CA 1
ATOM 2458 C C . ILE A 1 320 ? -18.200 2.683 4.624 1.00 93.81 320 ILE A C 1
ATOM 2460 O O . ILE A 1 320 ? -19.285 3.269 4.616 1.00 93.81 320 ILE A O 1
ATOM 2464 N N . GLU A 1 321 ? -18.109 1.359 4.501 1.00 94.06 321 GLU A N 1
ATOM 2465 C CA . GLU A 1 321 ? -19.265 0.466 4.541 1.00 94.06 321 GLU A CA 1
ATOM 2466 C C . GLU A 1 321 ? -19.751 0.322 5.997 1.00 94.06 321 GLU A C 1
ATOM 2468 O O . GLU A 1 321 ? -19.039 -0.243 6.834 1.00 94.06 321 GLU A O 1
ATOM 2473 N N . PRO A 1 322 ? -20.969 0.785 6.334 1.00 90.56 322 PRO A N 1
ATOM 2474 C CA . PRO A 1 322 ? -21.407 0.879 7.728 1.00 90.56 322 PRO A CA 1
ATOM 2475 C C . PRO A 1 322 ? -21.613 -0.482 8.409 1.00 90.56 322 PRO A C 1
ATOM 2477 O O . PRO A 1 322 ? -21.576 -0.555 9.634 1.00 90.56 322 PRO A O 1
ATOM 2480 N N . ALA A 1 323 ? -21.835 -1.554 7.640 1.00 87.50 323 ALA A N 1
ATOM 2481 C CA . ALA A 1 323 ? -22.069 -2.891 8.185 1.00 87.50 323 ALA A CA 1
ATOM 2482 C C . ALA A 1 323 ? -20.780 -3.567 8.684 1.00 87.50 323 ALA A C 1
ATOM 2484 O O . ALA A 1 323 ? -20.795 -4.255 9.702 1.00 87.50 323 ALA A O 1
ATOM 2485 N N . SER A 1 324 ? -19.669 -3.373 7.972 1.00 85.00 324 SER A N 1
ATOM 2486 C CA . SER A 1 324 ? -18.406 -4.091 8.198 1.00 85.00 324 SER A CA 1
ATOM 2487 C C . SER A 1 324 ? -17.277 -3.198 8.731 1.00 85.00 324 SER A C 1
ATOM 2489 O O . SER A 1 324 ? -16.239 -3.708 9.164 1.00 85.00 324 SER A O 1
ATOM 2491 N N . GLY A 1 325 ? -17.449 -1.872 8.662 1.00 87.50 325 GLY A N 1
ATOM 2492 C CA . GLY A 1 325 ? -16.382 -0.901 8.901 1.00 87.50 325 GLY A CA 1
ATOM 2493 C C . GLY A 1 325 ? -15.305 -0.902 7.809 1.00 87.50 325 GLY A C 1
ATOM 2494 O O . GLY A 1 325 ? -14.242 -0.321 8.005 1.00 87.50 325 GLY A O 1
ATOM 2495 N N . ALA A 1 326 ? -15.541 -1.577 6.681 1.00 88.00 326 ALA A N 1
ATOM 2496 C CA . ALA A 1 326 ? -14.620 -1.617 5.555 1.00 88.00 326 ALA A CA 1
ATOM 2497 C C . ALA A 1 326 ? -14.432 -0.229 4.935 1.00 88.00 326 ALA A C 1
ATOM 2499 O O . ALA A 1 326 ? -15.406 0.433 4.573 1.00 88.00 326 ALA A O 1
ATOM 2500 N N . LEU A 1 327 ? -13.177 0.177 4.736 1.00 90.50 327 LEU A N 1
ATOM 2501 C CA . LEU A 1 327 ? -12.857 1.354 3.937 1.00 90.50 327 LEU A CA 1
ATOM 2502 C C . LEU A 1 327 ? -13.189 1.060 2.465 1.00 90.50 327 LEU A C 1
ATOM 2504 O O . LEU A 1 327 ? -12.768 0.037 1.920 1.00 90.50 327 LEU A O 1
ATOM 2508 N N . LEU A 1 328 ? -13.973 1.937 1.840 1.00 90.19 328 LEU A N 1
ATOM 2509 C CA . LEU A 1 328 ? -14.336 1.878 0.421 1.00 90.19 328 LEU A CA 1
ATOM 2510 C C . LEU A 1 328 ? -13.525 2.887 -0.393 1.00 90.19 328 LEU A C 1
ATOM 2512 O O . LEU A 1 328 ? -13.084 2.569 -1.497 1.00 90.19 328 LEU A O 1
ATOM 2516 N N . GLU A 1 329 ? -13.301 4.080 0.153 1.00 90.12 329 GLU A N 1
ATOM 2517 C CA . GLU A 1 329 ? -12.539 5.145 -0.498 1.00 90.12 329 GLU A CA 1
ATOM 2518 C C . GLU A 1 329 ? -11.857 6.052 0.527 1.00 90.12 329 GLU A C 1
ATOM 2520 O O . GLU A 1 329 ? -12.451 6.385 1.552 1.00 90.12 329 GLU A O 1
ATOM 2525 N N . ASP A 1 330 ? -10.632 6.462 0.208 1.00 86.94 330 ASP A N 1
ATOM 2526 C CA . ASP A 1 330 ? -9.910 7.577 0.823 1.00 86.94 330 ASP A CA 1
ATOM 2527 C C . ASP A 1 330 ? -9.757 8.672 -0.251 1.00 86.94 330 ASP A C 1
ATOM 2529 O O . ASP A 1 330 ? -8.889 8.659 -1.136 1.00 86.94 330 ASP A O 1
ATOM 2533 N N . ALA A 1 331 ? -10.754 9.549 -0.289 1.00 77.00 331 ALA A N 1
ATOM 2534 C CA . ALA A 1 331 ? -10.956 10.536 -1.333 1.00 77.00 331 ALA A CA 1
ATOM 2535 C C . ALA A 1 331 ? -10.056 11.765 -1.103 1.00 77.00 331 ALA A C 1
ATOM 2537 O O . ALA A 1 331 ? -9.794 12.144 0.041 1.00 77.00 331 ALA A O 1
ATOM 2538 N N . PRO A 1 332 ? -9.625 12.447 -2.184 1.00 58.41 332 PRO A N 1
ATOM 2539 C CA . PRO A 1 332 ? -10.246 12.420 -3.514 1.00 58.41 332 PRO A CA 1
ATOM 2540 C C . PRO A 1 332 ? -9.653 11.429 -4.533 1.00 58.41 332 PRO A C 1
ATOM 2542 O O . PRO A 1 332 ? -9.961 11.558 -5.720 1.00 58.41 332 PRO A O 1
ATOM 2545 N N . LYS A 1 333 ? -8.762 10.499 -4.154 1.00 73.25 333 LYS A N 1
ATOM 2546 C CA . LYS A 1 333 ? -7.962 9.773 -5.163 1.00 73.25 333 LYS A CA 1
ATOM 2547 C C . LYS A 1 333 ? -7.881 8.263 -5.027 1.00 73.25 333 LYS A C 1
ATOM 2549 O O . LYS A 1 333 ? -7.411 7.665 -5.988 1.00 73.25 333 LYS A O 1
ATOM 2554 N N . VAL A 1 334 ? -8.290 7.648 -3.921 1.00 84.38 334 VAL A N 1
ATOM 2555 C CA . VAL A 1 334 ? -7.912 6.258 -3.632 1.00 84.38 334 VAL A CA 1
ATOM 2556 C C . VAL A 1 334 ? -9.147 5.388 -3.405 1.00 84.38 334 VAL A C 1
ATOM 2558 O O . VAL A 1 334 ? -9.771 5.440 -2.352 1.00 84.38 334 VAL A O 1
ATOM 2561 N N . ALA A 1 335 ? -9.493 4.550 -4.384 1.00 88.81 335 ALA A N 1
ATOM 2562 C CA . ALA A 1 335 ? -10.609 3.608 -4.287 1.00 88.81 335 ALA A CA 1
ATOM 2563 C C . ALA A 1 335 ? -10.129 2.233 -3.803 1.00 88.81 335 ALA A C 1
ATOM 2565 O O . ALA A 1 335 ? -9.276 1.627 -4.449 1.00 88.81 335 ALA A O 1
ATOM 2566 N N . VAL A 1 336 ? -10.699 1.687 -2.727 1.00 87.75 336 VAL A N 1
ATOM 2567 C CA . VAL A 1 336 ? -10.388 0.331 -2.240 1.00 87.75 336 VAL A CA 1
ATOM 2568 C C . VAL A 1 336 ? -11.142 -0.696 -3.081 1.00 87.75 336 VAL A C 1
ATOM 2570 O O . VAL A 1 336 ? -12.345 -0.887 -2.916 1.00 87.75 336 VAL A O 1
ATOM 2573 N N . VAL A 1 337 ? -10.459 -1.386 -3.991 1.00 91.06 337 VAL A N 1
ATOM 2574 C CA . VAL A 1 337 ? -11.096 -2.334 -4.927 1.00 91.06 337 VAL A CA 1
ATOM 2575 C C . VAL A 1 337 ? -11.165 -3.764 -4.396 1.00 91.06 337 VAL A C 1
ATOM 2577 O O . VAL A 1 337 ? -11.984 -4.548 -4.869 1.00 91.06 337 VAL A O 1
ATOM 2580 N N . ALA A 1 338 ? -10.315 -4.122 -3.436 1.00 89.62 338 ALA A N 1
ATOM 2581 C CA . ALA A 1 338 ? -10.336 -5.429 -2.793 1.00 89.62 338 ALA A CA 1
ATOM 2582 C C . ALA A 1 338 ? -9.679 -5.361 -1.416 1.00 89.62 338 ALA A C 1
ATOM 2584 O O . ALA A 1 338 ? -8.730 -4.611 -1.218 1.00 89.62 338 ALA A O 1
ATOM 2585 N N . GLN A 1 339 ? -10.152 -6.181 -0.483 1.00 90.19 339 GLN A N 1
ATOM 2586 C CA . GLN A 1 339 ? -9.513 -6.368 0.815 1.00 90.19 339 GLN A CA 1
ATOM 2587 C C . GLN A 1 339 ? -9.890 -7.724 1.410 1.00 90.19 339 GLN A C 1
ATOM 2589 O O . GLN A 1 339 ? -10.906 -8.307 1.023 1.00 90.19 339 GLN A O 1
ATOM 2594 N N . GLY A 1 340 ? -9.086 -8.241 2.335 1.00 87.62 340 GLY A N 1
ATOM 2595 C CA . GLY A 1 340 ? -9.407 -9.481 3.039 1.00 87.62 340 GLY A CA 1
ATOM 2596 C C . GLY A 1 340 ? -8.199 -10.201 3.617 1.00 87.62 340 GLY A C 1
ATOM 2597 O O . GLY A 1 340 ? -7.054 -9.828 3.388 1.00 87.62 340 GLY A O 1
ATOM 2598 N N . VAL A 1 341 ? -8.452 -11.274 4.366 1.00 89.00 341 VAL A N 1
ATOM 2599 C CA . VAL A 1 341 ? -7.380 -12.071 4.971 1.00 89.00 341 VAL A CA 1
ATOM 2600 C C . VAL A 1 341 ? -6.828 -13.086 3.972 1.00 89.00 341 VAL A C 1
ATOM 2602 O O . VAL A 1 341 ? -7.587 -13.831 3.351 1.00 89.00 341 VAL A O 1
ATOM 2605 N N . VAL A 1 342 ? -5.505 -13.173 3.867 1.00 90.31 342 VAL A N 1
ATOM 2606 C CA . VAL A 1 342 ? -4.795 -14.114 2.992 1.00 90.31 342 VAL A CA 1
ATOM 2607 C C . VAL A 1 342 ? -3.718 -14.894 3.758 1.00 90.31 342 VAL A C 1
ATOM 2609 O O . VAL A 1 342 ? -3.283 -14.490 4.835 1.00 90.31 342 VAL A O 1
ATOM 2612 N N . GLY A 1 343 ? -3.316 -16.056 3.233 1.00 85.94 343 GLY A N 1
ATOM 2613 C CA . GLY A 1 343 ? -2.392 -16.984 3.909 1.00 85.94 343 GLY A CA 1
ATOM 2614 C C . GLY A 1 343 ? -0.901 -16.743 3.650 1.00 85.94 343 GLY A C 1
ATOM 2615 O O . GLY A 1 343 ? -0.071 -17.532 4.088 1.00 85.94 343 GLY A O 1
ATOM 2616 N N . SER A 1 344 ? -0.543 -15.721 2.872 1.00 83.38 344 SER A N 1
ATOM 2617 C CA . SER A 1 344 ? 0.851 -15.354 2.613 1.00 83.38 344 SER A CA 1
ATOM 2618 C C . SER A 1 344 ? 0.932 -13.907 2.117 1.00 83.38 344 SER A C 1
ATOM 2620 O O . SER A 1 344 ? -0.067 -13.405 1.594 1.00 83.38 344 SER A O 1
ATOM 2622 N N . PRO A 1 345 ? 2.106 -13.252 2.178 1.00 81.00 345 PRO A N 1
ATOM 2623 C CA . PRO A 1 345 ? 2.263 -11.897 1.655 1.00 81.00 345 PRO A CA 1
ATOM 2624 C C . PRO A 1 345 ? 2.210 -11.852 0.119 1.00 81.00 345 PRO A C 1
ATOM 2626 O O . PRO A 1 345 ? 2.289 -10.781 -0.461 1.00 81.00 345 PRO A O 1
ATOM 2629 N N . TYR A 1 346 ? 2.071 -12.998 -0.560 1.00 82.94 346 TYR A N 1
ATOM 2630 C CA . TYR A 1 346 ? 1.944 -13.110 -2.019 1.00 82.94 346 TYR A CA 1
ATOM 2631 C C . TYR A 1 346 ? 0.565 -13.591 -2.471 1.00 82.94 346 TYR A C 1
ATOM 2633 O O . TYR A 1 346 ? 0.287 -13.638 -3.670 1.00 82.94 346 TYR A O 1
ATOM 2641 N N . ALA A 1 347 ? -0.295 -13.980 -1.532 1.00 86.00 347 ALA A N 1
ATOM 2642 C CA . ALA A 1 347 ? -1.623 -14.477 -1.838 1.00 86.00 347 ALA A CA 1
ATOM 2643 C C . ALA A 1 347 ? -2.588 -13.315 -2.101 1.00 86.00 347 ALA A C 1
ATOM 2645 O O . ALA A 1 347 ? -2.490 -12.252 -1.493 1.00 86.00 347 ALA A O 1
ATOM 2646 N N . LEU A 1 348 ? -3.543 -13.542 -2.998 1.00 87.88 348 LEU A N 1
ATOM 2647 C CA . LEU A 1 348 ? -4.653 -12.630 -3.255 1.00 87.88 348 LEU A CA 1
ATOM 2648 C C . LEU A 1 348 ? -5.942 -13.232 -2.679 1.00 87.88 348 LEU A C 1
ATOM 2650 O O . LEU A 1 348 ? -6.065 -14.463 -2.647 1.00 87.88 348 LEU A O 1
ATOM 2654 N N . PRO A 1 349 ? -6.913 -12.411 -2.241 1.00 88.44 349 PRO A N 1
ATOM 2655 C CA . PRO A 1 349 ? -8.223 -12.914 -1.848 1.00 88.44 349 PRO A CA 1
ATOM 2656 C C . PRO A 1 349 ? -8.917 -13.661 -2.994 1.00 88.44 349 PRO A C 1
ATOM 2658 O O . PRO A 1 349 ? -8.668 -13.409 -4.177 1.00 88.44 349 PRO A O 1
ATOM 2661 N N . LYS A 1 350 ? -9.835 -14.570 -2.652 1.00 88.69 350 LYS A N 1
ATOM 2662 C CA . LYS A 1 350 ? -10.623 -15.315 -3.644 1.00 88.69 350 LYS A CA 1
ATOM 2663 C C . LYS A 1 350 ? -11.366 -14.341 -4.571 1.00 88.69 350 LYS A C 1
ATOM 2665 O O . LYS A 1 350 ? -12.019 -13.418 -4.101 1.00 88.69 350 LYS A O 1
ATOM 2670 N N . GLY A 1 351 ? -11.266 -14.561 -5.882 1.00 88.88 351 GLY A N 1
ATOM 2671 C CA . GLY A 1 351 ? -11.890 -13.711 -6.905 1.00 88.88 351 GLY A CA 1
ATOM 2672 C C . GLY A 1 351 ? -11.071 -12.478 -7.308 1.00 88.88 351 GLY A C 1
ATOM 2673 O O . GLY A 1 351 ? -11.389 -11.840 -8.308 1.00 88.88 351 GLY A O 1
ATOM 2674 N N . VAL A 1 352 ? -9.982 -12.164 -6.600 1.00 89.56 352 VAL A N 1
ATOM 2675 C CA . VAL A 1 352 ? -9.094 -11.053 -6.958 1.00 89.56 352 VAL A CA 1
ATOM 2676 C C . VAL A 1 352 ? -8.047 -11.538 -7.957 1.00 89.56 352 VAL A C 1
ATOM 2678 O O . VAL A 1 352 ? -7.199 -12.372 -7.649 1.00 89.56 352 VAL A O 1
ATOM 2681 N N . SER A 1 353 ? -8.087 -10.991 -9.171 1.00 89.00 353 SER A N 1
ATOM 2682 C CA . SER A 1 353 ? -7.078 -11.282 -10.197 1.00 89.00 353 SER A CA 1
ATOM 2683 C C . SER A 1 353 ? -5.814 -10.434 -9.993 1.00 89.00 353 SER A C 1
ATOM 2685 O O . SER A 1 353 ? -5.932 -9.267 -9.597 1.00 89.00 353 SER A O 1
ATOM 2687 N N . PRO A 1 354 ? -4.606 -10.960 -10.278 1.00 86.19 354 PRO A N 1
ATOM 2688 C CA . PRO A 1 354 ? -3.381 -10.164 -10.277 1.00 86.19 354 PRO A CA 1
ATOM 2689 C C . PRO A 1 354 ? -3.461 -9.019 -11.288 1.00 86.19 354 PRO A C 1
ATOM 2691 O O . PRO A 1 354 ? -3.819 -9.240 -12.447 1.00 86.19 354 PRO A O 1
ATOM 2694 N N . VAL A 1 355 ? -3.076 -7.809 -10.878 1.00 83.75 355 VAL A N 1
ATOM 2695 C CA . VAL A 1 355 ? -2.869 -6.707 -11.824 1.00 83.75 355 VAL A CA 1
ATOM 2696 C C . VAL A 1 355 ? -1.568 -6.964 -12.579 1.00 83.75 355 VAL A C 1
ATOM 2698 O O . VAL A 1 355 ? -0.523 -7.237 -11.978 1.00 83.75 355 VAL A O 1
ATOM 2701 N N . ARG A 1 356 ? -1.638 -6.909 -13.911 1.00 80.31 356 ARG A N 1
ATOM 2702 C CA . ARG A 1 356 ? -0.466 -6.989 -14.782 1.00 80.31 356 ARG A CA 1
ATOM 2703 C C . ARG A 1 356 ? -0.128 -5.595 -15.277 1.00 80.31 356 ARG A C 1
ATOM 2705 O O . ARG A 1 356 ? -0.974 -4.931 -15.869 1.00 80.31 356 ARG A O 1
ATOM 2712 N N . ALA A 1 357 ? 1.111 -5.186 -15.048 1.00 71.81 357 ALA A N 1
ATOM 2713 C CA . ALA A 1 357 ? 1.674 -4.029 -15.715 1.00 71.81 357 ALA A CA 1
ATOM 2714 C C . ALA A 1 357 ? 1.661 -4.268 -17.240 1.00 71.81 357 ALA A C 1
ATOM 2716 O O . ALA A 1 357 ? 2.027 -5.364 -17.683 1.00 71.81 357 ALA A O 1
ATOM 2717 N N . PRO A 1 358 ? 1.232 -3.293 -18.059 1.00 72.19 358 PRO A N 1
ATOM 2718 C CA . PRO A 1 358 ? 1.359 -3.387 -19.508 1.00 72.19 358 PRO A CA 1
ATOM 2719 C C . PRO A 1 358 ? 2.811 -3.692 -19.900 1.00 72.19 358 PRO A C 1
ATOM 2721 O O . PRO A 1 358 ? 3.723 -2.992 -19.477 1.00 72.19 358 PRO A O 1
ATOM 2724 N N . GLY A 1 359 ? 3.031 -4.759 -20.672 1.00 69.81 359 GLY A N 1
ATOM 2725 C CA . GLY A 1 359 ? 4.375 -5.194 -21.077 1.00 69.81 359 GLY A CA 1
ATOM 2726 C C . GLY A 1 359 ? 5.158 -5.999 -20.030 1.00 69.81 359 GLY A C 1
ATOM 2727 O O . GLY A 1 359 ? 6.220 -6.523 -20.361 1.00 69.81 359 GLY A O 1
ATOM 2728 N N . ALA A 1 360 ? 4.645 -6.169 -18.806 1.00 62.88 360 ALA A N 1
ATOM 2729 C CA . ALA A 1 360 ? 5.298 -7.025 -17.822 1.00 62.88 360 ALA A CA 1
ATOM 2730 C C . ALA A 1 360 ? 5.270 -8.500 -18.258 1.00 62.88 360 ALA A C 1
ATOM 2732 O O . ALA A 1 360 ? 4.288 -8.955 -18.863 1.00 62.88 360 ALA A O 1
ATOM 2733 N N . PRO A 1 361 ? 6.322 -9.277 -17.934 1.00 57.16 361 PRO A N 1
ATOM 2734 C CA . PRO A 1 361 ? 6.326 -10.706 -18.195 1.00 57.16 361 PRO A CA 1
ATOM 2735 C C . PRO A 1 361 ? 5.092 -11.374 -17.557 1.00 57.16 361 PRO A C 1
ATOM 2737 O O . PRO A 1 361 ? 4.620 -10.949 -16.500 1.00 57.16 361 PRO A O 1
ATOM 2740 N N . PRO A 1 362 ? 4.547 -12.436 -18.180 1.00 54.59 362 PRO A N 1
ATOM 2741 C CA . PRO A 1 362 ? 3.248 -13.008 -17.820 1.00 54.59 362 PRO A CA 1
ATOM 2742 C C . PRO A 1 362 ? 3.154 -13.520 -16.377 1.00 54.59 362 PRO A C 1
ATOM 2744 O O . PRO A 1 362 ? 2.039 -13.688 -15.873 1.00 54.59 362 PRO A O 1
ATOM 2747 N N . ARG A 1 363 ? 4.291 -13.755 -15.709 1.00 57.78 363 ARG A N 1
ATOM 2748 C CA . ARG A 1 363 ? 4.377 -13.971 -14.264 1.00 57.78 363 ARG A CA 1
ATOM 2749 C C . ARG A 1 363 ? 5.641 -13.298 -13.718 1.00 57.78 363 ARG A C 1
ATOM 2751 O O . ARG A 1 363 ? 6.709 -13.549 -14.280 1.00 57.78 363 ARG A O 1
ATOM 2758 N N . PRO A 1 364 ? 5.553 -12.494 -12.641 1.00 55.69 364 PRO A N 1
ATOM 2759 C CA . PRO A 1 364 ? 6.743 -12.134 -11.882 1.00 55.69 364 PRO A CA 1
ATOM 2760 C C . PRO A 1 364 ? 7.414 -13.430 -11.425 1.00 55.69 364 PRO A C 1
ATOM 2762 O O . PRO A 1 364 ? 6.731 -14.372 -11.005 1.00 55.69 364 PRO A O 1
ATOM 2765 N N . GLN A 1 365 ? 8.735 -13.515 -11.571 1.00 66.25 365 GLN A N 1
ATOM 2766 C CA . GLN A 1 365 ? 9.467 -14.655 -11.037 1.00 66.25 365 GLN A CA 1
ATOM 2767 C C . GLN A 1 365 ? 9.273 -14.612 -9.528 1.00 66.25 365 GLN A C 1
ATOM 2769 O O . GLN A 1 365 ? 9.662 -13.645 -8.894 1.00 66.25 365 GLN A O 1
ATOM 2774 N N . THR A 1 366 ? 8.605 -15.603 -8.945 1.00 68.12 366 THR A N 1
ATOM 2775 C CA . THR A 1 366 ? 8.527 -15.678 -7.487 1.00 68.12 366 THR A CA 1
ATOM 2776 C C . THR A 1 366 ? 9.815 -16.343 -7.028 1.00 68.12 366 THR A C 1
ATOM 2778 O O . THR A 1 366 ? 9.951 -17.555 -7.233 1.00 68.12 366 THR A O 1
ATOM 2781 N N . PRO A 1 367 ? 10.788 -15.597 -6.477 1.00 81.12 367 PRO A N 1
ATOM 2782 C CA . PRO A 1 367 ? 11.920 -16.219 -5.828 1.00 81.12 367 PRO A CA 1
ATOM 2783 C C . PRO A 1 367 ? 11.403 -17.208 -4.784 1.00 81.12 367 PRO A C 1
ATOM 2785 O O . PRO A 1 367 ? 10.358 -17.010 -4.159 1.00 81.12 367 PRO A O 1
ATOM 2788 N N . ALA A 1 368 ? 12.130 -18.299 -4.600 1.00 86.62 368 ALA A N 1
ATOM 2789 C CA . ALA A 1 368 ? 11.911 -19.218 -3.496 1.00 86.62 368 ALA A CA 1
ATOM 2790 C C . ALA A 1 368 ? 13.225 -19.389 -2.743 1.00 86.62 368 ALA A C 1
ATOM 2792 O O . ALA A 1 368 ? 14.242 -19.689 -3.355 1.00 86.62 368 ALA A O 1
ATOM 2793 N N . ILE A 1 369 ? 13.205 -19.203 -1.426 1.00 89.50 369 ILE A N 1
ATOM 2794 C CA . ILE A 1 369 ? 14.376 -19.326 -0.564 1.00 89.50 369 ILE A CA 1
ATOM 2795 C C . ILE A 1 369 ? 14.175 -20.508 0.373 1.00 89.50 369 ILE A C 1
ATOM 2797 O O . ILE A 1 369 ? 13.063 -20.759 0.851 1.00 89.50 369 ILE A O 1
ATOM 2801 N N . THR A 1 370 ? 15.224 -21.295 0.583 1.00 92.25 370 THR A N 1
ATOM 2802 C CA . THR A 1 370 ? 15.183 -22.467 1.460 1.00 92.25 370 THR A CA 1
ATOM 2803 C C . THR A 1 370 ? 16.514 -22.631 2.207 1.00 92.25 370 THR A C 1
ATOM 2805 O O . THR A 1 370 ? 17.556 -22.611 1.552 1.00 92.25 370 THR A O 1
ATOM 2808 N N . PRO A 1 371 ? 16.496 -22.829 3.540 1.00 91.56 371 PRO A N 1
ATOM 2809 C CA . PRO A 1 371 ? 15.315 -22.721 4.404 1.00 91.56 371 PRO A CA 1
ATOM 2810 C C . PRO A 1 371 ? 14.799 -21.271 4.463 1.00 91.56 371 PRO A C 1
ATOM 2812 O O . PRO A 1 371 ? 15.468 -20.355 4.007 1.00 91.56 371 PRO A O 1
ATOM 2815 N N . ARG A 1 372 ? 13.587 -21.042 4.982 1.00 86.69 372 ARG A N 1
ATOM 2816 C CA . ARG A 1 372 ? 13.109 -19.669 5.257 1.00 86.69 372 ARG A CA 1
ATOM 2817 C C . ARG A 1 372 ? 13.599 -19.133 6.598 1.00 86.69 372 ARG A C 1
ATOM 2819 O O . ARG A 1 372 ? 13.572 -17.932 6.811 1.00 86.69 372 ARG A O 1
ATOM 2826 N N . ILE A 1 373 ? 14.012 -20.021 7.496 1.00 88.94 373 ILE A N 1
ATOM 2827 C CA . ILE A 1 373 ? 14.525 -19.693 8.823 1.00 88.94 373 ILE A CA 1
ATOM 2828 C C . ILE A 1 373 ? 15.844 -20.444 8.974 1.00 88.94 373 ILE A C 1
ATOM 2830 O O . ILE A 1 373 ? 15.894 -21.651 8.738 1.00 88.94 373 ILE A O 1
ATOM 2834 N N . GLY A 1 374 ? 16.897 -19.730 9.340 1.00 90.88 374 GLY A N 1
ATOM 2835 C CA . GLY A 1 374 ? 18.224 -20.273 9.588 1.00 90.88 374 GLY A CA 1
ATOM 2836 C C . GLY A 1 374 ? 18.855 -19.660 10.829 1.00 90.88 374 GLY A C 1
ATOM 2837 O O . GLY A 1 374 ? 18.218 -18.925 11.572 1.00 90.88 374 GLY A O 1
ATOM 2838 N N . ASN A 1 375 ? 20.124 -19.961 11.040 1.00 90.81 375 ASN A N 1
ATOM 2839 C CA . ASN A 1 375 ? 21.015 -19.347 12.021 1.00 90.81 375 ASN A CA 1
ATOM 2840 C C . ASN A 1 375 ? 22.140 -18.584 11.280 1.00 90.81 375 ASN A C 1
ATOM 2842 O O . ASN A 1 375 ? 22.186 -18.622 10.043 1.00 90.81 375 ASN A O 1
ATOM 2846 N N . PRO A 1 376 ? 23.077 -17.906 11.970 1.00 87.44 376 PRO A N 1
ATOM 2847 C CA . PRO A 1 376 ? 24.086 -17.082 11.306 1.00 87.44 376 PRO A CA 1
ATOM 2848 C C . PRO A 1 376 ? 25.084 -17.874 10.455 1.00 87.44 376 PRO A C 1
ATOM 2850 O O . PRO A 1 376 ? 25.879 -17.261 9.758 1.00 87.44 376 PRO A O 1
ATOM 2853 N N . THR A 1 377 ? 25.063 -19.211 10.484 1.00 89.06 377 THR A N 1
ATOM 2854 C CA . THR A 1 377 ? 25.894 -20.079 9.633 1.00 89.06 377 THR A CA 1
ATOM 2855 C C . THR A 1 377 ? 25.102 -20.745 8.507 1.00 89.06 377 THR A C 1
ATOM 2857 O O . THR A 1 377 ? 25.672 -21.470 7.693 1.00 89.06 377 THR A O 1
ATOM 2860 N N . THR A 1 378 ? 23.794 -20.497 8.423 1.00 92.12 378 THR A N 1
ATOM 2861 C CA . THR A 1 378 ? 22.928 -21.116 7.419 1.00 92.12 378 THR A CA 1
ATOM 2862 C C . THR A 1 378 ? 23.232 -20.583 6.024 1.00 92.12 378 THR A C 1
ATOM 2864 O O . THR A 1 378 ? 23.294 -19.375 5.799 1.00 92.12 378 THR A O 1
ATOM 2867 N N . VAL A 1 379 ? 23.379 -21.506 5.071 1.00 92.25 379 VAL A N 1
ATOM 2868 C CA . VAL A 1 379 ? 23.415 -21.196 3.640 1.00 92.25 379 VAL A CA 1
ATOM 2869 C C . VAL A 1 379 ? 21.994 -21.262 3.104 1.00 92.25 379 VAL A C 1
ATOM 2871 O O . VAL A 1 379 ? 21.361 -22.318 3.095 1.00 92.25 379 VAL A O 1
ATOM 2874 N N . PHE A 1 380 ? 21.500 -20.128 2.635 1.00 92.62 380 PHE A N 1
ATOM 2875 C CA . PHE A 1 380 ? 20.186 -20.012 2.034 1.00 92.62 380 PHE A CA 1
ATOM 2876 C C . PHE A 1 380 ? 20.280 -20.290 0.535 1.00 92.62 380 PHE A C 1
ATOM 2878 O O . PHE A 1 380 ? 21.161 -19.793 -0.166 1.00 92.62 380 PHE A O 1
ATOM 2885 N N . THR A 1 381 ? 19.358 -21.101 0.031 1.00 94.19 381 THR A N 1
ATOM 2886 C CA . THR A 1 381 ? 19.262 -21.443 -1.388 1.00 94.19 381 THR A CA 1
ATOM 2887 C C . THR A 1 381 ? 18.128 -20.660 -2.016 1.00 94.19 381 THR A C 1
ATOM 2889 O O . THR A 1 381 ? 16.967 -20.917 -1.709 1.00 94.19 381 THR A O 1
ATOM 2892 N N . LEU A 1 382 ? 18.461 -19.740 -2.914 1.00 91.44 382 LEU A N 1
ATOM 2893 C CA . LEU A 1 382 ? 17.516 -18.975 -3.712 1.00 91.44 382 LEU A CA 1
ATOM 2894 C C . LEU A 1 382 ? 17.289 -19.678 -5.054 1.00 91.44 382 LEU A C 1
ATOM 2896 O O . LEU A 1 382 ? 18.235 -19.993 -5.768 1.00 91.44 382 LEU A O 1
ATOM 2900 N N . ARG A 1 383 ? 16.030 -19.910 -5.412 1.00 91.12 383 ARG A N 1
ATOM 2901 C CA . ARG A 1 383 ? 15.603 -20.491 -6.683 1.00 91.12 383 ARG A CA 1
ATOM 2902 C C . ARG A 1 383 ? 14.810 -19.459 -7.466 1.00 91.12 383 ARG A C 1
ATOM 2904 O O . ARG A 1 383 ? 13.789 -18.976 -6.977 1.00 91.12 383 ARG A O 1
ATOM 2911 N N . LEU A 1 384 ? 15.249 -19.172 -8.685 1.00 86.25 384 LEU A N 1
ATOM 2912 C CA . LEU A 1 384 ? 14.565 -18.282 -9.619 1.00 86.25 384 LEU A CA 1
ATOM 2913 C C . LEU A 1 384 ? 14.103 -19.097 -10.815 1.00 86.25 384 LEU A C 1
ATOM 2915 O O . LEU A 1 384 ? 14.907 -19.769 -11.451 1.00 86.25 384 LEU A O 1
ATOM 2919 N N . SER A 1 385 ? 12.800 -19.085 -11.091 1.00 83.50 385 SER A N 1
ATOM 2920 C CA . SER A 1 385 ? 12.238 -19.824 -12.222 1.00 83.50 385 SER A CA 1
ATOM 2921 C C . SER A 1 385 ? 11.873 -18.878 -13.355 1.00 83.50 385 SER A C 1
ATOM 2923 O O . SER A 1 385 ? 11.115 -17.932 -13.149 1.00 83.50 385 SER A O 1
ATOM 2925 N N . ALA A 1 386 ? 12.360 -19.177 -14.555 1.00 76.38 386 ALA A N 1
ATOM 2926 C CA . ALA A 1 386 ? 12.075 -18.435 -15.775 1.00 76.38 386 ALA A CA 1
ATOM 2927 C C . ALA A 1 386 ? 11.521 -19.367 -16.860 1.00 76.38 386 ALA A C 1
ATOM 2929 O O . ALA A 1 386 ? 11.924 -20.529 -16.971 1.00 76.38 386 ALA A O 1
ATOM 2930 N N . ASP A 1 387 ? 10.610 -18.856 -17.690 1.00 74.81 387 ASP A N 1
ATOM 2931 C CA . ASP A 1 387 ? 10.145 -19.590 -18.865 1.00 74.81 387 ASP A CA 1
ATOM 2932 C C . ASP A 1 387 ? 11.278 -19.676 -19.908 1.00 74.81 387 ASP A C 1
ATOM 2934 O O . ASP A 1 387 ? 11.895 -18.676 -20.280 1.00 74.81 387 ASP A O 1
ATOM 2938 N N . ALA A 1 388 ? 11.539 -20.889 -20.394 1.00 63.47 388 ALA A N 1
ATOM 2939 C CA . ALA A 1 388 ? 12.581 -21.232 -21.356 1.00 63.47 388 ALA A CA 1
ATOM 2940 C C . ALA A 1 388 ? 12.172 -20.847 -22.788 1.00 63.47 388 ALA A C 1
ATOM 2942 O O . ALA A 1 388 ? 12.007 -21.708 -23.650 1.00 63.47 388 ALA A O 1
ATOM 2943 N N . ARG A 1 389 ? 11.944 -19.561 -23.068 1.00 66.06 389 ARG A N 1
ATOM 2944 C CA . ARG A 1 389 ? 11.645 -19.128 -24.441 1.00 66.06 389 ARG A CA 1
ATOM 2945 C C . ARG A 1 389 ? 12.938 -18.975 -25.251 1.00 66.06 389 ARG A C 1
ATOM 2947 O O . ARG A 1 389 ? 13.522 -17.901 -25.299 1.00 66.06 389 ARG A O 1
ATOM 2954 N N . GLY A 1 390 ? 13.349 -20.067 -25.898 1.00 53.28 390 GLY A N 1
ATOM 2955 C CA . GLY A 1 390 ? 14.007 -20.031 -27.211 1.00 53.28 390 GLY A CA 1
ATOM 2956 C C . GLY A 1 390 ? 15.529 -19.894 -27.302 1.00 53.28 390 GLY A C 1
ATOM 2957 O O . GLY A 1 390 ? 16.028 -19.961 -28.418 1.00 53.28 390 GLY A O 1
ATOM 2958 N N . GLN A 1 391 ? 16.294 -19.751 -26.215 1.00 51.12 391 GLN A N 1
ATOM 2959 C CA . GLN A 1 391 ? 17.766 -19.729 -26.304 1.00 51.12 391 GLN A CA 1
ATOM 2960 C C . GLN A 1 391 ? 18.444 -20.482 -25.154 1.00 51.12 391 GLN A C 1
ATOM 2962 O O . GLN A 1 391 ? 17.954 -20.482 -24.022 1.00 51.12 391 GLN A O 1
ATOM 2967 N N . SER A 1 392 ? 19.582 -21.118 -25.467 1.00 50.75 392 SER A N 1
ATOM 2968 C CA . SER A 1 392 ? 20.559 -21.608 -24.487 1.00 50.75 392 SER A CA 1
ATOM 2969 C C . SER A 1 392 ? 21.028 -20.414 -23.663 1.00 50.75 392 SER A C 1
ATOM 2971 O O . SER A 1 392 ? 21.760 -19.558 -24.157 1.00 50.75 392 SER A O 1
ATOM 2973 N N . ARG A 1 393 ? 20.521 -20.291 -22.437 1.00 67.44 393 ARG A N 1
ATOM 2974 C CA . ARG A 1 393 ? 20.819 -19.147 -21.582 1.00 67.44 393 ARG A CA 1
ATOM 2975 C C . ARG A 1 393 ? 21.911 -19.548 -20.604 1.00 67.44 393 ARG A C 1
ATOM 2977 O O . ARG A 1 393 ? 21.709 -20.452 -19.798 1.00 67.44 393 ARG A O 1
ATOM 2984 N N . GLN A 1 394 ? 23.044 -18.848 -20.650 1.00 77.19 394 GLN A N 1
ATOM 2985 C CA . GLN A 1 394 ? 23.878 -18.740 -19.457 1.00 77.19 394 GLN A CA 1
ATOM 2986 C C . GLN A 1 394 ? 23.002 -18.173 -18.325 1.00 77.19 394 GLN A C 1
ATOM 2988 O O . GLN A 1 394 ? 22.212 -17.255 -18.591 1.00 77.19 394 GLN A O 1
ATOM 2993 N N . PRO A 1 395 ? 23.097 -18.705 -17.093 1.00 77.75 395 PRO A N 1
ATOM 2994 C CA . PRO A 1 395 ? 22.352 -18.156 -15.973 1.00 77.75 395 PRO A CA 1
ATOM 2995 C C . PRO A 1 395 ? 22.658 -16.662 -15.823 1.00 77.75 395 PRO A C 1
ATOM 2997 O O . PRO A 1 395 ? 23.821 -16.254 -15.937 1.00 77.75 395 PRO A O 1
ATOM 3000 N N . PRO A 1 396 ? 21.638 -15.821 -15.591 1.00 78.19 396 PRO A N 1
ATOM 3001 C CA . PRO A 1 396 ? 21.849 -14.390 -15.497 1.00 78.19 396 PRO A CA 1
ATOM 3002 C C . PRO A 1 396 ? 22.728 -14.078 -14.284 1.00 78.19 396 PRO A C 1
ATOM 3004 O O . PRO A 1 396 ? 22.531 -14.625 -13.193 1.00 78.19 396 PRO A O 1
ATOM 3007 N N . ARG A 1 397 ? 23.690 -13.169 -14.476 1.00 80.38 397 ARG A N 1
ATOM 3008 C CA . ARG A 1 397 ? 24.376 -12.509 -13.363 1.00 80.38 397 ARG A CA 1
ATOM 3009 C C . ARG A 1 397 ? 23.388 -11.544 -12.726 1.00 80.38 397 ARG A C 1
ATOM 3011 O O . ARG A 1 397 ? 22.843 -10.677 -13.411 1.00 80.38 397 ARG A O 1
ATOM 3018 N N . LEU A 1 398 ? 23.148 -11.725 -11.438 1.00 85.62 398 LEU A N 1
ATOM 3019 C CA . LEU A 1 398 ? 22.201 -10.925 -10.677 1.00 85.62 398 LEU A CA 1
ATOM 3020 C C . LEU A 1 398 ? 22.936 -10.205 -9.551 1.00 85.62 398 LEU A C 1
ATOM 3022 O O . LEU A 1 398 ? 24.054 -10.564 -9.180 1.00 85.62 398 LEU A O 1
ATOM 3026 N N . GLU A 1 399 ? 22.289 -9.188 -9.015 1.00 85.94 399 GLU A N 1
ATOM 3027 C CA . GLU A 1 399 ? 22.684 -8.497 -7.799 1.00 85.94 399 GLU A CA 1
ATOM 3028 C C . GLU A 1 399 ? 21.550 -8.638 -6.785 1.00 85.94 399 GLU A C 1
ATOM 3030 O O . GLU A 1 399 ? 20.373 -8.650 -7.139 1.00 85.94 399 GLU A O 1
ATOM 3035 N N . GLY A 1 400 ? 21.899 -8.825 -5.523 1.00 85.06 400 GLY A N 1
ATOM 3036 C CA . GLY A 1 400 ? 20.973 -8.890 -4.408 1.00 85.06 400 GLY A CA 1
ATOM 3037 C C . GLY A 1 400 ? 21.102 -7.628 -3.578 1.00 85.06 400 GLY A C 1
ATOM 3038 O O . GLY A 1 400 ? 22.198 -7.308 -3.130 1.00 85.06 400 GLY A O 1
ATOM 3039 N N . LEU A 1 401 ? 20.002 -6.930 -3.341 1.00 81.44 401 LEU A N 1
ATOM 3040 C CA . LEU A 1 401 ? 19.942 -5.901 -2.316 1.00 81.44 401 LEU A CA 1
ATOM 3041 C C . LEU A 1 401 ? 19.385 -6.542 -1.051 1.00 81.44 401 LEU A C 1
ATOM 3043 O O . LEU A 1 401 ? 18.264 -7.045 -1.068 1.00 81.44 401 LEU A O 1
ATOM 3047 N N . LEU A 1 402 ? 20.180 -6.574 0.016 1.00 82.38 402 LEU A N 1
ATOM 3048 C CA . LEU A 1 402 ? 19.745 -7.124 1.294 1.00 82.38 402 LEU A CA 1
ATOM 3049 C C . LEU A 1 402 ? 19.391 -5.987 2.250 1.00 82.38 402 LEU A C 1
ATOM 3051 O O . LEU A 1 402 ? 20.258 -5.207 2.638 1.00 82.38 402 LEU A O 1
ATOM 3055 N N . ILE A 1 403 ? 18.120 -5.916 2.626 1.00 74.75 403 ILE A N 1
ATOM 3056 C CA . ILE A 1 403 ? 17.567 -4.950 3.578 1.00 74.75 403 ILE A CA 1
ATOM 3057 C C . ILE A 1 403 ? 16.969 -5.748 4.738 1.00 74.75 403 ILE A C 1
ATOM 3059 O O . ILE A 1 403 ? 16.535 -6.883 4.565 1.00 74.75 403 ILE A O 1
ATOM 3063 N N . GLY A 1 404 ? 16.960 -5.211 5.950 1.00 70.19 404 GLY A N 1
ATOM 3064 C CA . GLY A 1 404 ? 16.332 -5.890 7.076 1.00 70.19 404 GLY A CA 1
ATOM 3065 C C . GLY A 1 404 ? 16.415 -5.079 8.350 1.00 70.19 404 GLY A C 1
ATOM 3066 O O . GLY A 1 404 ? 17.084 -4.050 8.390 1.00 70.19 404 GLY A O 1
ATOM 3067 N N . THR A 1 405 ? 15.749 -5.569 9.389 1.00 67.19 405 THR A N 1
ATOM 3068 C CA . THR A 1 405 ? 15.953 -5.127 10.769 1.00 67.19 405 THR A CA 1
ATOM 3069 C C . THR A 1 405 ? 16.993 -6.055 11.391 1.00 67.19 405 THR A C 1
ATOM 3071 O O . THR A 1 405 ? 16.638 -7.105 11.945 1.00 67.19 405 THR A O 1
ATOM 3074 N N . PRO A 1 406 ? 18.300 -5.765 11.237 1.00 67.12 406 PRO A N 1
ATOM 3075 C CA . PRO A 1 406 ? 19.286 -6.527 11.969 1.00 67.12 406 PRO A CA 1
ATOM 3076 C C . PRO A 1 406 ? 19.011 -6.391 13.468 1.00 67.12 406 PRO A C 1
ATOM 3078 O O . PRO A 1 406 ? 18.601 -5.334 13.944 1.00 67.12 406 PRO A O 1
ATOM 3081 N N . GLY A 1 407 ? 19.252 -7.458 14.226 1.00 64.06 407 GLY A N 1
ATOM 3082 C CA . GLY A 1 407 ? 19.216 -7.380 15.679 1.00 64.06 407 GLY A CA 1
ATOM 3083 C C . GLY A 1 407 ? 20.149 -6.278 16.208 1.00 64.06 407 GLY A C 1
ATOM 3084 O O . GLY A 1 407 ? 21.080 -5.869 15.510 1.00 64.06 407 GLY A O 1
ATOM 3085 N N . PRO A 1 408 ? 19.961 -5.843 17.466 1.00 62.44 408 PRO A N 1
ATOM 3086 C CA . PRO A 1 408 ? 20.627 -4.668 18.053 1.00 62.44 408 PRO A CA 1
ATOM 3087 C C . PRO A 1 408 ? 22.165 -4.723 18.056 1.00 62.44 408 PRO A C 1
ATOM 3089 O O . PRO A 1 408 ? 22.819 -3.733 18.353 1.00 62.44 408 PRO A O 1
ATOM 3092 N N . GLN A 1 409 ? 22.747 -5.882 17.744 1.00 64.31 409 GLN A N 1
ATOM 3093 C CA . GLN A 1 409 ? 24.187 -6.129 17.701 1.00 64.31 409 GLN A CA 1
ATOM 3094 C C . GLN A 1 409 ? 24.807 -5.933 16.305 1.00 64.31 409 GLN A C 1
ATOM 3096 O O . GLN A 1 409 ? 26.008 -6.136 16.143 1.00 64.31 409 GLN A O 1
ATOM 3101 N N . CYS A 1 410 ? 24.021 -5.600 15.278 1.00 66.69 410 CYS A N 1
ATOM 3102 C CA . CYS A 1 410 ? 24.538 -5.483 13.917 1.00 66.69 410 CYS A CA 1
ATOM 3103 C C . CYS A 1 410 ? 24.738 -4.022 13.507 1.00 66.69 410 CYS A C 1
ATOM 3105 O O . CYS A 1 410 ? 23.854 -3.184 13.670 1.00 66.69 410 CYS A O 1
ATOM 3107 N N . PHE A 1 411 ? 25.875 -3.750 12.870 1.00 58.59 411 PHE A N 1
ATOM 3108 C CA . PHE A 1 411 ? 26.100 -2.494 12.169 1.00 58.59 411 PHE A CA 1
ATOM 3109 C C . PHE A 1 411 ? 25.425 -2.567 10.799 1.00 58.59 411 PHE A C 1
ATOM 3111 O O . PHE A 1 411 ? 25.976 -3.139 9.857 1.00 58.59 411 PHE A O 1
ATOM 3118 N N . ALA A 1 412 ? 24.238 -1.975 10.672 1.00 55.97 412 ALA A N 1
ATOM 3119 C CA . ALA A 1 412 ? 23.726 -1.633 9.354 1.00 55.97 412 ALA A CA 1
ATOM 3120 C C . ALA A 1 412 ? 24.656 -0.564 8.762 1.00 55.97 412 ALA A C 1
ATOM 3122 O O . ALA A 1 412 ? 24.770 0.538 9.298 1.00 55.97 412 ALA A O 1
ATOM 3123 N N . THR A 1 413 ? 25.361 -0.884 7.675 1.00 53.84 413 THR A N 1
ATOM 3124 C CA . THR A 1 413 ? 25.949 0.170 6.846 1.00 53.84 413 THR A CA 1
ATOM 3125 C C . THR A 1 413 ? 24.802 1.041 6.339 1.00 53.84 413 THR A C 1
ATOM 3127 O O . THR A 1 413 ? 23.769 0.516 5.929 1.00 53.84 413 THR A O 1
ATOM 3130 N N . SER A 1 414 ? 24.967 2.364 6.376 1.00 51.81 414 SER A N 1
ATOM 3131 C CA . SER A 1 414 ? 23.918 3.339 6.028 1.00 51.81 414 SER A CA 1
ATOM 3132 C C . SER A 1 414 ? 23.359 3.183 4.608 1.00 51.81 414 SER A C 1
ATOM 3134 O O . SER A 1 414 ? 22.275 3.679 4.318 1.00 51.81 414 SER A O 1
ATOM 3136 N N . ALA A 1 415 ? 24.067 2.464 3.733 1.00 61.91 415 ALA A N 1
ATOM 3137 C CA . ALA A 1 415 ? 23.555 2.003 2.454 1.00 61.91 415 ALA A CA 1
ATOM 3138 C C . ALA A 1 415 ? 23.744 0.479 2.317 1.00 61.91 415 ALA A C 1
ATOM 3140 O O . ALA A 1 415 ? 24.848 -0.024 2.572 1.00 61.91 415 ALA A O 1
ATOM 3141 N N . PRO A 1 416 ? 22.708 -0.273 1.905 1.00 67.81 416 PRO A N 1
ATOM 3142 C CA . PRO A 1 416 ? 22.859 -1.675 1.537 1.00 67.81 416 PRO A CA 1
ATOM 3143 C C . PRO A 1 416 ? 23.738 -1.785 0.282 1.00 67.81 416 PRO A C 1
ATOM 3145 O O . PRO A 1 416 ? 23.411 -1.240 -0.772 1.00 67.81 416 PRO A O 1
ATOM 3148 N N . ALA A 1 417 ? 24.876 -2.473 0.393 1.00 77.12 417 ALA A N 1
ATOM 3149 C CA . ALA A 1 417 ? 25.743 -2.746 -0.750 1.00 77.12 417 ALA A CA 1
ATOM 3150 C C . ALA A 1 417 ? 25.136 -3.863 -1.626 1.00 77.12 417 ALA A C 1
ATOM 3152 O O . ALA A 1 417 ? 24.662 -4.863 -1.077 1.00 77.12 417 ALA A O 1
ATOM 3153 N N . PRO A 1 418 ? 25.165 -3.745 -2.968 1.00 83.44 418 PRO A N 1
ATOM 3154 C CA . PRO A 1 418 ? 24.749 -4.828 -3.853 1.00 83.44 418 PRO A CA 1
ATOM 3155 C C . PRO A 1 418 ? 25.604 -6.085 -3.640 1.00 83.44 418 PRO A C 1
ATOM 3157 O O . PRO A 1 418 ? 26.833 -6.033 -3.675 1.00 83.44 418 PRO A O 1
ATOM 3160 N N . ILE A 1 419 ? 24.954 -7.232 -3.453 1.00 87.75 419 ILE A N 1
ATOM 3161 C CA . ILE A 1 419 ? 25.590 -8.542 -3.289 1.00 87.75 419 ILE A CA 1
ATOM 3162 C C . ILE A 1 419 ? 25.597 -9.245 -4.647 1.00 87.75 419 ILE A C 1
ATOM 3164 O O . ILE A 1 419 ? 24.523 -9.510 -5.189 1.00 87.75 419 ILE A O 1
ATOM 3168 N N . PRO A 1 420 ? 26.752 -9.610 -5.222 1.00 89.31 420 PRO A N 1
ATOM 3169 C CA . PRO A 1 420 ? 26.763 -10.364 -6.467 1.00 89.31 420 PRO A CA 1
ATOM 3170 C C . PRO A 1 420 ? 26.139 -11.751 -6.255 1.00 89.31 420 PRO A C 1
ATOM 3172 O O . PRO A 1 420 ? 26.606 -12.550 -5.444 1.00 89.31 420 PRO A O 1
ATOM 3175 N N . LEU A 1 421 ? 25.092 -12.059 -7.018 1.00 88.38 421 LEU A N 1
ATOM 3176 C CA . LEU A 1 421 ? 24.430 -13.358 -7.024 1.00 88.38 421 LEU A CA 1
ATOM 3177 C C . LEU A 1 421 ? 24.898 -14.151 -8.248 1.00 88.38 421 LEU A C 1
ATOM 3179 O O . LEU A 1 421 ? 24.537 -13.861 -9.393 1.00 88.38 421 LEU A O 1
ATOM 3183 N N . VAL A 1 422 ? 25.703 -15.182 -7.993 1.00 89.06 422 VAL A N 1
ATOM 3184 C CA . VAL A 1 422 ? 26.195 -16.112 -9.015 1.00 89.06 422 VAL A CA 1
ATOM 3185 C C . VAL A 1 422 ? 25.415 -17.418 -8.918 1.00 89.06 422 VAL A C 1
ATOM 3187 O O . VAL A 1 422 ? 25.300 -18.004 -7.838 1.00 89.06 422 VAL A O 1
ATOM 3190 N N . ALA A 1 423 ? 24.855 -17.869 -10.041 1.00 90.31 423 ALA A N 1
ATOM 3191 C CA . ALA A 1 423 ? 24.149 -19.140 -10.079 1.00 90.31 423 ALA A CA 1
ATOM 3192 C C . ALA A 1 423 ? 25.139 -20.287 -9.837 1.00 90.31 423 ALA A C 1
ATOM 3194 O O . ALA A 1 423 ? 26.131 -20.436 -10.544 1.00 90.31 423 ALA A O 1
ATOM 3195 N N . SER A 1 424 ? 24.845 -21.098 -8.828 1.00 91.81 424 SER A N 1
ATOM 3196 C CA . SER A 1 424 ? 25.573 -22.326 -8.500 1.00 91.81 424 SER A CA 1
ATOM 3197 C C . SER A 1 424 ? 25.128 -23.520 -9.344 1.00 91.81 424 SER A C 1
ATOM 3199 O O . SER A 1 424 ? 25.886 -24.469 -9.512 1.00 91.81 424 SER A O 1
ATOM 3201 N N . ALA A 1 425 ? 23.897 -23.486 -9.860 1.00 92.19 425 ALA A N 1
ATOM 3202 C CA . ALA A 1 425 ? 23.351 -24.497 -10.754 1.00 92.19 425 ALA A CA 1
ATOM 3203 C C . ALA A 1 425 ? 22.183 -23.920 -11.561 1.00 92.19 425 ALA A C 1
ATOM 3205 O O . ALA A 1 425 ? 21.488 -23.019 -11.090 1.00 92.19 425 ALA A O 1
ATOM 3206 N N . SER A 1 426 ? 21.922 -24.507 -12.726 1.00 89.00 426 SER A N 1
ATOM 3207 C CA . SER A 1 426 ? 20.732 -24.242 -13.536 1.00 89.00 426 SER A CA 1
ATOM 3208 C C . SER A 1 426 ? 20.080 -25.571 -13.881 1.00 89.00 426 SER A C 1
ATOM 3210 O O . SER A 1 426 ? 20.702 -26.442 -14.485 1.00 89.00 426 SER A O 1
ATOM 3212 N N . VAL A 1 427 ? 18.824 -25.748 -13.479 1.00 90.25 427 VAL A N 1
ATOM 3213 C CA . VAL A 1 427 ? 18.069 -26.978 -13.728 1.00 90.25 427 VAL A CA 1
ATOM 3214 C C . VAL A 1 427 ? 16.983 -26.685 -14.749 1.00 90.25 427 VAL A C 1
ATOM 3216 O O . VAL A 1 427 ? 16.116 -25.845 -14.518 1.00 90.25 427 VAL A O 1
ATOM 3219 N N . ARG A 1 428 ? 16.993 -27.399 -15.874 1.00 88.81 428 ARG A N 1
ATOM 3220 C CA . ARG A 1 428 ? 15.912 -27.336 -16.861 1.00 88.81 428 ARG A CA 1
ATOM 3221 C C . ARG A 1 428 ? 14.883 -28.425 -16.567 1.00 88.81 428 ARG A C 1
ATOM 3223 O O . ARG A 1 428 ? 15.232 -29.598 -16.493 1.00 88.81 428 ARG A O 1
ATOM 3230 N N . ARG A 1 429 ? 13.609 -28.052 -16.430 1.00 88.81 429 ARG A N 1
ATOM 3231 C CA . ARG A 1 429 ? 12.474 -28.989 -16.370 1.00 88.81 429 ARG A CA 1
ATOM 3232 C C . ARG A 1 429 ? 11.401 -28.533 -17.350 1.00 88.81 429 ARG A C 1
ATOM 3234 O O . ARG A 1 429 ? 10.804 -27.472 -17.173 1.00 88.81 429 ARG A O 1
ATOM 3241 N N . ALA A 1 430 ? 11.171 -29.338 -18.387 1.00 87.38 430 ALA A N 1
ATOM 3242 C CA . ALA A 1 430 ? 10.286 -29.008 -19.503 1.00 87.38 430 ALA A CA 1
ATOM 3243 C C . ALA A 1 430 ? 10.623 -27.628 -20.117 1.00 87.38 430 ALA A C 1
ATOM 3245 O O . ALA A 1 430 ? 11.763 -27.375 -20.518 1.00 87.38 430 ALA A O 1
ATOM 3246 N N . SER A 1 431 ? 9.645 -26.725 -20.172 1.00 84.88 431 SER A N 1
ATOM 3247 C CA . SER A 1 431 ? 9.771 -25.367 -20.707 1.00 84.88 431 SER A CA 1
ATOM 3248 C C . SER A 1 431 ? 10.198 -24.328 -19.660 1.00 84.88 431 SER A C 1
ATOM 3250 O O . SER A 1 431 ? 9.944 -23.139 -19.857 1.00 84.88 431 SER A O 1
ATOM 3252 N N . ARG A 1 432 ? 10.799 -24.736 -18.534 1.00 83.69 432 ARG A N 1
ATOM 3253 C CA . ARG A 1 432 ? 11.272 -23.823 -17.481 1.00 83.69 432 ARG A CA 1
ATOM 3254 C C . ARG A 1 432 ? 12.715 -24.101 -17.081 1.00 83.69 432 ARG A C 1
ATOM 3256 O O . ARG A 1 432 ? 13.119 -25.256 -16.943 1.00 83.69 432 ARG A O 1
ATOM 3263 N N . PHE A 1 433 ? 13.461 -23.025 -16.860 1.00 85.19 433 PHE A N 1
ATOM 3264 C CA . PHE A 1 433 ? 14.748 -23.049 -16.174 1.00 85.19 433 PHE A CA 1
ATOM 3265 C C . PHE A 1 433 ? 14.548 -22.612 -14.728 1.00 85.19 433 PHE A C 1
ATOM 3267 O O . PHE A 1 433 ? 13.791 -21.677 -14.461 1.00 85.19 433 PHE A O 1
ATOM 3274 N N . THR A 1 434 ? 15.223 -23.287 -13.808 1.00 89.00 434 THR A N 1
ATOM 3275 C CA . THR A 1 434 ? 15.341 -22.880 -12.413 1.00 89.00 434 THR A CA 1
ATOM 3276 C C . THR A 1 434 ? 16.812 -22.681 -12.093 1.00 89.00 434 THR A C 1
ATOM 3278 O O . THR A 1 434 ? 17.562 -23.653 -11.987 1.00 89.00 434 THR A O 1
ATOM 3281 N N . ASP A 1 435 ? 17.208 -21.427 -11.930 1.00 89.81 435 ASP A N 1
ATOM 3282 C CA . ASP A 1 435 ? 18.549 -21.045 -11.508 1.00 89.81 435 ASP A CA 1
ATOM 3283 C C . ASP A 1 435 ? 18.627 -21.057 -9.980 1.00 89.81 435 ASP A C 1
ATOM 3285 O O . ASP A 1 435 ? 17.701 -20.624 -9.286 1.00 89.81 435 ASP A O 1
ATOM 3289 N N . VAL A 1 436 ? 19.720 -21.603 -9.453 1.00 91.94 436 VAL A N 1
ATOM 3290 C CA . VAL A 1 436 ? 19.945 -21.819 -8.024 1.00 91.94 436 VAL A CA 1
ATOM 3291 C C . VAL A 1 436 ? 21.124 -20.977 -7.566 1.00 91.94 436 VAL A C 1
ATOM 3293 O O . VAL A 1 436 ? 22.259 -21.213 -7.973 1.00 91.94 436 VAL A O 1
ATOM 3296 N N . TYR A 1 437 ? 20.877 -20.046 -6.658 1.00 92.81 437 TYR A N 1
ATOM 3297 C CA . TYR A 1 437 ? 21.868 -19.155 -6.066 1.00 92.81 437 TYR A CA 1
ATOM 3298 C C . TYR A 1 437 ? 22.061 -19.522 -4.596 1.00 92.81 437 TYR A C 1
ATOM 3300 O O . TYR A 1 437 ? 21.108 -19.904 -3.911 1.00 92.81 437 TYR A O 1
ATOM 3308 N N . ARG A 1 438 ? 23.295 -19.416 -4.101 1.00 93.69 438 ARG A N 1
ATOM 3309 C CA . ARG A 1 438 ? 23.620 -19.654 -2.690 1.00 93.69 438 ARG A CA 1
ATOM 3310 C C . ARG A 1 438 ? 23.948 -18.332 -2.018 1.00 93.69 438 ARG A C 1
ATOM 3312 O O . ARG A 1 438 ? 24.876 -17.647 -2.431 1.00 93.69 438 ARG A O 1
ATOM 3319 N N . LEU A 1 439 ? 23.200 -18.013 -0.973 1.00 91.56 439 LEU A N 1
ATOM 3320 C CA . LEU A 1 439 ? 23.414 -16.862 -0.113 1.00 91.56 439 LEU A CA 1
ATOM 3321 C C . LEU A 1 439 ? 23.982 -17.370 1.213 1.00 91.56 439 LEU A C 1
ATOM 3323 O O . LEU A 1 439 ? 23.353 -18.156 1.917 1.00 91.56 439 LEU A O 1
ATOM 3327 N N . SER A 1 440 ? 25.203 -16.963 1.525 1.00 88.62 440 SER A N 1
ATOM 3328 C CA . SER A 1 440 ? 25.921 -17.348 2.738 1.00 88.62 440 SER A CA 1
ATOM 3329 C C . SER A 1 440 ? 26.458 -16.114 3.473 1.00 88.62 440 SER A C 1
ATOM 3331 O O . SER A 1 440 ? 26.639 -15.060 2.854 1.00 88.62 440 SER A O 1
ATOM 3333 N N . PRO A 1 441 ? 26.814 -16.236 4.760 1.00 84.19 441 PRO A N 1
ATOM 3334 C CA . PRO A 1 441 ? 27.418 -15.132 5.512 1.00 84.19 441 PRO A CA 1
ATOM 3335 C C . PRO A 1 441 ? 28.691 -14.581 4.852 1.00 84.19 441 PRO A C 1
ATOM 3337 O O . PRO A 1 441 ? 29.005 -13.400 4.964 1.00 84.19 441 PRO A O 1
ATOM 3340 N N . ILE A 1 442 ? 29.431 -15.443 4.142 1.00 83.88 442 ILE A N 1
ATOM 3341 C CA . ILE A 1 442 ? 30.653 -15.067 3.423 1.00 83.88 442 ILE A CA 1
ATOM 3342 C C . ILE A 1 442 ? 30.314 -14.180 2.221 1.00 83.88 442 ILE A C 1
ATOM 3344 O O . ILE A 1 442 ? 30.970 -13.165 2.018 1.00 83.88 442 ILE A O 1
ATOM 3348 N N . SER A 1 443 ? 29.265 -14.518 1.463 1.00 80.44 443 SER A N 1
ATOM 3349 C CA . SER A 1 443 ? 28.850 -13.730 0.291 1.00 80.44 443 SER A CA 1
ATOM 3350 C C . SER A 1 443 ? 28.257 -12.366 0.645 1.00 80.44 443 SER A C 1
ATOM 3352 O O . SER A 1 443 ? 28.253 -11.482 -0.200 1.00 80.44 443 SER A O 1
ATOM 3354 N N . VAL A 1 444 ? 27.756 -12.192 1.870 1.00 77.31 444 VAL A N 1
ATOM 3355 C CA . VAL A 1 444 ? 27.049 -10.971 2.288 1.00 77.31 444 VAL A CA 1
ATOM 3356 C C . VAL A 1 444 ? 27.945 -9.993 3.063 1.00 77.31 444 VAL A C 1
ATOM 3358 O O . VAL A 1 444 ? 27.531 -8.877 3.344 1.00 77.31 444 VAL A O 1
ATOM 3361 N N . HIS A 1 445 ? 29.211 -10.352 3.306 1.00 75.75 445 HIS A N 1
ATOM 3362 C CA . HIS A 1 445 ? 30.090 -9.769 4.326 1.00 75.75 445 HIS A CA 1
ATOM 3363 C C . HIS A 1 445 ? 29.565 -10.016 5.750 1.00 75.75 445 HIS A C 1
ATOM 3365 O O . HIS A 1 445 ? 28.434 -9.705 6.101 1.00 75.75 445 HIS A O 1
ATOM 3371 N N . ARG A 1 446 ? 30.418 -10.543 6.638 1.00 64.06 446 ARG A N 1
ATOM 3372 C CA . ARG A 1 446 ? 29.996 -10.973 7.988 1.00 64.06 446 ARG A CA 1
ATOM 3373 C C . ARG A 1 446 ? 29.368 -9.869 8.851 1.00 64.06 446 ARG A C 1
ATOM 3375 O O . ARG A 1 446 ? 28.632 -10.191 9.772 1.00 64.06 446 ARG A O 1
ATOM 3382 N N . ARG A 1 447 ? 29.662 -8.590 8.584 1.00 67.81 447 ARG A N 1
ATOM 3383 C CA . ARG A 1 447 ? 29.182 -7.455 9.397 1.00 67.81 447 ARG A CA 1
ATOM 3384 C C . ARG A 1 447 ? 27.710 -7.098 9.165 1.00 67.81 447 ARG A C 1
ATOM 3386 O O . ARG A 1 447 ? 27.127 -6.448 10.018 1.00 67.81 447 ARG A O 1
ATOM 3393 N N . THR A 1 448 ? 27.122 -7.529 8.053 1.00 68.50 448 THR A N 1
ATOM 3394 C CA . THR A 1 448 ? 25.713 -7.278 7.689 1.00 68.50 448 THR A CA 1
ATOM 3395 C C . THR A 1 448 ? 24.826 -8.513 7.922 1.00 68.50 448 THR A C 1
ATOM 3397 O O . THR A 1 448 ? 23.600 -8.431 7.822 1.00 68.50 448 THR A O 1
ATOM 3400 N N . TRP A 1 449 ? 25.430 -9.658 8.267 1.00 79.38 449 TRP A N 1
ATOM 3401 C CA . TRP A 1 449 ? 24.757 -10.942 8.471 1.00 79.38 449 TRP A CA 1
ATOM 3402 C C . TRP A 1 449 ? 24.684 -11.324 9.957 1.00 79.38 449 TRP A C 1
ATOM 3404 O O . TRP A 1 449 ? 25.603 -11.926 10.512 1.00 79.38 449 TRP A O 1
ATOM 3414 N N . CYS A 1 450 ? 23.566 -11.000 10.600 1.00 84.56 450 CYS A N 1
ATOM 3415 C CA . CYS A 1 450 ? 23.297 -11.193 12.024 1.00 84.56 450 CYS A CA 1
ATOM 3416 C C . CYS A 1 450 ? 21.923 -11.843 12.237 1.00 84.56 450 CYS A C 1
ATOM 3418 O O . CYS A 1 450 ? 21.149 -11.979 11.292 1.00 84.56 450 CYS A O 1
ATOM 3420 N N . PRO A 1 451 ? 21.572 -12.230 13.475 1.00 86.50 451 PRO A N 1
ATOM 3421 C CA . PRO A 1 451 ? 20.191 -12.538 13.802 1.00 86.50 451 PRO A CA 1
ATOM 3422 C C . PRO A 1 451 ? 19.270 -11.363 13.465 1.00 86.50 451 PRO A C 1
ATOM 3424 O O . PRO A 1 451 ? 19.539 -10.231 13.860 1.00 86.50 451 PRO A O 1
ATOM 3427 N N . GLY A 1 452 ? 18.202 -11.627 12.729 1.00 83.50 452 GLY A N 1
ATOM 3428 C CA . GLY A 1 452 ? 17.297 -10.625 12.198 1.00 83.50 452 GLY A CA 1
ATOM 3429 C C . GLY A 1 452 ? 16.390 -11.210 11.125 1.00 83.50 452 GLY A C 1
ATOM 3430 O O . GLY A 1 452 ? 16.399 -12.408 10.832 1.00 83.50 452 GLY A O 1
ATOM 3431 N N . ARG A 1 453 ? 15.585 -10.346 10.528 1.00 80.12 453 ARG A N 1
ATOM 3432 C CA . ARG A 1 453 ? 14.703 -10.690 9.415 1.00 80.12 453 ARG A CA 1
ATOM 3433 C C . ARG A 1 453 ? 15.126 -9.866 8.211 1.00 80.12 453 ARG A C 1
ATOM 3435 O O . ARG A 1 453 ? 15.353 -8.664 8.337 1.00 80.12 453 ARG A O 1
ATOM 3442 N N . TYR A 1 454 ? 15.222 -10.529 7.068 1.00 81.75 454 TYR A N 1
ATOM 3443 C CA . TYR A 1 454 ? 15.823 -9.971 5.870 1.00 81.75 454 TYR A CA 1
ATOM 3444 C C . TYR A 1 454 ? 14.883 -10.051 4.670 1.00 81.75 454 TYR A C 1
ATOM 3446 O O . TYR A 1 454 ? 14.238 -11.076 4.436 1.00 81.75 454 TYR A O 1
ATOM 3454 N N . GLU A 1 455 ? 14.875 -8.971 3.899 1.00 82.12 455 GLU A N 1
ATOM 3455 C CA . GLU A 1 455 ? 14.410 -8.859 2.526 1.00 82.12 455 GLU A CA 1
ATOM 3456 C C . GLU A 1 455 ? 15.620 -8.945 1.589 1.00 82.12 455 GLU A C 1
ATOM 3458 O O . GLU A 1 455 ? 16.536 -8.130 1.666 1.00 82.12 455 GLU A O 1
ATOM 3463 N N . LEU A 1 456 ? 15.620 -9.920 0.682 1.00 85.06 456 LEU A N 1
ATOM 3464 C CA . LEU A 1 456 ? 16.538 -9.970 -0.451 1.00 85.06 456 LEU A CA 1
ATOM 3465 C C . LEU A 1 456 ? 15.783 -9.579 -1.719 1.00 85.06 456 LEU A C 1
ATOM 3467 O O . LEU A 1 456 ? 15.013 -10.381 -2.250 1.00 85.06 456 LEU A O 1
ATOM 3471 N N . THR A 1 457 ? 16.049 -8.386 -2.234 1.00 82.75 457 THR A N 1
ATOM 3472 C CA . THR A 1 457 ? 15.561 -7.934 -3.537 1.00 82.75 457 THR A CA 1
ATOM 3473 C C . THR A 1 457 ? 16.534 -8.363 -4.624 1.00 82.75 457 THR A C 1
ATOM 3475 O O . THR A 1 457 ? 17.704 -7.985 -4.614 1.00 82.75 457 THR A O 1
ATOM 3478 N N . VAL A 1 458 ? 16.061 -9.158 -5.583 1.00 81.50 458 VAL A N 1
ATOM 3479 C CA . VAL A 1 458 ? 16.890 -9.634 -6.695 1.00 81.50 458 VAL A CA 1
ATOM 3480 C C . VAL A 1 458 ? 16.785 -8.680 -7.879 1.00 81.50 458 VAL A C 1
ATOM 3482 O O . VAL A 1 458 ? 15.704 -8.470 -8.434 1.00 81.50 458 VAL A O 1
ATOM 3485 N N . LEU A 1 459 ? 17.922 -8.140 -8.295 1.00 78.69 459 LEU A N 1
ATOM 3486 C CA . LEU A 1 459 ? 18.072 -7.198 -9.393 1.00 78.69 459 LEU A CA 1
ATOM 3487 C C . LEU A 1 459 ? 18.897 -7.842 -10.522 1.00 78.69 459 LEU A C 1
ATOM 3489 O O . LEU A 1 459 ? 19.838 -8.593 -10.258 1.00 78.69 459 LEU A O 1
ATOM 3493 N N . PRO A 1 460 ? 18.581 -7.588 -11.800 1.00 72.12 460 PRO A N 1
ATOM 3494 C CA . PRO A 1 460 ? 19.489 -7.911 -12.885 1.00 72.12 460 PRO A CA 1
ATOM 3495 C C . PRO A 1 460 ? 20.754 -7.074 -12.716 1.00 72.12 460 PRO A C 1
ATOM 3497 O O . PRO A 1 460 ? 20.663 -5.873 -12.464 1.00 72.12 460 PRO A O 1
ATOM 3500 N N . LYS A 1 461 ? 21.929 -7.692 -12.881 1.00 72.56 461 LYS A N 1
ATOM 3501 C CA . LYS A 1 461 ? 23.180 -6.939 -12.897 1.00 72.56 461 LYS A CA 1
ATOM 3502 C C . LYS A 1 461 ? 23.105 -5.927 -14.037 1.00 72.56 461 LYS A C 1
ATOM 3504 O O . LYS A 1 461 ? 23.014 -6.329 -15.200 1.00 72.56 461 LYS A O 1
ATOM 3509 N N . SER A 1 462 ? 23.090 -4.635 -13.708 1.00 61.22 462 SER A N 1
ATOM 3510 C CA . SER A 1 462 ? 23.096 -3.581 -14.722 1.00 61.22 462 SER A CA 1
ATOM 3511 C C . SER A 1 462 ? 24.404 -3.704 -15.505 1.00 61.22 462 SER A C 1
ATOM 3513 O O . SER A 1 462 ? 25.490 -3.516 -14.967 1.00 61.22 462 SER A O 1
ATOM 3515 N N . ALA A 1 463 ? 24.326 -4.179 -16.744 1.00 44.94 463 ALA A N 1
ATOM 3516 C CA . ALA A 1 463 ? 25.506 -4.410 -17.561 1.00 44.94 463 ALA A CA 1
ATOM 3517 C C . ALA A 1 463 ? 25.999 -3.063 -18.103 1.00 44.94 463 ALA A C 1
ATOM 3519 O O . ALA A 1 463 ? 25.544 -2.662 -19.165 1.00 44.94 463 ALA A O 1
ATOM 3520 N N . ASP A 1 464 ? 26.858 -2.360 -17.354 1.00 43.88 464 ASP A N 1
ATOM 3521 C CA . ASP A 1 464 ? 27.766 -1.254 -17.741 1.00 43.88 464 ASP A CA 1
ATOM 3522 C C . ASP A 1 464 ? 27.234 -0.103 -18.628 1.00 43.88 464 ASP A C 1
ATOM 3524 O O . ASP A 1 464 ? 27.975 0.799 -19.018 1.00 43.88 464 ASP A O 1
ATOM 3528 N N . ARG A 1 465 ? 25.941 -0.062 -18.935 1.00 41.25 465 ARG A N 1
ATOM 3529 C CA . ARG A 1 465 ? 25.256 1.008 -19.651 1.00 41.25 465 ARG A CA 1
ATOM 3530 C C . ARG A 1 465 ? 23.872 1.118 -19.048 1.00 41.25 465 ARG A C 1
ATOM 3532 O O . ARG A 1 465 ? 23.105 0.162 -19.087 1.00 41.25 465 ARG A O 1
ATOM 3539 N N . LEU A 1 466 ? 23.552 2.286 -18.501 1.00 47.84 466 LEU A N 1
ATOM 3540 C CA . LEU A 1 466 ? 22.180 2.654 -18.165 1.00 47.84 466 LEU A CA 1
ATOM 3541 C C . LEU A 1 466 ? 21.340 2.552 -19.452 1.00 47.84 466 LEU A C 1
ATOM 3543 O O . LEU A 1 466 ? 21.518 3.352 -20.373 1.00 47.84 466 LEU A O 1
ATOM 3547 N N . PRO A 1 467 ? 20.446 1.558 -19.538 1.00 43.25 467 PRO A N 1
ATOM 3548 C CA . PRO A 1 467 ? 19.045 1.932 -19.540 1.00 43.25 467 PRO A CA 1
ATOM 3549 C C . PRO A 1 467 ? 18.245 1.093 -18.540 1.00 43.25 467 PRO A C 1
ATOM 3551 O O . PRO A 1 467 ? 18.502 -0.091 -18.358 1.00 43.25 467 PRO A O 1
ATOM 3554 N N . SER A 1 468 ? 17.292 1.777 -17.904 1.00 41.72 468 SER A N 1
ATOM 3555 C CA . SER A 1 468 ? 16.191 1.311 -17.049 1.00 41.72 468 SER A CA 1
ATOM 3556 C C . SER A 1 468 ? 16.156 -0.177 -16.667 1.00 41.72 468 SER A C 1
ATOM 3558 O O . SER A 1 468 ? 16.044 -1.026 -17.558 1.00 41.72 468 SER A O 1
ATOM 3560 N N . PRO A 1 469 ? 16.105 -0.513 -15.363 1.00 41.19 469 PRO A N 1
ATOM 3561 C CA . PRO A 1 469 ? 15.815 -1.878 -14.939 1.00 41.19 469 PRO A CA 1
ATOM 3562 C C . PRO A 1 469 ? 14.487 -2.341 -15.562 1.00 41.19 469 PRO A C 1
ATOM 3564 O O . PRO A 1 469 ? 13.433 -1.754 -15.344 1.00 41.19 469 PRO A O 1
ATOM 3567 N N . SER A 1 470 ? 14.558 -3.379 -16.395 1.00 36.81 470 SER A N 1
ATOM 3568 C CA . SER A 1 470 ? 13.394 -4.056 -16.976 1.00 36.81 470 SER A CA 1
ATOM 3569 C C . SER A 1 470 ? 12.543 -4.680 -15.849 1.00 36.81 470 SER A C 1
ATOM 3571 O O . SER A 1 470 ? 13.122 -5.170 -14.877 1.00 36.81 470 SER A O 1
ATOM 3573 N N . PRO A 1 471 ? 11.202 -4.763 -15.959 1.00 39.09 471 PRO A N 1
ATOM 3574 C CA . PRO A 1 471 ? 10.258 -4.979 -14.849 1.00 39.09 471 PRO A CA 1
ATOM 3575 C C . PRO A 1 471 ? 10.156 -6.451 -14.402 1.00 39.09 471 PRO A C 1
ATOM 3577 O O . PRO A 1 471 ? 9.140 -6.907 -13.880 1.00 39.09 471 PRO A O 1
ATOM 3580 N N . GLY A 1 472 ? 11.211 -7.230 -14.645 1.00 43.25 472 GLY A N 1
ATOM 3581 C CA . GLY A 1 472 ? 11.500 -8.472 -13.924 1.00 43.25 472 GLY A CA 1
ATOM 3582 C C . GLY A 1 472 ? 12.535 -8.283 -12.807 1.00 43.25 472 GLY A C 1
ATOM 3583 O O . GLY A 1 472 ? 12.815 -9.232 -12.081 1.00 43.25 472 GLY A O 1
ATOM 3584 N N . ALA A 1 473 ? 13.109 -7.082 -12.693 1.00 45.16 473 ALA A N 1
ATOM 3585 C CA . ALA A 1 473 ? 13.967 -6.635 -11.608 1.00 45.16 473 ALA A CA 1
ATOM 3586 C C . ALA A 1 473 ? 13.130 -6.310 -10.369 1.00 45.16 473 ALA A C 1
ATOM 3588 O O . ALA A 1 473 ? 12.135 -5.603 -10.480 1.00 45.16 473 ALA A O 1
ATOM 3589 N N . GLY A 1 474 ? 13.540 -6.794 -9.200 1.00 55.66 474 GLY A N 1
ATOM 3590 C CA . GLY A 1 474 ? 12.926 -6.415 -7.929 1.00 55.66 474 GLY A CA 1
ATOM 3591 C C . GLY A 1 474 ? 11.979 -7.455 -7.347 1.00 55.66 474 GLY A C 1
ATOM 3592 O O . GLY A 1 474 ? 11.049 -7.106 -6.635 1.00 55.66 474 GLY A O 1
ATOM 3593 N N . SER A 1 475 ? 12.178 -8.741 -7.643 1.00 67.81 475 SER A N 1
ATOM 3594 C CA . SER A 1 475 ? 11.449 -9.761 -6.889 1.00 67.81 475 SER A CA 1
ATOM 3595 C C . SER A 1 475 ? 12.115 -9.924 -5.527 1.00 67.81 475 SER A C 1
ATOM 3597 O O . SER A 1 475 ? 13.252 -10.394 -5.444 1.00 67.81 475 SER A O 1
ATOM 3599 N N . SER A 1 476 ? 11.417 -9.501 -4.479 1.00 75.44 476 SER A N 1
ATOM 3600 C CA . SER A 1 476 ? 11.886 -9.620 -3.103 1.00 75.44 476 SER A CA 1
ATOM 3601 C C . SER A 1 476 ? 11.559 -10.980 -2.497 1.00 75.44 476 SER A C 1
ATOM 3603 O O . SER A 1 476 ? 10.558 -11.615 -2.837 1.00 75.44 476 SER A O 1
ATOM 3605 N N . ILE A 1 477 ? 12.413 -11.447 -1.587 1.00 83.56 477 ILE A N 1
ATOM 3606 C CA . ILE A 1 477 ? 12.178 -12.652 -0.795 1.00 83.56 477 ILE A CA 1
ATOM 3607 C C . ILE A 1 477 ? 12.589 -12.496 0.663 1.00 83.56 477 ILE A C 1
ATOM 3609 O O . ILE A 1 477 ? 13.523 -11.774 0.981 1.00 83.56 477 ILE A O 1
ATOM 3613 N N . TYR A 1 478 ? 11.906 -13.243 1.531 1.00 80.19 478 TYR A N 1
ATOM 3614 C CA . TYR A 1 478 ? 12.027 -13.177 2.980 1.00 80.19 478 TYR A CA 1
ATOM 3615 C C . TYR A 1 478 ? 12.701 -14.392 3.551 1.00 80.19 478 TYR A C 1
ATOM 3617 O O . TYR A 1 478 ? 12.328 -15.527 3.230 1.00 80.19 478 TYR A O 1
ATOM 3625 N N . PHE A 1 479 ? 13.603 -14.135 4.484 1.00 86.94 479 PHE A N 1
ATOM 3626 C CA . PHE A 1 479 ? 14.118 -15.152 5.376 1.00 86.94 479 PHE A CA 1
ATOM 3627 C C . PHE A 1 479 ? 14.473 -14.562 6.742 1.00 86.94 479 PHE A C 1
ATOM 3629 O O . PHE A 1 479 ? 14.676 -13.360 6.902 1.00 86.94 479 PHE A O 1
ATOM 3636 N N . GLU A 1 480 ? 14.513 -15.425 7.748 1.00 87.38 480 GLU A N 1
ATOM 3637 C CA . GLU A 1 480 ? 14.877 -15.088 9.118 1.00 87.38 480 GLU A CA 1
ATOM 3638 C C . GLU A 1 480 ? 16.201 -15.770 9.463 1.00 87.38 480 GLU A C 1
ATOM 3640 O O . GLU A 1 480 ? 16.396 -16.958 9.200 1.00 87.38 480 GLU A O 1
ATOM 3645 N N . VAL A 1 481 ? 17.102 -15.024 10.087 1.00 87.75 481 VAL A N 1
ATOM 3646 C CA . VAL A 1 481 ? 18.297 -15.544 10.738 1.00 87.75 481 VAL A CA 1
ATOM 3647 C C . VAL A 1 481 ? 18.040 -15.441 12.237 1.00 87.75 481 VAL A C 1
ATOM 3649 O O . VAL A 1 481 ? 17.864 -14.356 12.774 1.00 87.75 481 VAL A O 1
ATOM 3652 N N . ARG A 1 482 ? 17.976 -16.559 12.946 1.00 89.62 482 ARG A N 1
ATOM 3653 C CA . ARG A 1 482 ? 17.827 -16.594 14.404 1.00 89.62 482 ARG A CA 1
ATOM 3654 C C . ARG A 1 482 ? 19.189 -16.637 15.079 1.00 89.62 482 ARG A C 1
ATOM 3656 O O . ARG A 1 482 ? 20.148 -17.072 14.445 1.00 89.62 482 ARG A O 1
ATOM 3663 N N . PRO A 1 483 ? 19.302 -16.235 16.355 1.00 87.38 483 PRO A N 1
ATOM 3664 C CA . PRO A 1 483 ? 20.489 -16.540 17.141 1.00 87.38 483 PRO A CA 1
ATOM 3665 C C . PRO A 1 483 ? 20.760 -18.046 17.089 1.00 87.38 483 PRO A C 1
ATOM 3667 O O . PRO A 1 483 ? 19.825 -18.849 17.148 1.00 87.38 483 PRO A O 1
ATOM 3670 N N . GLY A 1 484 ? 22.026 -18.440 16.941 1.00 84.38 484 GLY A N 1
ATOM 3671 C CA . GLY A 1 484 ? 22.386 -19.842 17.132 1.00 84.38 484 GLY A CA 1
ATOM 3672 C C . GLY A 1 484 ? 22.011 -20.251 18.555 1.00 84.38 484 GLY A C 1
ATOM 3673 O O . GLY A 1 484 ? 22.206 -19.460 19.476 1.00 84.38 484 GLY A O 1
ATOM 3674 N N . ALA A 1 485 ? 21.464 -21.455 18.739 1.00 78.38 485 ALA A N 1
ATOM 3675 C CA . ALA A 1 485 ? 21.396 -22.036 20.074 1.00 78.38 485 ALA A CA 1
ATOM 3676 C C . ALA A 1 485 ? 22.841 -22.097 20.583 1.00 78.38 485 ALA A C 1
ATOM 3678 O O . ALA A 1 485 ? 23.662 -22.793 19.979 1.00 78.38 485 ALA A O 1
ATOM 3679 N N . GLY A 1 486 ? 23.173 -21.273 21.581 1.00 73.25 486 GLY A N 1
ATOM 3680 C CA . GLY A 1 486 ? 24.480 -21.322 22.227 1.00 73.25 486 GLY A CA 1
ATOM 3681 C C . GLY A 1 486 ? 24.729 -22.766 22.639 1.00 73.25 486 GLY A C 1
ATOM 3682 O O . GLY A 1 486 ? 23.846 -23.380 23.238 1.00 73.25 486 GLY A O 1
ATOM 3683 N N . ARG A 1 487 ? 25.851 -23.326 22.189 1.00 44.06 487 ARG A N 1
ATOM 3684 C CA . ARG A 1 487 ? 26.274 -24.653 22.631 1.00 44.06 487 ARG A CA 1
ATOM 3685 C C . ARG A 1 487 ? 26.754 -24.590 24.064 1.00 44.06 487 ARG A C 1
ATOM 3687 O O . ARG A 1 487 ? 27.398 -23.568 24.393 1.00 44.06 487 ARG A O 1
#

Solvent-accessible surface area (backbone atoms only — not comparable to full-atom values): 27730 Å² total; per-residue (Å²): 143,84,83,85,76,80,79,76,82,77,79,74,78,83,75,77,53,74,66,56,57,51,50,51,52,53,53,48,52,51,52,54,51,53,55,51,52,52,52,50,52,52,52,50,51,51,50,52,51,51,51,50,54,52,45,55,62,59,70,69,59,82,84,76,94,72,78,81,79,76,71,85,70,77,76,79,76,67,80,68,81,84,50,92,71,29,16,28,35,40,30,34,40,31,69,45,77,47,77,44,37,39,62,35,75,48,65,49,100,87,67,52,77,45,73,30,70,61,76,26,44,30,38,32,34,35,34,43,36,38,19,29,29,70,56,31,31,30,30,38,35,38,38,44,61,41,79,43,58,67,43,72,67,30,45,52,52,30,50,76,56,73,51,73,87,76,52,58,50,32,46,78,70,87,79,48,49,45,54,47,59,48,69,34,52,31,15,30,36,69,74,74,75,87,60,83,86,61,84,46,68,102,61,44,84,56,72,32,64,29,64,31,41,46,75,51,56,79,64,54,52,64,49,33,71,57,30,49,53,52,50,54,52,27,48,56,54,43,50,56,48,52,25,66,58,65,76,43,86,71,72,87,72,81,75,50,39,33,54,60,48,52,53,51,52,44,45,63,73,41,72,61,48,40,67,53,29,36,18,51,51,51,24,53,72,68,35,71,78,44,48,77,40,80,80,31,60,45,100,85,65,51,72,22,33,29,42,31,22,58,50,90,95,44,71,45,34,38,28,26,31,84,90,51,30,43,69,40,25,51,37,97,45,35,38,44,79,46,69,43,75,24,77,33,76,84,54,65,47,91,91,57,75,83,87,63,42,74,89,45,66,99,61,76,51,66,56,43,59,42,62,47,64,40,33,62,84,45,64,32,37,38,35,42,52,46,77,57,80,86,65,95,69,78,77,70,62,27,27,29,42,59,47,63,55,57,37,97,89,46,61,76,62,98,61,70,65,76,27,82,40,59,61,77,45,74,47,75,57,90,65,28,35,36,38,31,28,74,49,35,40,77,70,62,41,64,63,71,50,50,34,27,42,37,30,39,30,38,31,66,49,78,72,94,55,96,69,63,67,56,68,77,44,41,39,52,41,70,37,34,26,38,74,64,82,82,126